Protein AF-0000000075586631 (afdb_homodimer)

Radius of gyration: 24.67 Å; Cα contacts (8 Å, |Δi|>4): 714; chains: 2; bounding box: 67×62×59 Å

Organism: Burkholderia mallei (strain ATCC 23344) (NCBI:txid243160)

Secondary structure (DSSP, 8-state):
-HHHHHHHHHHHHHHHHHHHHHHHTTSS-TTTS--HHHHHHHHHHHHHT-BTTB-HHHHHHHHHHHHHHHHHHHHHHHHHHHHHHHH-HHHHHHHHHHHHHHTTS-GGGGHHHHHHHH-SSHHHHHHHHHHHHHHHHHHHHHHHHHTS-HHHHHHHHHTT--HHHHIIIIIHHHHHHHHHHHHHHHHHHHHHHHHHHHHHS-SSSHHHHHHHHHHTT-HHHHHHHHHHHHHHHHHHHHHHHHHHHHH-TTS--/-HHHHHHHHHHHHHHHHHHHHHHHTTSS-TTTS--HHHHHHHHHHHHHT-BTTB-HHHHHHHHHHHHHHHHHHHHHHHHHHHHHHHH-HHHHHHHHHHHHHHTTS-GGGGHHHHHHHH-SSHHHHHHHHHHHHHHHHHHHHHHHHHTS-HHHHHHHHHTT--HHHHIIIIIHHHHHHHHHHHHHHHHHHHHHHHHHHHHHS-SSSHHHHHHHHHHTT-HHHHHHHHHHHHHHHHHHHHHHHHHHHHH-TTS--

Nearest PDB structures (foldseek):
  8wm8-assembly1_A  TM=8.583E-01  e=2.004E-07  Nostoc sp. PCC 7120 = FACHB-418
  8w9m-assembly1_B  TM=7.630E-01  e=4.268E-08  Nostoc sp. PCC 7120 = FACHB-418
  7ahd-assembly1_B  TM=6.989E-01  e=1.233E-07  Lactococcus lactis subsp. lactis
  7ahd-assembly1_A  TM=6.884E-01  e=3.118E-07  Lactococcus lactis subsp. lactis
  7ahh-assembly1_B  TM=7.078E-01  e=5.788E-07  Lactococcus lactis subsp. lactis

pLDDT: mean 92.68, std 8.21, range [41.78, 98.88]

Solvent-accessible surface area (backbone atoms only — not comparable to full-atom values): 24458 Å² total; per-residue (Å²): 122,64,62,27,53,53,31,27,52,48,40,53,50,46,53,52,48,47,47,40,47,36,28,75,67,44,78,44,56,57,62,75,36,49,31,66,65,53,22,56,53,40,49,51,43,24,58,71,77,27,57,93,94,35,29,46,63,54,18,45,48,47,44,50,51,38,52,52,51,16,47,52,53,23,53,70,45,17,41,59,49,8,43,41,38,45,75,30,53,56,50,30,13,46,48,48,56,55,48,64,60,55,66,53,29,43,69,63,61,52,42,45,56,35,32,72,74,54,34,60,53,66,60,26,54,27,51,50,28,19,58,56,20,23,52,50,24,16,51,26,19,17,54,22,37,53,63,55,50,64,65,57,53,48,54,42,43,72,74,62,47,47,73,67,49,41,42,63,67,44,36,46,62,64,11,40,63,32,32,51,52,11,47,52,52,16,52,54,52,23,52,37,44,46,37,43,44,17,56,74,48,46,90,57,12,50,29,19,51,24,39,56,24,39,76,69,52,38,35,35,53,25,53,36,38,40,50,51,52,26,51,48,39,46,49,51,52,53,49,49,53,52,49,44,52,70,73,37,62,81,64,66,124,122,65,62,27,54,51,30,28,52,49,39,54,49,46,53,52,49,47,47,40,49,36,28,72,66,43,78,44,56,57,60,75,36,49,31,66,65,55,23,55,51,40,49,51,41,24,55,70,77,27,58,93,95,35,28,46,61,54,18,45,48,48,44,50,51,39,52,49,51,17,47,52,53,22,55,70,45,18,43,58,49,8,42,41,36,46,75,29,54,55,50,30,12,47,48,49,56,56,47,65,59,54,64,53,30,43,69,62,61,50,42,46,57,35,32,71,74,55,33,61,52,65,60,26,54,24,50,51,29,20,58,57,19,23,52,50,22,16,52,27,19,17,54,23,38,54,63,56,51,63,65,60,54,50,53,43,42,72,74,64,46,47,73,65,51,40,42,64,68,45,36,46,62,63,11,42,64,32,34,50,52,12,47,50,52,15,51,54,52,23,52,39,46,46,37,43,43,18,55,73,48,46,89,56,12,51,28,20,52,23,40,56,24,39,76,69,51,38,36,36,53,25,53,36,39,40,52,51,50,26,52,50,39,46,49,52,52,52,51,48,53,53,48,45,51,70,74,38,62,80,65,67,125

Sequence (506 aa):
MHAGHAAALATWVALAAGWWLAARFEWVSAALLPGPEAVLRKLVVLSTEGFDDATLGEHLLASVSRIATAFALAIVTAIPVGILVATNRIVRGVVDPIVEFYRPIPPLAYLPLMVVWFGIGDASKILLIYLTMFAPLAIATAAGASGVSESRLRAAASLGATRVQLLRHVVLPSALPDILTGVRIALGAGWSTLVAAELIAATRGLGFMVYSASRFLVTDVVIAGILVIGAIALALEIGLRALQRRLTPWRVDMHAGHAAALATWVALAAGWWLAARFEWVSAALLPGPEAVLRKLVVLSTEGFDDATLGEHLLASVSRIATAFALAIVTAIPVGILVATNRIVRGVVDPIVEFYRPIPPLAYLPLMVVWFGIGDASKILLIYLTMFAPLAIATAAGASGVSESRLRAAASLGATRVQLLRHVVLPSALPDILTGVRIALGAGWSTLVAAELIAATRGLGFMVYSASRFLVTDVVIAGILVIGAIALALEIGLRALQRRLTPWRVD

InterPro domains:
  IPR000515 ABC transporter type 1, transmembrane domain MetI-like [PF00528] (78-248)
  IPR000515 ABC transporter type 1, transmembrane domain MetI-like [PS50928] (60-240)
  IPR000515 ABC transporter type 1, transmembrane domain MetI-like [cd06261] (60-236)
  IPR035906 MetI-like superfamily [G3DSA:1.10.3720.10] (54-248)
  IPR035906 MetI-like superfamily [SSF161098] (56-238)

Foldseek 3Di:
DVVVVVVVVVVVCCVLVVLQVCQVVPVDPCLQRPGPVLLVVVLVCLQPVNDLPHHPVFQACLLCVLLVLLLVVLVVPLLVLLLCLLVPVVSVVVVVVVLVVCVVPPLVVCLVVLCVVPNLDSRSLSVSLNNLLRNLLNNLNNVQQNPQDPVVLVVCVVVVADPVRCCVPPRCLSSVLSNLVSSLNSSLRSLVSSLVSCLPRHSGHLNVQLNVCVVVSVVSSNVSSVVVSVVVSVVSNVVSVVVSCVSCVPPPD/DVVVVVVVVVVVCCVLVVLQVCQVVPVDPCLQRPGPVLLVVVLVCLQPVNDLPHHPVFQACLLCVLLVLLLVVLVVPLLVLLLCLLVPVVSVVVVVVVLVVCVVPPLVVCLVVLCVVPNLPSRSLSVSLNNLLRNLLSNLNNVQQNPQDPVVLVVCVVVVADPVRCCVPPRCLSSVLSNLVSSLNSSLRSLVSSLVSCLPRHSGHLNVQLNVCVVVSVVSSNVSSVVVSVVVSVVSNVVSVVVSCVSCVPPPD

Structure (mmCIF, N/CA/C/O backbone):
data_AF-0000000075586631-model_v1
#
loop_
_entity.id
_entity.type
_entity.pdbx_description
1 polymer 'Taurine ABC transporter, permease protein'
#
loop_
_atom_site.group_PDB
_atom_site.id
_atom_site.type_symbol
_atom_site.label_atom_id
_atom_site.label_alt_id
_atom_site.label_comp_id
_atom_site.label_asym_id
_atom_site.label_entity_id
_atom_site.label_seq_id
_atom_site.pdbx_PDB_ins_code
_atom_site.Cartn_x
_atom_site.Cartn_y
_atom_site.Cartn_z
_atom_site.occupancy
_atom_site.B_iso_or_equiv
_atom_site.auth_seq_id
_atom_site.auth_comp_id
_atom_site.auth_asym_id
_atom_site.auth_atom_id
_atom_site.pdbx_PDB_model_num
ATOM 1 N N . MET A 1 1 ? -20.172 12.523 26.297 1 55.22 1 MET A N 1
ATOM 2 C CA . MET A 1 1 ? -18.891 11.828 26.344 1 55.22 1 MET A CA 1
ATOM 3 C C . MET A 1 1 ? -19.094 10.32 26.516 1 55.22 1 MET A C 1
ATOM 5 O O . MET A 1 1 ? -18.453 9.523 25.828 1 55.22 1 MET A O 1
ATOM 9 N N . HIS A 1 2 ? -20.234 9.883 27.25 1 74.25 2 HIS A N 1
ATOM 10 C CA . HIS A 1 2 ? -20.484 8.508 27.672 1 74.25 2 HIS A CA 1
ATOM 11 C C . HIS A 1 2 ? -21.156 7.707 26.562 1 74.25 2 HIS A C 1
ATOM 13 O O . HIS A 1 2 ? -20.891 6.516 26.406 1 74.25 2 HIS A O 1
ATOM 19 N N . ALA A 1 3 ? -21.953 8.422 25.719 1 80.56 3 ALA A N 1
ATOM 20 C CA . ALA A 1 3 ? -22.719 7.715 24.703 1 80.56 3 ALA A CA 1
ATOM 21 C C . ALA A 1 3 ? -21.797 7.152 23.625 1 80.56 3 ALA A C 1
ATOM 23 O O . ALA A 1 3 ? -22.016 6.039 23.125 1 80.56 3 ALA A O 1
ATOM 24 N N . GLY A 1 4 ? -20.781 7.77 23.359 1 84.62 4 GLY A N 1
ATOM 25 C CA . GLY A 1 4 ? -19.797 7.332 22.375 1 84.62 4 GLY A CA 1
ATOM 26 C C . GLY A 1 4 ? -19.047 6.082 22.797 1 84.62 4 GLY A C 1
ATOM 27 O O . GLY A 1 4 ? -18.875 5.152 22.016 1 84.62 4 GLY A O 1
ATOM 28 N N . HIS A 1 5 ? -18.75 6.023 24.016 1 90 5 HIS A N 1
ATOM 29 C CA . HIS A 1 5 ? -18.016 4.875 24.531 1 90 5 HIS A CA 1
ATOM 30 C C . HIS A 1 5 ? -18.922 3.646 24.625 1 90 5 HIS A C 1
ATOM 32 O O . HIS A 1 5 ? -18.484 2.525 24.359 1 90 5 HIS A O 1
ATOM 38 N N . ALA A 1 6 ? -20.109 3.941 25 1 94.38 6 ALA A N 1
ATOM 39 C CA . ALA A 1 6 ? -21.078 2.854 25.062 1 94.38 6 ALA A CA 1
ATOM 40 C C . ALA A 1 6 ? -21.344 2.281 23.672 1 94.38 6 ALA A C 1
ATOM 42 O O . ALA A 1 6 ? -21.469 1.065 23.516 1 94.38 6 ALA A O 1
ATOM 43 N N . ALA A 1 7 ? -21.422 3.105 22.781 1 94.19 7 ALA A N 1
ATOM 44 C CA . ALA A 1 7 ? -21.656 2.672 21.406 1 94.19 7 ALA A CA 1
ATOM 45 C C . ALA A 1 7 ? -20.469 1.863 20.875 1 94.19 7 ALA A C 1
ATOM 47 O O . ALA A 1 7 ? -20.656 0.879 20.156 1 94.19 7 ALA A O 1
ATOM 48 N N . ALA A 1 8 ? -19.297 2.27 21.188 1 94.5 8 ALA A N 1
ATOM 49 C CA . ALA A 1 8 ? -18.109 1.546 20.781 1 94.5 8 ALA A CA 1
ATOM 50 C C . ALA A 1 8 ? -18.078 0.139 21.359 1 94.5 8 ALA A C 1
ATOM 52 O O . ALA A 1 8 ? -17.812 -0.833 20.656 1 94.5 8 ALA A O 1
ATOM 53 N N . LEU A 1 9 ? -18.344 0.061 22.625 1 95.12 9 LEU A N 1
ATOM 54 C CA . LEU A 1 9 ? -18.391 -1.239 23.297 1 95.12 9 LEU A CA 1
ATOM 55 C C . LEU A 1 9 ? -19.469 -2.121 22.672 1 95.12 9 LEU A C 1
ATOM 57 O O . LEU A 1 9 ? -19.266 -3.318 22.469 1 95.12 9 LEU A O 1
ATOM 61 N N . ALA A 1 10 ? -20.531 -1.53 22.422 1 96.44 10 ALA A N 1
ATOM 62 C CA . ALA A 1 10 ? -21.641 -2.262 21.812 1 96.44 10 ALA A CA 1
ATOM 63 C C . ALA A 1 10 ? -21.234 -2.791 20.438 1 96.44 10 ALA A C 1
ATOM 65 O O . ALA A 1 10 ? -21.641 -3.893 20.047 1 96.44 10 ALA A O 1
ATOM 66 N N . THR A 1 11 ? -20.5 -1.996 19.766 1 95.38 11 THR A N 1
ATOM 67 C CA . THR A 1 11 ? -20.062 -2.404 18.422 1 95.38 11 THR A CA 1
ATOM 68 C C . THR A 1 11 ? -19.109 -3.602 18.516 1 95.38 11 THR A C 1
ATOM 70 O O . THR A 1 11 ? -19.266 -4.57 17.766 1 95.38 11 THR A O 1
ATOM 73 N N . TRP A 1 12 ? -18.203 -3.592 19.438 1 95.5 12 TRP A N 1
ATOM 74 C CA . TRP A 1 12 ? -17.281 -4.707 19.625 1 95.5 12 TRP A CA 1
ATOM 75 C C . TRP A 1 12 ? -18.047 -5.98 20 1 95.5 12 TRP A C 1
ATOM 77 O O . TRP A 1 12 ? -17.766 -7.055 19.453 1 95.5 12 TRP A O 1
ATOM 87 N N . VAL A 1 13 ? -18.938 -5.836 20.844 1 96 13 VAL A N 1
ATOM 88 C CA . VAL A 1 13 ? -19.734 -6.969 21.312 1 96 13 VAL A CA 1
ATOM 89 C C . VAL A 1 13 ? -20.594 -7.508 20.156 1 96 13 VAL A C 1
ATOM 91 O O . VAL A 1 13 ? -20.703 -8.719 19.984 1 96 13 VAL A O 1
ATOM 94 N N . ALA A 1 14 ? -21.109 -6.586 19.422 1 95.81 14 ALA A N 1
ATOM 95 C CA . ALA A 1 14 ? -21.938 -6.984 18.297 1 95.81 14 ALA A CA 1
ATOM 96 C C . ALA A 1 14 ? -21.125 -7.738 17.25 1 95.81 14 ALA A C 1
ATOM 98 O O . ALA A 1 14 ? -21.594 -8.719 16.672 1 95.81 14 ALA A O 1
ATOM 99 N N . LEU A 1 15 ? -19.953 -7.254 16.984 1 93.69 15 LEU A N 1
ATOM 100 C CA . LEU A 1 15 ? -19.094 -7.91 16.016 1 93.69 15 LEU A CA 1
ATOM 101 C C . LEU A 1 15 ? -18.703 -9.312 16.484 1 93.69 15 LEU A C 1
ATOM 103 O O . LEU A 1 15 ? -18.781 -10.266 15.711 1 93.69 15 LEU A O 1
ATOM 107 N N . ALA A 1 16 ? -18.344 -9.398 17.734 1 94.25 16 ALA A N 1
ATOM 108 C CA . ALA A 1 16 ? -17.953 -10.688 18.297 1 94.25 16 ALA A CA 1
ATOM 109 C C . ALA A 1 16 ? -19.141 -11.633 18.375 1 94.25 16 ALA A C 1
ATOM 111 O O . ALA A 1 16 ? -19.047 -12.805 17.984 1 94.25 16 ALA A O 1
ATOM 112 N N . ALA A 1 17 ? -20.234 -11.125 18.859 1 95.38 17 ALA A N 1
ATOM 113 C CA . ALA A 1 17 ? -21.438 -11.922 18.969 1 95.38 17 ALA A CA 1
ATOM 114 C C . ALA A 1 17 ? -21.969 -12.328 17.594 1 95.38 17 ALA A C 1
ATOM 116 O O . ALA A 1 17 ? -22.422 -13.453 17.391 1 95.38 17 ALA A O 1
ATOM 117 N N . GLY A 1 18 ? -21.922 -11.383 16.734 1 94.62 18 GLY A N 1
ATOM 118 C CA . GLY A 1 18 ? -22.344 -11.695 15.375 1 94.62 18 GLY A CA 1
ATOM 119 C C . GLY A 1 18 ? -21.516 -12.805 14.734 1 94.62 18 GLY A C 1
ATOM 120 O O . GLY A 1 18 ? -22.078 -13.703 14.094 1 94.62 18 GLY A O 1
ATOM 121 N N . TRP A 1 19 ? -20.25 -12.688 14.914 1 94.38 19 TRP A N 1
ATOM 122 C CA . TRP A 1 19 ? -19.359 -13.734 14.422 1 94.38 19 TRP A CA 1
ATOM 123 C C . TRP A 1 19 ? -19.688 -15.078 15.062 1 94.38 19 TRP A C 1
ATOM 125 O O . TRP A 1 19 ? -19.859 -16.078 14.367 1 94.38 19 TRP A O 1
ATOM 135 N N . TRP A 1 20 ? -19.828 -15.062 16.312 1 94.31 20 TRP A N 1
ATOM 136 C CA . TRP A 1 20 ? -20.109 -16.297 17.047 1 94.31 20 TRP A CA 1
ATOM 137 C C . TRP A 1 20 ? -21.453 -16.875 16.625 1 94.31 20 TRP A C 1
ATOM 139 O O . TRP A 1 20 ? -21.547 -18.078 16.375 1 94.31 20 TRP A O 1
ATOM 149 N N . LEU A 1 21 ? -22.469 -16.031 16.484 1 94.31 21 LEU A N 1
ATOM 150 C CA . LEU A 1 21 ? -23.812 -16.484 16.109 1 94.31 21 LEU A CA 1
ATOM 151 C C . LEU A 1 21 ? -23.828 -17.016 14.688 1 94.31 21 LEU A C 1
ATOM 153 O O . LEU A 1 21 ? -24.469 -18.031 14.414 1 94.31 21 LEU A O 1
ATOM 157 N N . ALA A 1 22 ? -23.156 -16.312 13.859 1 93.19 22 ALA A N 1
ATOM 158 C CA . ALA A 1 22 ? -23.125 -16.75 12.461 1 93.19 22 ALA A CA 1
ATOM 159 C C . ALA A 1 22 ? -22.469 -18.109 12.328 1 93.19 22 ALA A C 1
ATOM 161 O O . ALA A 1 22 ? -22.906 -18.953 11.539 1 93.19 22 ALA A O 1
ATOM 162 N N . ALA A 1 23 ? -21.438 -18.312 13.078 1 92.38 23 ALA A N 1
ATOM 163 C CA . ALA A 1 23 ? -20.719 -19.578 13.023 1 92.38 23 ALA A CA 1
ATOM 164 C C . ALA A 1 23 ? -21.516 -20.703 13.703 1 92.38 23 ALA A C 1
ATOM 166 O O . ALA A 1 23 ? -21.594 -21.812 13.188 1 92.38 23 ALA A O 1
ATOM 167 N N . ARG A 1 24 ? -22.125 -20.328 14.836 1 89.88 24 ARG A N 1
ATOM 168 C CA . ARG A 1 24 ? -22.828 -21.312 15.648 1 89.88 24 ARG A CA 1
ATOM 169 C C . ARG A 1 24 ? -24.078 -21.844 14.922 1 89.88 24 ARG A C 1
ATOM 171 O O . ARG A 1 24 ? -24.375 -23.031 14.969 1 89.88 24 ARG A O 1
ATOM 178 N N . PHE A 1 25 ? -24.656 -20.859 14.242 1 92.81 25 PHE A N 1
ATOM 179 C CA . PHE A 1 25 ? -25.906 -21.234 13.602 1 92.81 25 PHE A CA 1
ATOM 180 C C . PHE A 1 25 ? -25.672 -21.562 12.125 1 92.81 25 PHE A C 1
ATOM 182 O O . PHE A 1 25 ? -26.625 -21.797 11.383 1 92.81 25 PHE A O 1
ATOM 189 N N . GLU A 1 26 ? -24.406 -21.5 11.688 1 90.31 26 GLU A N 1
ATOM 190 C CA . GLU A 1 26 ? -24 -21.875 10.344 1 90.31 26 GLU A CA 1
ATOM 191 C C . GLU A 1 26 ? -24.781 -21.094 9.281 1 90.31 26 GLU A C 1
ATOM 193 O O . GLU A 1 26 ? -25.312 -21.688 8.344 1 90.31 26 GLU A O 1
ATOM 198 N N . TRP A 1 27 ? -24.969 -19.828 9.594 1 89.5 27 TRP A N 1
ATOM 199 C CA . TRP A 1 27 ? -25.531 -18.969 8.562 1 89.5 27 TRP A CA 1
ATOM 200 C C . TRP A 1 27 ? -24.766 -19.094 7.254 1 89.5 27 TRP A C 1
ATOM 202 O O . TRP A 1 27 ? -25.312 -18.875 6.176 1 89.5 27 TRP A O 1
ATOM 212 N N . VAL A 1 28 ? -23.469 -19.484 7.477 1 85.38 28 VAL A N 1
ATOM 213 C CA . VAL A 1 28 ? -22.562 -19.891 6.41 1 85.38 28 VAL A CA 1
ATOM 214 C C . VAL A 1 28 ? -21.812 -21.156 6.809 1 85.38 28 VAL A C 1
ATOM 216 O O . VAL A 1 28 ? -21.703 -21.469 7.996 1 85.38 28 VAL A O 1
ATOM 219 N N . SER A 1 29 ? -21.469 -21.938 5.855 1 88.31 29 SER A N 1
ATOM 220 C CA . SER A 1 29 ? -20.812 -23.203 6.172 1 88.31 29 SER A CA 1
ATOM 221 C C . SER A 1 29 ? -19.562 -22.969 7.035 1 88.31 29 SER A C 1
ATOM 223 O O . SER A 1 29 ? -18.922 -21.922 6.938 1 88.31 29 SER A O 1
ATOM 225 N N . ALA A 1 30 ? -19.297 -23.844 7.824 1 85.75 30 ALA A N 1
ATOM 226 C CA . ALA A 1 30 ? -18.125 -23.781 8.695 1 85.75 30 ALA A CA 1
ATOM 227 C C . ALA A 1 30 ? -16.828 -23.703 7.883 1 85.75 30 ALA A C 1
ATOM 229 O O . ALA A 1 30 ? -15.836 -23.141 8.336 1 85.75 30 ALA A O 1
ATOM 230 N N . ALA A 1 31 ? -16.953 -24.219 6.738 1 86.62 31 ALA A N 1
ATOM 231 C CA . ALA A 1 31 ? -15.797 -24.172 5.844 1 86.62 31 ALA A CA 1
ATOM 232 C C . ALA A 1 31 ? -15.484 -22.734 5.422 1 86.62 31 ALA A C 1
ATOM 234 O O . ALA A 1 31 ? -14.32 -22.391 5.195 1 86.62 31 ALA A O 1
ATOM 235 N N . LEU A 1 32 ? -16.5 -21.953 5.496 1 91.06 32 LEU A N 1
ATOM 236 C CA . LEU A 1 32 ? -16.328 -20.578 5.039 1 91.06 32 LEU A CA 1
ATOM 237 C C . LEU A 1 32 ? -16.125 -19.625 6.219 1 91.06 32 LEU A C 1
ATOM 239 O O . LEU A 1 32 ? -15.398 -18.641 6.109 1 91.06 32 LEU A O 1
ATOM 243 N N . LEU A 1 33 ? -16.766 -20 7.312 1 93.94 33 LEU A N 1
ATOM 244 C CA . LEU A 1 33 ? -16.656 -19.141 8.484 1 93.94 33 LEU A CA 1
ATOM 245 C C . LEU A 1 33 ? -16.562 -19.969 9.766 1 93.94 33 LEU A C 1
ATOM 247 O O . LEU A 1 33 ? -17.578 -20.203 10.422 1 93.94 33 LEU A O 1
ATOM 251 N N . PRO A 1 34 ? -15.359 -20.266 10.094 1 94.5 34 PRO A N 1
ATOM 252 C CA . PRO A 1 34 ? -15.203 -20.969 11.367 1 94.5 34 PRO A CA 1
ATOM 253 C C . PRO A 1 34 ? -15.516 -20.094 12.57 1 94.5 34 PRO A C 1
ATOM 255 O O . PRO A 1 34 ? -15.406 -18.859 12.484 1 94.5 34 PRO A O 1
ATOM 258 N N . GLY A 1 35 ? -15.883 -20.75 13.602 1 94.62 35 GLY A N 1
ATOM 259 C CA . GLY A 1 35 ? -16.156 -20 14.812 1 94.62 35 GLY A CA 1
ATOM 260 C C . GLY A 1 35 ? -14.906 -19.5 15.508 1 94.62 35 GLY A C 1
ATOM 261 O O . GLY A 1 35 ? -13.805 -19.938 15.188 1 94.62 35 GLY A O 1
ATOM 262 N N . PRO A 1 36 ? -15.164 -18.516 16.359 1 95.38 36 PRO A N 1
ATOM 263 C CA . PRO A 1 36 ? -14.008 -17.984 17.078 1 95.38 36 PRO A CA 1
ATOM 264 C C . PRO A 1 36 ? -13.258 -19.047 17.891 1 95.38 36 PRO A C 1
ATOM 266 O O . PRO A 1 36 ? -12.031 -18.969 18.016 1 95.38 36 PRO A O 1
ATOM 269 N N . GLU A 1 37 ? -13.922 -20.016 18.359 1 94.69 37 GLU A N 1
ATOM 270 C CA . GLU A 1 37 ? -13.273 -21.078 19.125 1 94.69 37 GLU A CA 1
ATOM 271 C C . GLU A 1 37 ? -12.367 -21.922 18.234 1 94.69 37 GLU A C 1
ATOM 273 O O . GLU A 1 37 ? -11.273 -22.312 18.656 1 94.69 37 GLU A O 1
ATOM 278 N N . ALA A 1 38 ? -12.828 -22.219 17.109 1 95.25 38 ALA A N 1
ATOM 279 C CA . ALA A 1 38 ? -12.031 -22.984 16.156 1 95.25 38 ALA A CA 1
ATOM 280 C C . ALA A 1 38 ? -10.766 -22.234 15.766 1 95.25 38 ALA A C 1
ATOM 282 O O . ALA A 1 38 ? -9.695 -22.828 15.633 1 95.25 38 ALA A O 1
ATOM 283 N N . VAL A 1 39 ? -10.898 -20.984 15.586 1 96.75 39 VAL A N 1
ATOM 284 C CA . VAL A 1 39 ? -9.766 -20.141 15.211 1 96.75 39 VAL A CA 1
ATOM 285 C C . VAL A 1 39 ? -8.742 -20.125 16.344 1 96.75 39 VAL A C 1
ATOM 287 O O . VAL A 1 39 ? -7.535 -20.25 16.109 1 96.75 39 VAL A O 1
ATOM 290 N N . LEU A 1 40 ? -9.258 -20.047 17.562 1 96 40 LEU A N 1
ATOM 291 C CA . LEU A 1 40 ? -8.367 -20.016 18.719 1 96 40 LEU A CA 1
ATOM 292 C C . LEU A 1 40 ? -7.641 -21.359 18.875 1 96 40 LEU A C 1
ATOM 294 O O . LEU A 1 40 ? -6.453 -21.391 19.203 1 96 40 LEU A O 1
ATOM 298 N N . ARG A 1 41 ? -8.297 -22.422 18.641 1 95.75 41 ARG A N 1
ATOM 299 C CA . ARG A 1 41 ? -7.688 -23.75 18.703 1 95.75 41 ARG A CA 1
ATOM 300 C C . ARG A 1 41 ? -6.637 -23.906 17.609 1 95.75 41 ARG A C 1
ATOM 302 O O . ARG A 1 41 ? -5.59 -24.516 17.828 1 95.75 41 ARG A O 1
ATOM 309 N N . LYS A 1 42 ? -6.965 -23.328 16.516 1 96 42 LYS A N 1
ATOM 310 C CA . LYS A 1 42 ? -6.035 -23.453 15.391 1 96 42 LYS A CA 1
ATOM 311 C C . LYS A 1 42 ? -4.754 -22.672 15.656 1 96 42 LYS A C 1
ATOM 313 O O . LYS A 1 42 ? -3.674 -23.062 15.203 1 96 42 LYS A O 1
ATOM 318 N N . LEU A 1 43 ? -4.918 -21.594 16.375 1 97.31 43 LEU A N 1
ATOM 319 C CA . LEU A 1 43 ? -3.723 -20.844 16.734 1 97.31 43 LEU A CA 1
ATOM 320 C C . LEU A 1 43 ? -2.766 -21.703 17.547 1 97.31 43 LEU A C 1
ATOM 322 O O . LEU A 1 43 ? -1.549 -21.641 17.359 1 97.31 43 LEU A O 1
ATOM 326 N N . VAL A 1 44 ? -3.328 -22.531 18.344 1 96.44 44 VAL A N 1
ATOM 327 C CA . VAL A 1 44 ? -2.52 -23.438 19.156 1 96.44 44 VAL A CA 1
ATOM 328 C C . VAL A 1 44 ? -1.882 -24.5 18.266 1 96.44 44 VAL A C 1
ATOM 330 O O . VAL A 1 44 ? -0.683 -24.766 18.375 1 96.44 44 VAL A O 1
ATOM 333 N N . VAL A 1 45 ? -2.625 -25.047 17.438 1 96.56 45 VAL A N 1
ATOM 334 C CA . VAL A 1 45 ? -2.146 -26.078 16.531 1 96.56 45 VAL A CA 1
ATOM 335 C C . VAL A 1 45 ? -1.044 -25.516 15.641 1 96.56 45 VAL A C 1
ATOM 337 O O . VAL A 1 45 ? -0.019 -26.172 15.422 1 96.56 45 VAL A O 1
ATOM 340 N N . LEU A 1 46 ? -1.284 -24.312 15.133 1 97.31 46 LEU A N 1
ATOM 341 C CA . LEU A 1 46 ? -0.301 -23.656 14.281 1 97.31 46 LEU A CA 1
ATOM 342 C C . LEU A 1 46 ? 1.01 -23.438 15.031 1 97.31 46 LEU A C 1
ATOM 344 O O . LEU A 1 46 ? 2.086 -23.5 14.43 1 97.31 46 LEU A O 1
ATOM 348 N N . SER A 1 47 ? 0.875 -23.219 16.328 1 97.06 47 SER A N 1
ATOM 349 C CA . SER A 1 47 ? 2.055 -22.922 17.125 1 97.06 47 SER A CA 1
ATOM 350 C C . SER A 1 47 ? 2.836 -24.188 17.469 1 97.06 47 SER A C 1
ATOM 352 O O . SER A 1 47 ? 4.047 -24.125 17.703 1 97.06 47 SER A O 1
ATOM 354 N N . THR A 1 48 ? 2.164 -25.344 17.453 1 95.06 48 THR A N 1
ATOM 355 C CA . THR A 1 48 ? 2.791 -26.578 17.906 1 95.06 48 THR A CA 1
ATOM 356 C C . THR A 1 48 ? 3.025 -27.531 16.719 1 95.06 48 THR A C 1
ATOM 358 O O . THR A 1 48 ? 4.16 -27.922 16.453 1 95.06 48 THR A O 1
ATOM 361 N N . GLU A 1 49 ? 2.047 -27.828 15.898 1 94.62 49 GLU A N 1
ATOM 362 C CA . GLU A 1 49 ? 2.117 -28.766 14.789 1 94.62 49 GLU A CA 1
ATOM 363 C C . GLU A 1 49 ? 2.447 -28.062 13.484 1 94.62 49 GLU A C 1
ATOM 365 O O . GLU A 1 49 ? 3.182 -28.594 12.648 1 94.62 49 GLU A O 1
ATOM 370 N N . GLY A 1 50 ? 1.868 -26.875 13.352 1 94.69 50 GLY A N 1
ATOM 371 C CA . GLY A 1 50 ? 2.201 -26.078 12.188 1 94.69 50 GLY A CA 1
ATOM 372 C C . GLY A 1 50 ? 1.235 -26.266 11.031 1 94.69 50 GLY A C 1
ATOM 373 O O . GLY A 1 50 ? 0.134 -26.781 11.219 1 94.69 50 GLY A O 1
ATOM 374 N N . PHE A 1 51 ? 1.551 -25.656 10.008 1 92.56 51 PHE A N 1
ATOM 375 C CA . PHE A 1 51 ? 0.827 -25.703 8.742 1 92.56 51 PHE A CA 1
ATOM 376 C C . PHE A 1 51 ? 1.788 -25.609 7.562 1 92.56 51 PHE A C 1
ATOM 378 O O . PHE A 1 51 ? 2.693 -24.766 7.562 1 92.56 51 PHE A O 1
ATOM 385 N N . ASP A 1 52 ? 1.561 -26.516 6.551 1 92.31 52 ASP A N 1
ATOM 386 C CA . ASP A 1 52 ? 2.379 -26.531 5.34 1 92.31 52 ASP A CA 1
ATOM 387 C C . ASP A 1 52 ? 3.863 -26.656 5.684 1 92.31 52 ASP A C 1
ATOM 389 O O . ASP A 1 52 ? 4.676 -25.828 5.25 1 92.31 52 ASP A O 1
ATOM 393 N N . ASP A 1 53 ? 4.266 -27.484 6.652 1 92 53 ASP A N 1
ATOM 394 C CA . ASP A 1 53 ? 5.598 -27.953 7.012 1 92 53 ASP A CA 1
ATOM 395 C C . ASP A 1 53 ? 6.344 -26.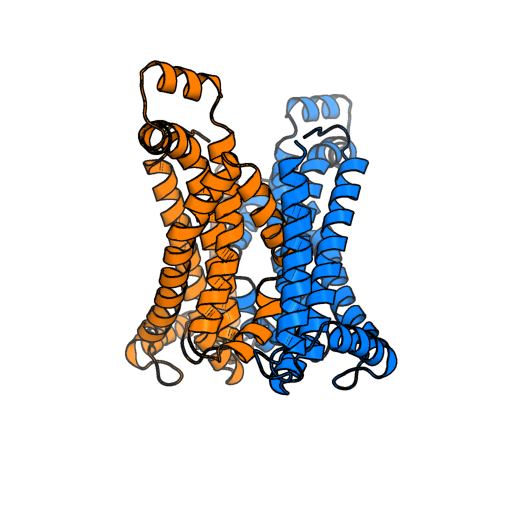906 7.844 1 92 53 ASP A C 1
ATOM 397 O O . ASP A 1 53 ? 7.574 -26.859 7.82 1 92 53 ASP A O 1
ATOM 401 N N . ALA A 1 54 ? 5.652 -25.938 8.438 1 96.75 54 ALA A N 1
ATOM 402 C CA . ALA A 1 54 ? 6.27 -24.953 9.312 1 96.75 54 ALA A CA 1
ATOM 403 C C . ALA A 1 54 ? 5.312 -24.531 10.422 1 96.75 54 ALA A C 1
ATOM 405 O O . ALA A 1 54 ? 4.098 -24.469 10.219 1 96.75 54 ALA A O 1
ATOM 406 N N . THR A 1 55 ? 5.852 -24.203 11.531 1 97.81 55 THR A N 1
ATOM 407 C CA . THR A 1 55 ? 5.055 -23.703 12.648 1 97.81 55 THR A CA 1
ATOM 408 C C . THR A 1 55 ? 4.77 -22.219 12.484 1 97.81 55 THR A C 1
ATOM 410 O O . THR A 1 55 ? 5.383 -21.547 11.641 1 97.81 55 THR A O 1
ATOM 413 N N . LEU A 1 56 ? 3.82 -21.781 13.289 1 98.12 56 LEU A N 1
ATOM 414 C CA . LEU A 1 56 ? 3.516 -20.359 13.305 1 98.12 56 LEU A CA 1
ATOM 415 C C . LEU A 1 56 ? 4.766 -19.531 13.609 1 98.12 56 LEU A C 1
ATOM 417 O O . LEU A 1 56 ? 4.996 -18.5 12.992 1 98.12 56 LEU A O 1
ATOM 421 N N . GLY A 1 57 ? 5.512 -20 14.508 1 97.88 57 GLY A N 1
ATOM 422 C CA . GLY A 1 57 ? 6.754 -19.328 14.852 1 97.88 57 GLY A CA 1
ATOM 423 C C . GLY A 1 57 ? 7.73 -19.25 13.695 1 97.88 57 GLY A C 1
ATOM 424 O O . GLY A 1 57 ? 8.391 -18.219 13.508 1 97.88 57 GLY A O 1
ATOM 425 N N . GLU A 1 58 ? 7.836 -20.297 12.984 1 97.94 58 GLU A N 1
ATOM 426 C CA . GLU A 1 58 ? 8.734 -20.328 11.828 1 97.94 58 GLU A CA 1
ATOM 427 C C . GLU A 1 58 ? 8.258 -19.375 10.734 1 97.94 58 GLU A C 1
ATOM 429 O O . GLU A 1 58 ? 9.07 -18.688 10.109 1 97.94 58 GLU A O 1
ATOM 434 N N . HIS A 1 59 ? 6.969 -19.359 10.492 1 98.38 59 HIS A N 1
ATOM 435 C CA . HIS A 1 59 ? 6.41 -18.406 9.547 1 98.38 59 HIS A CA 1
ATOM 436 C C . HIS A 1 59 ? 6.652 -16.969 10.008 1 98.38 59 HIS A C 1
ATOM 438 O O . HIS A 1 59 ? 7.035 -16.109 9.211 1 98.38 59 HIS A O 1
ATOM 444 N N . LEU A 1 60 ? 6.457 -16.781 11.273 1 98.06 60 LEU A N 1
ATOM 445 C CA . LEU A 1 60 ? 6.672 -15.461 11.852 1 98.06 60 LEU A CA 1
ATOM 446 C C . LEU A 1 60 ? 8.133 -15.047 11.727 1 98.06 60 LEU A C 1
ATOM 448 O O . LEU A 1 60 ? 8.43 -13.898 11.383 1 98.06 60 LEU A O 1
ATOM 452 N N . LEU A 1 61 ? 9 -15.906 11.977 1 97.94 61 LEU A N 1
ATOM 453 C CA . LEU A 1 61 ? 10.422 -15.617 11.898 1 97.94 61 LEU A CA 1
ATOM 454 C C . LEU A 1 61 ? 10.836 -15.266 10.469 1 97.94 61 LEU A C 1
ATOM 456 O O . LEU A 1 61 ? 11.656 -14.367 10.258 1 97.94 61 LEU A O 1
ATOM 460 N N . ALA A 1 62 ? 10.312 -15.984 9.555 1 98.12 62 ALA A N 1
ATOM 461 C CA . ALA A 1 62 ? 10.594 -15.688 8.148 1 98.12 62 ALA A CA 1
ATOM 462 C C . ALA A 1 62 ? 10.133 -14.273 7.785 1 98.12 62 ALA A C 1
ATOM 464 O O . ALA A 1 62 ? 10.883 -13.516 7.168 1 98.12 62 ALA A O 1
ATOM 465 N N . SER A 1 63 ? 8.938 -13.938 8.18 1 98.62 63 SER A N 1
ATOM 466 C CA . SER A 1 63 ? 8.391 -12.609 7.902 1 98.62 63 SER A CA 1
ATOM 467 C C . SER A 1 63 ? 9.195 -11.523 8.602 1 98.62 63 SER A C 1
ATOM 469 O O . SER A 1 63 ? 9.586 -10.531 7.98 1 98.62 63 SER A O 1
ATOM 471 N N . VAL A 1 64 ? 9.492 -11.742 9.836 1 97.88 64 VAL A N 1
ATOM 472 C CA . VAL A 1 64 ? 10.164 -10.734 10.648 1 97.88 64 VAL A CA 1
ATOM 473 C C . VAL A 1 64 ? 11.602 -10.547 10.156 1 97.88 64 VAL A C 1
ATOM 475 O O . VAL A 1 64 ? 12.109 -9.43 10.125 1 97.88 64 VAL A O 1
ATOM 478 N N . SER A 1 65 ? 12.258 -11.602 9.789 1 98.25 65 SER A N 1
ATOM 479 C CA . SER A 1 65 ? 13.625 -11.508 9.305 1 98.25 65 SER A CA 1
ATOM 480 C C . SER A 1 65 ? 13.695 -10.711 8 1 98.25 65 SER A C 1
ATOM 482 O O . SER A 1 65 ? 14.602 -9.898 7.816 1 98.25 65 SER A O 1
ATOM 484 N N . ARG A 1 66 ? 12.773 -10.906 7.145 1 98.62 66 ARG A N 1
ATOM 485 C CA . ARG A 1 66 ? 12.734 -10.195 5.871 1 98.62 66 ARG A CA 1
ATOM 486 C C . ARG A 1 66 ? 12.562 -8.695 6.082 1 98.62 66 ARG A C 1
ATOM 488 O O . ARG A 1 66 ? 13.328 -7.895 5.543 1 98.62 66 ARG A O 1
ATOM 495 N N . ILE A 1 67 ? 11.578 -8.383 6.902 1 98.44 67 ILE A N 1
ATOM 496 C CA . ILE A 1 67 ? 11.297 -6.957 7.055 1 98.44 67 ILE A CA 1
ATOM 497 C C . ILE A 1 67 ? 12.398 -6.301 7.887 1 98.44 67 ILE A C 1
ATOM 499 O O . ILE A 1 67 ? 12.758 -5.145 7.648 1 98.44 67 ILE A O 1
ATOM 503 N N . ALA A 1 68 ? 12.938 -7.012 8.867 1 98.38 68 ALA A N 1
ATOM 504 C CA . ALA A 1 68 ? 14.031 -6.469 9.664 1 98.38 68 ALA A CA 1
ATOM 505 C C . ALA A 1 68 ? 15.258 -6.188 8.789 1 98.38 68 ALA A C 1
ATOM 507 O O . ALA A 1 68 ? 15.906 -5.148 8.938 1 98.38 68 ALA A O 1
ATOM 508 N N . THR A 1 69 ? 15.562 -7.078 7.918 1 98.75 69 THR A N 1
ATOM 509 C CA . THR A 1 69 ? 16.703 -6.918 7.023 1 98.75 69 THR A CA 1
ATOM 510 C C . THR A 1 69 ? 16.484 -5.738 6.078 1 98.75 69 THR A C 1
ATOM 512 O O . THR A 1 69 ? 17.359 -4.887 5.93 1 98.75 69 THR A O 1
ATOM 515 N N . ALA A 1 70 ? 15.344 -5.676 5.48 1 98.88 70 ALA A N 1
ATOM 516 C CA . ALA A 1 70 ? 15.016 -4.578 4.574 1 98.88 70 ALA A CA 1
ATOM 517 C C . ALA A 1 70 ? 15.031 -3.238 5.301 1 98.88 70 ALA A C 1
ATOM 519 O O . ALA A 1 70 ? 15.516 -2.24 4.766 1 98.88 70 ALA A O 1
ATOM 520 N N . PHE A 1 71 ? 14.508 -3.281 6.52 1 98.5 71 PHE A N 1
ATOM 521 C CA . PHE A 1 71 ? 14.445 -2.076 7.336 1 98.5 71 PHE A CA 1
ATOM 522 C C . PHE A 1 71 ? 15.844 -1.589 7.695 1 98.5 71 PHE A C 1
ATOM 524 O O . PHE A 1 71 ? 16.141 -0.396 7.59 1 98.5 71 PHE A O 1
ATOM 531 N N . ALA A 1 72 ? 16.656 -2.482 8.102 1 98.69 72 ALA A N 1
ATOM 532 C CA . ALA A 1 72 ? 18.031 -2.135 8.43 1 98.69 72 ALA A CA 1
ATOM 533 C C . ALA A 1 72 ? 18.75 -1.537 7.223 1 98.69 72 ALA A C 1
ATOM 535 O O . ALA A 1 72 ? 19.422 -0.515 7.34 1 98.69 72 ALA A O 1
ATOM 536 N N . LEU A 1 73 ? 18.578 -2.125 6.121 1 98.75 73 LEU A N 1
ATOM 537 C CA . LEU A 1 73 ? 19.172 -1.631 4.891 1 98.75 73 LEU A CA 1
ATOM 538 C C . LEU A 1 73 ? 18.641 -0.251 4.531 1 98.75 73 LEU A C 1
ATOM 540 O O . LEU A 1 73 ? 19.391 0.629 4.117 1 98.75 73 LEU A O 1
ATOM 544 N N . ALA A 1 74 ? 17.359 -0.072 4.711 1 98.75 74 ALA A N 1
ATOM 545 C CA . ALA A 1 74 ? 16.734 1.208 4.395 1 98.75 74 ALA A CA 1
ATOM 546 C C . ALA A 1 74 ? 17.25 2.314 5.312 1 98.75 74 ALA A C 1
ATOM 548 O O . ALA A 1 74 ? 17.578 3.41 4.852 1 98.75 74 ALA A O 1
ATOM 549 N N . ILE A 1 75 ? 17.359 2.02 6.566 1 98 75 ILE A N 1
ATOM 550 C CA . ILE A 1 75 ? 17.812 2.998 7.547 1 98 75 ILE A CA 1
ATOM 551 C C . ILE A 1 75 ? 19.234 3.428 7.219 1 98 75 ILE A C 1
ATOM 553 O O . ILE A 1 75 ? 19.547 4.625 7.172 1 98 75 ILE A O 1
ATOM 557 N N . VAL A 1 76 ? 20.078 2.496 6.922 1 98.12 76 VAL A N 1
ATOM 558 C CA . VAL A 1 76 ? 21.5 2.752 6.746 1 98.12 76 VAL A CA 1
ATOM 559 C C . VAL A 1 76 ? 21.734 3.492 5.43 1 98.12 76 VAL A C 1
ATOM 561 O O . VAL A 1 76 ? 22.719 4.211 5.281 1 98.12 76 VAL A O 1
ATOM 564 N N . THR A 1 77 ? 20.812 3.43 4.512 1 98.56 77 THR A N 1
ATOM 565 C CA . THR A 1 77 ? 21.047 4.031 3.205 1 98.56 77 THR A CA 1
ATOM 566 C C . THR A 1 77 ? 20.172 5.262 3.018 1 98.56 77 THR A C 1
ATOM 568 O O . THR A 1 77 ? 20.656 6.336 2.658 1 98.56 77 THR A O 1
ATOM 571 N N . ALA A 1 78 ? 18.891 5.211 3.359 1 98.69 78 ALA A N 1
ATOM 572 C CA . ALA A 1 78 ? 17.938 6.27 3.051 1 98.69 78 ALA A CA 1
ATOM 573 C C . ALA A 1 78 ? 18.219 7.523 3.875 1 98.69 78 ALA A C 1
ATOM 575 O O . ALA A 1 78 ? 18.047 8.648 3.395 1 98.69 78 ALA A O 1
ATOM 576 N N . ILE A 1 79 ? 18.609 7.324 5.109 1 97.06 79 ILE A N 1
ATOM 577 C CA . ILE A 1 79 ? 18.844 8.469 5.98 1 97.06 79 ILE A CA 1
ATOM 578 C C . ILE A 1 79 ? 20.062 9.25 5.484 1 97.06 79 ILE A C 1
ATOM 580 O O . ILE A 1 79 ? 19.969 10.453 5.219 1 97.06 79 ILE A O 1
ATOM 584 N N . PRO A 1 80 ? 21.25 8.602 5.281 1 96.44 80 PRO A N 1
ATOM 585 C CA . PRO A 1 80 ? 22.391 9.344 4.73 1 96.44 80 PRO A CA 1
ATOM 586 C C . PRO A 1 80 ? 22.078 9.961 3.363 1 96.44 80 PRO A C 1
ATOM 588 O O . PRO A 1 80 ? 22.469 11.102 3.096 1 96.44 80 PRO A O 1
ATOM 591 N N . VAL A 1 81 ? 21.375 9.266 2.523 1 97.81 81 VAL A N 1
ATOM 592 C CA . VAL A 1 81 ? 21.031 9.773 1.198 1 97.81 81 VAL A CA 1
ATOM 593 C C . VAL A 1 81 ? 20.125 10.992 1.329 1 97.81 81 VAL A C 1
ATOM 595 O O . VAL A 1 81 ? 20.312 11.992 0.625 1 97.81 81 VAL A O 1
ATOM 598 N N . GLY A 1 82 ? 19.141 10.883 2.234 1 97.31 82 GLY A N 1
ATOM 599 C CA . GLY A 1 82 ? 18.266 12.016 2.477 1 97.31 82 GLY A CA 1
ATOM 600 C C . GLY A 1 82 ? 19 13.258 2.939 1 97.31 82 GLY A C 1
ATOM 601 O O . GLY A 1 82 ? 18.719 14.367 2.486 1 97.31 82 GLY A O 1
ATOM 602 N N . ILE A 1 83 ? 19.938 13.078 3.764 1 93.88 83 ILE A N 1
ATOM 603 C CA . ILE A 1 83 ? 20.75 14.188 4.25 1 93.88 83 ILE A CA 1
ATOM 604 C C . ILE A 1 83 ? 21.562 14.773 3.102 1 93.88 83 ILE A C 1
ATOM 606 O O . ILE A 1 83 ? 21.641 15.992 2.941 1 93.88 83 ILE A O 1
ATOM 610 N N . LEU A 1 84 ? 22.156 13.93 2.338 1 93.94 84 LEU A N 1
ATOM 611 C CA . LEU A 1 84 ? 22.969 14.375 1.212 1 93.94 84 LEU A CA 1
ATOM 612 C C . LEU A 1 84 ? 22.109 15.109 0.185 1 93.94 84 LEU A C 1
ATOM 614 O O . LEU A 1 84 ? 22.562 16.078 -0.428 1 93.94 84 LEU A O 1
ATOM 618 N N . VAL A 1 85 ? 20.953 14.672 0.005 1 95.25 85 VAL A N 1
ATOM 619 C CA . VAL A 1 85 ? 20.031 15.312 -0.925 1 95.25 85 VAL A CA 1
ATOM 620 C C . VAL A 1 85 ? 19.719 16.734 -0.438 1 95.25 85 VAL A C 1
ATOM 622 O O . VAL A 1 85 ? 19.609 17.656 -1.238 1 95.25 85 VAL A O 1
ATOM 625 N N . ALA A 1 86 ? 19.578 16.828 0.877 1 92.19 86 ALA A N 1
ATOM 626 C CA . ALA A 1 86 ? 19.234 18.109 1.47 1 92.19 86 ALA A CA 1
ATOM 627 C C . ALA A 1 86 ? 20.406 19.094 1.377 1 92.19 86 ALA A C 1
ATOM 629 O O . ALA A 1 86 ? 20.203 20.297 1.315 1 92.19 86 ALA A O 1
ATOM 630 N N . THR A 1 87 ? 21.656 18.625 1.283 1 87.12 87 THR A N 1
ATOM 631 C CA . THR A 1 87 ? 22.812 19.516 1.456 1 87.12 87 THR A CA 1
ATOM 632 C C . THR A 1 87 ? 23.609 19.625 0.159 1 87.12 87 THR A C 1
ATOM 634 O O . THR A 1 87 ? 24.469 20.5 0.025 1 87.12 87 THR A O 1
ATOM 637 N N . ASN A 1 88 ? 23.359 18.75 -0.776 1 91.06 88 ASN A N 1
ATOM 638 C CA . ASN A 1 88 ? 24.141 18.719 -2.008 1 91.06 88 ASN A CA 1
ATOM 639 C C . ASN A 1 88 ? 23.25 18.703 -3.242 1 91.06 88 ASN A C 1
ATOM 641 O O . ASN A 1 88 ? 22.562 17.719 -3.502 1 91.06 88 ASN A O 1
ATOM 645 N N . ARG A 1 89 ? 23.406 19.641 -4.059 1 91.56 89 ARG A N 1
ATOM 646 C CA . ARG A 1 89 ? 22.562 19.812 -5.227 1 91.56 89 ARG A CA 1
ATOM 647 C C . ARG A 1 89 ? 22.828 18.734 -6.27 1 91.56 89 ARG A C 1
ATOM 649 O O . ARG A 1 89 ? 21.938 18.328 -7.016 1 91.56 89 ARG A O 1
ATOM 656 N N . ILE A 1 90 ? 24.031 18.297 -6.336 1 93.88 90 ILE A N 1
ATOM 657 C CA . ILE A 1 90 ? 24.375 17.25 -7.293 1 93.88 90 ILE A CA 1
ATOM 658 C C . ILE A 1 90 ? 23.719 15.93 -6.875 1 93.88 90 ILE A C 1
ATOM 660 O O . ILE A 1 90 ? 23.141 15.219 -7.703 1 93.88 90 ILE A O 1
ATOM 664 N N . VAL A 1 91 ? 23.812 15.648 -5.609 1 95.69 91 VAL A N 1
ATOM 665 C CA . VAL A 1 91 ? 23.172 14.43 -5.109 1 95.69 91 VAL A CA 1
ATOM 666 C C . VAL A 1 91 ? 21.672 14.516 -5.312 1 95.69 91 VAL A C 1
ATOM 668 O O . VAL A 1 91 ? 21.031 13.539 -5.727 1 95.69 91 VAL A O 1
ATOM 671 N N . ARG A 1 92 ? 21.141 15.609 -5.062 1 95.81 92 ARG A N 1
ATOM 672 C CA . ARG A 1 92 ? 19.719 15.836 -5.305 1 95.81 92 ARG A CA 1
ATOM 673 C C . ARG A 1 92 ? 19.359 15.57 -6.766 1 95.81 92 ARG A C 1
ATOM 675 O O . ARG A 1 92 ? 18.375 14.891 -7.059 1 95.81 92 ARG A O 1
ATOM 682 N N . GLY A 1 93 ? 20.125 16.078 -7.633 1 95.31 93 GLY A N 1
ATOM 683 C CA . GLY A 1 93 ? 19.906 15.914 -9.062 1 95.31 93 GLY A CA 1
ATOM 684 C C . GLY A 1 93 ? 20.016 14.477 -9.523 1 95.31 93 GLY A C 1
ATOM 685 O O . GLY A 1 93 ? 19.391 14.086 -10.508 1 95.31 93 GLY A O 1
ATOM 686 N N . VAL A 1 94 ? 20.766 13.672 -8.781 1 96.69 94 VAL A N 1
ATOM 687 C CA . VAL A 1 94 ? 20.969 12.273 -9.141 1 96.69 94 VAL A CA 1
ATOM 688 C C . VAL A 1 94 ? 19.844 11.422 -8.531 1 96.69 94 VAL A C 1
ATOM 690 O O . VAL A 1 94 ? 19.281 10.562 -9.211 1 96.69 94 VAL A O 1
ATOM 693 N N . VAL A 1 95 ? 19.469 11.688 -7.332 1 97.62 95 VAL A N 1
ATOM 694 C CA . VAL A 1 95 ? 18.594 10.812 -6.562 1 97.62 95 VAL A CA 1
ATOM 695 C C . VAL A 1 95 ? 17.141 11.117 -6.902 1 97.62 95 VAL A C 1
ATOM 697 O O . VAL A 1 95 ? 16.328 10.203 -7.051 1 97.62 95 VAL A O 1
ATOM 700 N N . ASP A 1 96 ? 16.766 12.32 -7.105 1 96.25 96 ASP A N 1
ATOM 701 C CA . ASP A 1 96 ? 15.375 12.734 -7.293 1 96.25 96 ASP A CA 1
ATOM 702 C C . ASP A 1 96 ? 14.766 12.062 -8.516 1 96.25 96 ASP A C 1
ATOM 704 O O . ASP A 1 96 ? 13.664 11.5 -8.438 1 96.25 96 ASP A O 1
ATOM 708 N N . PRO A 1 97 ? 15.469 12.031 -9.594 1 95.69 97 PRO A N 1
ATOM 709 C CA . PRO A 1 97 ? 14.867 11.391 -10.766 1 95.69 97 PRO A CA 1
ATOM 710 C C . PRO A 1 97 ? 14.609 9.898 -10.555 1 95.69 97 PRO A C 1
ATOM 712 O O . PRO A 1 97 ? 13.617 9.367 -11.055 1 95.69 97 PRO A O 1
ATOM 715 N N . ILE A 1 98 ? 15.43 9.219 -9.859 1 96.75 98 ILE A N 1
ATOM 716 C CA . ILE A 1 98 ? 15.289 7.785 -9.602 1 96.75 98 ILE A CA 1
ATOM 717 C C . ILE A 1 98 ? 14.078 7.535 -8.703 1 96.75 98 ILE A C 1
ATOM 719 O O . ILE A 1 98 ? 13.234 6.695 -9.016 1 96.75 98 ILE A O 1
ATOM 723 N N . VAL A 1 99 ? 13.992 8.305 -7.684 1 96.62 99 VAL A N 1
ATOM 724 C CA . VAL A 1 99 ? 12.906 8.172 -6.719 1 96.62 99 VAL A CA 1
ATOM 725 C C . VAL A 1 99 ? 11.578 8.555 -7.375 1 96.62 99 VAL A C 1
ATOM 727 O O . VAL A 1 99 ? 10.57 7.883 -7.184 1 96.62 99 VAL A O 1
ATOM 730 N N . GLU A 1 100 ? 11.656 9.594 -8.148 1 92.06 100 GLU A N 1
ATOM 731 C CA . GLU A 1 100 ? 10.453 10.078 -8.812 1 92.06 100 GLU A CA 1
ATOM 732 C C . GLU A 1 100 ? 9.961 9.078 -9.859 1 92.06 100 GLU A C 1
ATOM 734 O O . GLU A 1 100 ? 8.766 9.023 -10.164 1 92.06 100 GLU A O 1
ATOM 739 N N . PHE A 1 101 ? 10.852 8.297 -10.352 1 92.69 101 PHE A N 1
ATOM 740 C CA . PHE A 1 101 ? 10.5 7.316 -11.383 1 92.69 101 PHE A CA 1
ATOM 741 C C . PHE A 1 101 ? 9.781 6.121 -10.773 1 92.69 101 PHE A C 1
ATOM 743 O O . PHE A 1 101 ? 8.727 5.711 -11.258 1 92.69 101 PHE A O 1
ATOM 750 N N . TYR A 1 102 ? 10.344 5.508 -9.711 1 95.12 102 TYR A N 1
ATOM 751 C CA . TYR A 1 102 ? 9.789 4.23 -9.289 1 95.12 102 TYR A CA 1
ATOM 752 C C . TYR A 1 102 ? 8.711 4.434 -8.227 1 95.12 102 TYR A C 1
ATOM 754 O O . TYR A 1 102 ? 7.887 3.547 -7.988 1 95.12 102 TYR A O 1
ATOM 762 N N . ARG A 1 103 ? 8.648 5.625 -7.617 1 93.5 103 ARG A N 1
ATOM 763 C CA . ARG A 1 103 ? 7.762 5.863 -6.484 1 93.5 103 ARG A CA 1
ATOM 764 C C . ARG A 1 103 ? 6.297 5.73 -6.898 1 93.5 103 ARG A C 1
ATOM 766 O O . ARG A 1 103 ? 5.492 5.156 -6.164 1 93.5 103 ARG A O 1
ATOM 773 N N . PRO A 1 104 ? 5.953 6.188 -8.086 1 92 104 PRO A N 1
ATOM 774 C CA . PRO A 1 104 ? 4.543 6.098 -8.461 1 92 104 PRO A CA 1
ATOM 775 C C . PRO A 1 104 ? 4.113 4.676 -8.812 1 92 104 PRO A C 1
ATOM 777 O O . PRO A 1 104 ? 2.916 4.375 -8.836 1 92 104 PRO A O 1
ATOM 780 N N . ILE A 1 105 ? 5 3.82 -9.102 1 96.69 105 ILE A N 1
ATOM 781 C CA . ILE A 1 105 ? 4.691 2.439 -9.469 1 96.69 105 ILE A CA 1
ATOM 782 C C . ILE A 1 105 ? 4.383 1.633 -8.203 1 96.69 105 ILE A C 1
ATOM 784 O O . ILE A 1 105 ? 5.195 1.578 -7.281 1 96.69 105 ILE A O 1
ATOM 788 N N . PRO A 1 106 ? 3.207 1.064 -8.188 1 97.38 106 PRO A N 1
ATOM 789 C CA . PRO A 1 106 ? 2.951 0.192 -7.039 1 97.38 106 PRO A CA 1
ATOM 790 C C . PRO A 1 106 ? 4.059 -0.834 -6.82 1 97.38 106 PRO A C 1
ATOM 792 O O . PRO A 1 106 ? 4.488 -1.496 -7.77 1 97.38 106 PRO A O 1
ATOM 795 N N . PRO A 1 107 ? 4.469 -0.939 -5.617 1 95.88 107 PRO A N 1
ATOM 796 C CA . PRO A 1 107 ? 5.602 -1.825 -5.348 1 95.88 107 PRO A CA 1
ATOM 797 C C . PRO A 1 107 ? 5.371 -3.248 -5.852 1 95.88 107 PRO A C 1
ATOM 799 O O . PRO A 1 107 ? 6.281 -3.859 -6.422 1 95.88 107 PRO A O 1
ATOM 802 N N . LEU A 1 108 ? 4.203 -3.736 -5.734 1 97.06 108 LEU A N 1
ATOM 803 C CA . LEU A 1 108 ? 3.965 -5.129 -6.094 1 97.06 108 LEU A CA 1
ATOM 804 C C . LEU A 1 108 ? 3.936 -5.301 -7.609 1 97.06 108 LEU A C 1
ATOM 806 O O . LEU A 1 108 ? 4.016 -6.422 -8.109 1 97.06 108 LEU A O 1
ATOM 810 N N . ALA A 1 109 ? 3.828 -4.203 -8.32 1 97.75 109 ALA A N 1
ATOM 811 C CA . ALA A 1 109 ? 3.805 -4.277 -9.781 1 97.75 109 ALA A CA 1
ATOM 812 C C . ALA A 1 109 ? 5.129 -4.805 -10.328 1 97.75 109 ALA A C 1
ATOM 814 O O . ALA A 1 109 ? 5.164 -5.438 -11.383 1 97.75 109 ALA A O 1
ATOM 815 N N . TYR A 1 110 ? 6.23 -4.543 -9.586 1 97.44 110 TYR A N 1
ATOM 816 C CA . TYR A 1 110 ? 7.512 -4.969 -10.133 1 97.44 110 TYR A CA 1
ATOM 817 C C . TYR A 1 110 ? 8.07 -6.16 -9.359 1 97.44 110 TYR A C 1
ATOM 819 O O . TYR A 1 110 ? 9.211 -6.57 -9.578 1 97.44 110 TYR A O 1
ATOM 827 N N . LEU A 1 111 ? 7.254 -6.754 -8.547 1 97.5 111 LEU A N 1
ATOM 828 C CA . LEU A 1 111 ? 7.66 -7.977 -7.867 1 97.5 111 LEU A CA 1
ATOM 829 C C . LEU A 1 111 ? 7.91 -9.102 -8.867 1 97.5 111 LEU A C 1
ATOM 831 O O . LEU A 1 111 ? 8.914 -9.805 -8.773 1 97.5 111 LEU A O 1
ATOM 835 N N . PRO A 1 112 ? 7.043 -9.289 -9.852 1 97.69 112 PRO A N 1
ATOM 836 C CA . PRO A 1 112 ? 7.297 -10.375 -10.805 1 97.69 112 PRO A CA 1
ATOM 837 C C . PRO A 1 112 ? 8.648 -10.25 -11.5 1 97.69 112 PRO A C 1
ATOM 839 O O . PRO A 1 112 ? 9.336 -11.25 -11.719 1 97.69 112 PRO A O 1
ATOM 842 N N . LEU A 1 113 ? 8.977 -9.047 -11.766 1 96.81 113 LEU A N 1
ATOM 843 C CA . LEU A 1 113 ? 10.273 -8.812 -12.383 1 96.81 113 LEU A CA 1
ATOM 844 C C . LEU A 1 113 ? 11.406 -9.148 -11.414 1 96.81 113 LEU A C 1
ATOM 846 O O . LEU A 1 113 ? 12.414 -9.742 -11.812 1 96.81 113 LEU A O 1
ATOM 850 N N . MET A 1 114 ? 11.281 -8.781 -10.148 1 96.81 114 MET A N 1
ATOM 851 C CA . MET A 1 114 ? 12.273 -9.094 -9.133 1 96.81 114 MET A CA 1
ATOM 852 C C . MET A 1 114 ? 12.438 -10.602 -8.961 1 96.81 114 MET A C 1
ATOM 854 O O . MET A 1 114 ? 13.547 -11.094 -8.758 1 96.81 114 MET A O 1
ATOM 858 N N . VAL A 1 115 ? 11.328 -11.273 -9.078 1 96.5 115 VAL A N 1
ATOM 859 C CA . VAL A 1 115 ? 11.352 -12.719 -8.93 1 96.5 115 VAL A CA 1
ATOM 860 C C . VAL A 1 115 ? 12.055 -13.352 -10.125 1 96.5 115 VAL A C 1
ATOM 862 O O . VAL A 1 115 ? 12.812 -14.312 -9.977 1 96.5 115 VAL A O 1
ATOM 865 N N . VAL A 1 116 ? 11.805 -12.797 -11.273 1 95.19 116 VAL A N 1
ATOM 866 C CA . VAL A 1 116 ? 12.477 -13.297 -12.469 1 95.19 116 VAL A CA 1
ATOM 867 C C . VAL A 1 116 ? 13.984 -13.078 -12.344 1 95.19 116 VAL A C 1
ATOM 869 O O . VAL A 1 116 ? 14.773 -13.961 -12.688 1 95.19 116 VAL A O 1
ATOM 872 N N . TRP A 1 117 ? 14.398 -11.945 -11.734 1 95.44 117 TRP A N 1
ATOM 873 C CA . TRP A 1 117 ? 15.797 -11.547 -11.68 1 95.44 117 TRP A CA 1
ATOM 874 C C . TRP A 1 117 ? 16.516 -12.25 -10.523 1 95.44 117 TRP A C 1
ATOM 876 O O . TRP A 1 117 ? 17.672 -12.641 -10.656 1 95.44 117 TRP A O 1
ATOM 886 N N . PHE A 1 118 ? 15.828 -12.469 -9.406 1 95.88 118 PHE A N 1
ATOM 887 C CA . PHE A 1 118 ? 16.562 -12.836 -8.195 1 95.88 118 PHE A CA 1
ATOM 888 C C . PHE A 1 118 ? 16.016 -14.141 -7.613 1 95.88 118 PHE A C 1
ATOM 890 O O . PHE A 1 118 ? 16.562 -14.656 -6.641 1 95.88 118 PHE A O 1
ATOM 897 N N . GLY A 1 119 ? 14.961 -14.633 -8.211 1 93.62 119 GLY A N 1
ATOM 898 C CA . GLY A 1 119 ? 14.383 -15.883 -7.727 1 93.62 119 GLY A CA 1
ATOM 899 C C . GLY A 1 119 ? 13.352 -15.68 -6.629 1 93.62 119 GLY A C 1
ATOM 900 O O . GLY A 1 119 ? 13.086 -14.547 -6.223 1 93.62 119 GLY A O 1
ATOM 901 N N . ILE A 1 120 ? 12.812 -16.75 -6.199 1 92.44 120 ILE A N 1
ATOM 902 C CA . ILE A 1 120 ? 11.711 -16.719 -5.238 1 92.44 120 ILE A CA 1
ATOM 903 C C . ILE A 1 120 ? 12.273 -16.703 -3.816 1 92.44 120 ILE A C 1
ATOM 905 O O . ILE A 1 120 ? 11.516 -16.562 -2.852 1 92.44 120 ILE A O 1
ATOM 909 N N . GLY A 1 121 ? 13.602 -16.781 -3.703 1 94.81 121 GLY A N 1
ATOM 910 C CA . GLY A 1 121 ? 14.219 -16.688 -2.391 1 94.81 121 GLY A CA 1
ATOM 911 C C . GLY A 1 121 ? 14 -15.352 -1.716 1 94.81 121 GLY A C 1
ATOM 912 O O . GLY A 1 121 ? 13.156 -14.562 -2.154 1 94.81 121 GLY A O 1
ATOM 913 N N . ASP A 1 122 ? 14.68 -15.047 -0.653 1 97.38 122 ASP A N 1
ATOM 914 C CA . ASP A 1 122 ? 14.43 -13.867 0.176 1 97.38 122 ASP A CA 1
ATOM 915 C C . ASP A 1 122 ? 14.906 -12.602 -0.52 1 97.38 122 ASP A C 1
ATOM 917 O O . ASP A 1 122 ? 14.414 -11.508 -0.236 1 97.38 122 ASP A O 1
ATOM 921 N N . ALA A 1 123 ? 15.805 -12.766 -1.427 1 97.56 123 ALA A N 1
ATOM 922 C CA . ALA A 1 123 ? 16.422 -11.594 -2.047 1 97.56 123 ALA A CA 1
ATOM 923 C C . ALA A 1 123 ? 15.383 -10.727 -2.75 1 97.56 123 ALA A C 1
ATOM 925 O O . ALA A 1 123 ? 15.398 -9.5 -2.621 1 97.56 123 ALA A O 1
ATOM 926 N N . SER A 1 124 ? 14.508 -11.375 -3.57 1 97.81 124 SER A N 1
ATOM 927 C CA . SER A 1 124 ? 13.492 -10.625 -4.301 1 97.81 124 SER A CA 1
ATOM 928 C C . SER A 1 124 ? 12.555 -9.891 -3.346 1 97.81 124 SER A C 1
ATOM 930 O O . SER A 1 124 ? 12.234 -8.719 -3.557 1 97.81 124 SER A O 1
ATOM 932 N N . LYS A 1 125 ? 12.133 -10.477 -2.221 1 98.12 125 LYS A N 1
ATOM 933 C CA . LYS A 1 125 ? 11.203 -9.875 -1.271 1 98.12 125 LYS A CA 1
ATOM 934 C C . LYS A 1 125 ? 11.883 -8.781 -0.448 1 98.12 125 LYS A C 1
ATOM 936 O O . LYS A 1 125 ? 11.312 -7.711 -0.235 1 98.12 125 LYS A O 1
ATOM 941 N N . ILE A 1 126 ? 13.102 -9.047 -0.028 1 98.69 126 ILE A N 1
ATOM 942 C CA . ILE A 1 126 ? 13.836 -8.07 0.776 1 98.69 126 ILE A CA 1
ATOM 943 C C . ILE A 1 126 ? 14.102 -6.812 -0.052 1 98.69 126 ILE A C 1
ATOM 945 O O . ILE A 1 126 ? 13.93 -5.691 0.435 1 98.69 126 ILE A O 1
ATOM 949 N N . LEU A 1 127 ? 14.516 -7.027 -1.272 1 98.44 127 LEU A N 1
ATOM 950 C CA . LEU A 1 127 ? 14.766 -5.887 -2.148 1 98.44 127 LEU A CA 1
ATOM 951 C C . LEU A 1 127 ? 13.484 -5.082 -2.367 1 98.44 127 LEU A C 1
ATOM 953 O O . LEU A 1 127 ? 13.516 -3.85 -2.346 1 98.44 127 LEU A O 1
ATOM 957 N N . LEU A 1 128 ? 12.398 -5.77 -2.59 1 98.5 128 LEU A N 1
ATOM 958 C CA . LEU A 1 128 ? 11.117 -5.109 -2.797 1 98.5 128 LEU A CA 1
ATOM 959 C C . LEU A 1 128 ? 10.734 -4.266 -1.584 1 98.5 128 LEU A C 1
ATOM 961 O O . LEU A 1 128 ? 10.352 -3.104 -1.728 1 98.5 128 LEU A O 1
ATOM 965 N N . ILE A 1 129 ? 10.773 -4.852 -0.42 1 98.75 129 ILE A N 1
ATOM 966 C CA . ILE A 1 129 ? 10.43 -4.18 0.829 1 98.75 129 ILE A CA 1
ATOM 967 C C . ILE A 1 129 ? 11.367 -3 1.055 1 98.75 129 ILE A C 1
ATOM 969 O O . ILE A 1 129 ? 10.938 -1.923 1.472 1 98.75 129 ILE A O 1
ATOM 973 N N . TYR A 1 130 ? 12.664 -3.164 0.739 1 98.75 130 TYR A N 1
ATOM 974 C CA . TYR A 1 130 ? 13.672 -2.115 0.855 1 98.75 130 TYR A CA 1
ATOM 975 C C . TYR A 1 130 ? 13.312 -0.916 -0.014 1 98.75 130 TYR A C 1
ATOM 977 O O . TYR A 1 130 ? 13.32 0.224 0.456 1 98.75 130 TYR A O 1
ATOM 985 N N . LEU A 1 131 ? 13 -1.197 -1.259 1 98.44 131 LEU A N 1
ATOM 986 C CA . LEU A 1 131 ? 12.672 -0.118 -2.184 1 98.44 131 LEU A CA 1
ATOM 987 C C . LEU A 1 131 ? 11.422 0.624 -1.732 1 98.44 131 LEU A C 1
ATOM 989 O O . LEU A 1 131 ? 11.344 1.848 -1.854 1 98.44 131 LEU A O 1
ATOM 993 N N . THR A 1 132 ? 10.492 -0.16 -1.188 1 98.25 132 THR A N 1
ATOM 994 C CA . THR A 1 132 ? 9.258 0.423 -0.671 1 98.25 132 THR A CA 1
ATOM 995 C C . THR A 1 132 ? 9.555 1.368 0.49 1 98.25 132 THR A C 1
ATOM 997 O O . THR A 1 132 ? 8.961 2.443 0.589 1 98.25 132 THR A O 1
ATOM 1000 N N . MET A 1 133 ? 10.477 1.011 1.3 1 98.62 133 MET A N 1
ATOM 1001 C CA . MET A 1 133 ? 10.773 1.77 2.512 1 98.62 133 MET A CA 1
ATOM 1002 C C . MET A 1 133 ? 11.727 2.918 2.213 1 98.62 133 MET A C 1
ATOM 1004 O O . MET A 1 133 ? 11.695 3.953 2.883 1 98.62 133 MET A O 1
ATOM 1008 N N . PHE A 1 134 ? 12.586 2.789 1.227 1 98.69 134 PHE A N 1
ATOM 1009 C CA . PHE A 1 134 ? 13.672 3.725 0.956 1 98.69 134 PHE A CA 1
ATOM 1010 C C . PHE A 1 134 ? 13.125 5.105 0.624 1 98.69 134 PHE A C 1
ATOM 1012 O O . PHE A 1 134 ? 13.539 6.105 1.22 1 98.69 134 PHE A O 1
ATOM 1019 N N . ALA A 1 135 ? 12.203 5.184 -0.243 1 98.12 135 ALA A N 1
ATOM 1020 C CA . ALA A 1 135 ? 11.773 6.465 -0.798 1 98.12 135 ALA A CA 1
ATOM 1021 C C . ALA A 1 135 ? 11.141 7.34 0.277 1 98.12 135 ALA A C 1
ATOM 1023 O O . ALA A 1 135 ? 11.578 8.469 0.502 1 98.12 135 ALA A O 1
ATOM 1024 N N . PRO A 1 136 ? 10.133 6.848 1.019 1 97.19 136 PRO A N 1
ATOM 1025 C CA . PRO A 1 136 ? 9.531 7.723 2.033 1 97.19 136 PRO A CA 1
ATOM 1026 C C . PRO A 1 136 ? 10.516 8.094 3.143 1 97.19 136 PRO A C 1
ATOM 1028 O O . PRO A 1 136 ? 10.453 9.195 3.688 1 97.19 136 PRO A O 1
ATOM 1031 N N . LEU A 1 137 ? 11.383 7.219 3.449 1 98.12 137 LEU A N 1
ATOM 1032 C CA . LEU A 1 137 ? 12.367 7.508 4.484 1 98.12 137 LEU A CA 1
ATOM 1033 C C . LEU A 1 137 ? 13.367 8.562 4.012 1 98.12 137 LEU A C 1
ATOM 1035 O O . LEU A 1 137 ? 13.672 9.5 4.742 1 98.12 137 LEU A O 1
ATOM 1039 N N . ALA A 1 138 ? 13.82 8.453 2.812 1 98.31 138 ALA A N 1
ATOM 1040 C CA . ALA A 1 138 ? 14.758 9.414 2.244 1 98.31 138 ALA A CA 1
ATOM 1041 C C . ALA A 1 138 ? 14.117 10.789 2.094 1 98.31 138 ALA A C 1
ATOM 1043 O O . ALA A 1 138 ? 14.727 11.812 2.41 1 98.31 138 ALA A O 1
ATOM 1044 N N . ILE A 1 139 ? 12.953 10.82 1.659 1 97.12 139 ILE A N 1
ATOM 1045 C CA . ILE A 1 139 ? 12.234 12.07 1.424 1 97.12 139 ILE A CA 1
ATOM 1046 C C . ILE A 1 139 ? 11.992 12.781 2.752 1 97.12 139 ILE A C 1
ATOM 1048 O O . ILE A 1 139 ? 12.227 13.984 2.873 1 97.12 139 ILE A O 1
ATOM 1052 N N . ALA A 1 140 ? 11.523 12.023 3.738 1 97 140 ALA A N 1
ATOM 1053 C CA . ALA A 1 140 ? 11.273 12.609 5.051 1 97 140 ALA A CA 1
ATOM 1054 C C . ALA A 1 140 ? 12.57 13.133 5.672 1 97 140 ALA A C 1
ATOM 1056 O O . ALA A 1 140 ? 12.586 14.203 6.285 1 97 140 ALA A O 1
ATOM 1057 N N . THR A 1 141 ? 13.586 12.367 5.488 1 96.81 141 THR A N 1
ATOM 1058 C CA . THR A 1 141 ? 14.883 12.781 6.008 1 96.81 141 THR A CA 1
ATOM 1059 C C . THR A 1 141 ? 15.352 14.062 5.32 1 96.81 141 THR A C 1
ATOM 1061 O O . THR A 1 141 ? 15.805 15 5.984 1 96.81 141 THR A O 1
ATOM 1064 N N . ALA A 1 142 ? 15.281 14.133 4.035 1 96.19 142 ALA A N 1
ATOM 1065 C CA . ALA A 1 142 ? 15.68 15.312 3.279 1 96.19 142 ALA A CA 1
ATOM 1066 C C . ALA A 1 142 ? 14.867 16.531 3.705 1 96.19 142 ALA A C 1
ATOM 1068 O O . ALA A 1 142 ? 15.414 17.625 3.871 1 96.19 142 ALA A O 1
ATOM 1069 N N . ALA A 1 143 ? 13.594 16.312 3.893 1 94.94 143 ALA A N 1
ATOM 1070 C CA . ALA A 1 143 ? 12.719 17.406 4.32 1 94.94 143 ALA A CA 1
ATOM 1071 C C . ALA A 1 143 ? 13.117 17.922 5.699 1 94.94 143 ALA A C 1
ATOM 1073 O O . ALA A 1 143 ? 13.18 19.125 5.922 1 94.94 143 ALA A O 1
ATOM 1074 N N . GLY A 1 144 ? 13.367 17.062 6.594 1 93.19 144 GLY A N 1
ATOM 1075 C CA . GLY A 1 144 ? 13.789 17.453 7.934 1 93.19 144 GLY A CA 1
ATOM 1076 C C . GLY A 1 144 ? 15.133 18.156 7.957 1 93.19 144 GLY A C 1
ATOM 1077 O O . GLY A 1 144 ? 15.328 19.109 8.719 1 93.19 144 GLY A O 1
ATOM 1078 N N . ALA A 1 145 ? 15.992 17.734 7.156 1 91.75 145 ALA A N 1
ATOM 1079 C CA . ALA A 1 145 ? 17.344 18.297 7.117 1 91.75 145 ALA A CA 1
ATOM 1080 C C . ALA A 1 145 ? 17.344 19.656 6.434 1 91.75 145 ALA A C 1
ATOM 1082 O O . ALA A 1 145 ? 18.188 20.5 6.73 1 91.75 145 ALA A O 1
ATOM 1083 N N . SER A 1 146 ? 16.5 19.812 5.484 1 90 146 SER A N 1
ATOM 1084 C CA . SER A 1 146 ? 16.422 21.078 4.766 1 90 146 SER A CA 1
ATOM 1085 C C . SER A 1 146 ? 15.828 22.172 5.641 1 90 146 SER A C 1
ATOM 1087 O O . SER A 1 146 ? 16 23.359 5.363 1 90 146 SER A O 1
ATOM 1089 N N . GLY A 1 147 ? 15.133 21.75 6.629 1 81.62 147 GLY A N 1
ATOM 1090 C CA . GLY A 1 147 ? 14.477 22.719 7.496 1 81.62 147 GLY A CA 1
ATOM 1091 C C . GLY A 1 147 ? 15.43 23.391 8.469 1 81.62 147 GLY A C 1
ATOM 1092 O O . GLY A 1 147 ? 15.062 24.344 9.148 1 81.62 147 GLY A O 1
ATOM 1093 N N . VAL A 1 148 ? 16.609 23.047 8.469 1 76 148 VAL A N 1
ATOM 1094 C CA . VAL A 1 148 ? 17.562 23.641 9.398 1 76 148 VAL A CA 1
ATOM 1095 C C . VAL A 1 148 ? 17.953 25.031 8.906 1 76 148 VAL A C 1
ATOM 1097 O O . VAL A 1 148 ? 18.391 25.203 7.758 1 76 148 VAL A O 1
ATOM 1100 N N . SER A 1 149 ? 17.625 26 9.711 1 73.12 149 SER A N 1
ATOM 1101 C CA . SER A 1 149 ? 17.891 27.391 9.367 1 73.12 149 SER A CA 1
ATOM 1102 C C . SER A 1 149 ? 19.359 27.625 9.055 1 73.12 149 SER A C 1
ATOM 1104 O O . SER A 1 149 ? 20.234 27.047 9.695 1 73.12 149 SER A O 1
ATOM 1106 N N . GLU A 1 150 ? 19.453 28.297 8.07 1 74.19 150 GLU A N 1
ATOM 1107 C CA . GLU A 1 150 ? 20.797 28.688 7.672 1 74.19 150 GLU A CA 1
ATOM 1108 C C . GLU A 1 150 ? 21.531 29.406 8.805 1 74.19 150 GLU A C 1
ATOM 1110 O O . GLU A 1 150 ? 22.734 29.234 8.984 1 74.19 150 GLU A O 1
ATOM 1115 N N . SER A 1 151 ? 20.703 30.078 9.492 1 69.56 151 SER A N 1
ATOM 1116 C CA . SER A 1 151 ? 21.266 30.828 10.602 1 69.56 151 SER A CA 1
ATOM 1117 C C . SER A 1 151 ? 21.891 29.906 11.641 1 69.56 151 SER A C 1
ATOM 1119 O O . SER A 1 151 ? 22.953 30.203 12.188 1 69.56 151 SER A O 1
ATOM 1121 N N . ARG A 1 152 ? 21.297 28.781 11.812 1 74.12 152 ARG A N 1
ATOM 1122 C CA . ARG A 1 152 ? 21.812 27.828 12.781 1 74.12 152 ARG A CA 1
ATOM 1123 C C . ARG A 1 152 ? 23.078 27.156 12.266 1 74.12 152 ARG A C 1
ATOM 1125 O O . ARG A 1 152 ? 24.016 26.938 13.031 1 74.12 152 ARG A O 1
ATOM 1132 N N . LEU A 1 153 ? 23.078 27.016 11.102 1 74.75 153 LEU A N 1
ATOM 1133 C CA . LEU A 1 153 ? 24.234 26.375 10.5 1 74.75 153 LEU A CA 1
ATOM 1134 C C . LEU A 1 153 ? 25.438 27.328 10.492 1 74.75 153 LEU A C 1
ATOM 1136 O O . LEU A 1 153 ? 26.562 26.906 10.789 1 74.75 153 LEU A O 1
ATOM 1140 N N . ARG A 1 154 ? 25.141 28.531 10.242 1 74.19 154 ARG A N 1
ATOM 1141 C CA . ARG A 1 154 ? 26.188 29.547 10.219 1 74.19 154 ARG A CA 1
ATOM 1142 C C . ARG A 1 154 ? 26.734 29.812 11.617 1 74.19 154 ARG A C 1
ATOM 1144 O O . ARG A 1 154 ? 27.938 29.953 11.805 1 74.19 154 ARG A O 1
ATOM 1151 N N . ALA A 1 155 ? 25.797 29.859 12.477 1 74.88 155 ALA A N 1
ATOM 1152 C CA . ALA A 1 155 ? 26.203 30.078 13.859 1 74.88 155 ALA A CA 1
ATOM 1153 C C . ALA A 1 155 ? 27.125 28.969 14.352 1 74.88 155 ALA A C 1
ATOM 1155 O O . ALA A 1 155 ? 28.156 29.234 14.977 1 74.88 155 ALA A O 1
ATOM 1156 N N . ALA A 1 156 ? 26.859 27.828 14.031 1 75.75 156 ALA A N 1
ATOM 1157 C CA . ALA A 1 156 ? 27.672 26.703 14.453 1 75.75 156 ALA A CA 1
ATOM 1158 C C . ALA A 1 156 ? 29.031 26.688 13.742 1 75.75 156 ALA A C 1
ATOM 1160 O O . ALA A 1 156 ? 30.047 26.375 14.344 1 75.75 156 ALA A O 1
ATOM 1161 N N . ALA A 1 157 ? 28.969 27.094 12.523 1 76.94 157 ALA A N 1
ATOM 1162 C CA . ALA A 1 157 ? 30.203 27.156 11.742 1 76.94 157 ALA A CA 1
ATOM 1163 C C . ALA A 1 157 ? 31.125 28.266 12.258 1 76.94 157 ALA A C 1
ATOM 1165 O O . ALA A 1 157 ? 32.344 28.094 12.258 1 76.94 157 ALA A O 1
ATOM 1166 N N . SER A 1 158 ? 30.5 29.266 12.648 1 84.62 158 SER A N 1
ATOM 1167 C CA . SER A 1 158 ? 31.297 30.375 13.18 1 84.62 158 SER A CA 1
ATOM 1168 C C . SER A 1 158 ? 32 29.984 14.469 1 84.62 158 SER A C 1
ATOM 1170 O O . SER A 1 158 ? 33.062 30.547 14.805 1 84.62 158 SER A O 1
ATOM 1172 N N . LEU A 1 159 ? 31.438 29.062 15.125 1 87.19 159 LEU A N 1
ATOM 1173 C CA . LEU A 1 159 ? 32 28.594 16.375 1 87.19 159 LEU A CA 1
ATOM 1174 C C . LEU A 1 159 ? 33.062 27.5 16.109 1 87.19 159 LEU A C 1
ATOM 1176 O O . LEU A 1 159 ? 33.594 26.906 17.047 1 87.19 159 LEU A O 1
ATOM 1180 N N . GLY A 1 160 ? 33.312 27.234 14.797 1 83.88 160 GLY A N 1
ATOM 1181 C CA . GLY A 1 160 ? 34.375 26.312 14.414 1 83.88 160 GLY A CA 1
ATOM 1182 C C . GLY A 1 160 ? 33.875 24.891 14.242 1 83.88 160 GLY A C 1
ATOM 1183 O O . GLY A 1 160 ? 34.688 23.953 14.242 1 83.88 160 GLY A O 1
ATOM 1184 N N . ALA A 1 161 ? 32.656 24.766 14.203 1 82.44 161 ALA A N 1
ATOM 1185 C CA . ALA A 1 161 ? 32.125 23.406 14.055 1 82.44 161 ALA A CA 1
ATOM 1186 C C . ALA A 1 161 ? 32.531 22.828 12.703 1 82.44 161 ALA A C 1
ATOM 1188 O O . ALA A 1 161 ? 32.5 23.516 11.688 1 82.44 161 ALA A O 1
ATOM 1189 N N . THR A 1 162 ? 33.031 21.547 12.797 1 85.81 162 THR A N 1
ATOM 1190 C CA . THR A 1 162 ? 33.312 20.812 11.57 1 85.81 162 THR A CA 1
ATOM 1191 C C . THR A 1 162 ? 32.031 20.359 10.891 1 85.81 162 THR A C 1
ATOM 1193 O O . THR A 1 162 ? 30.969 20.375 11.5 1 85.81 162 THR A O 1
ATOM 1196 N N . ARG A 1 163 ? 32.125 19.969 9.664 1 81 163 ARG A N 1
ATOM 1197 C CA . ARG A 1 163 ? 30.953 19.5 8.906 1 81 163 ARG A CA 1
ATOM 1198 C C . ARG A 1 163 ? 30.297 18.312 9.609 1 81 163 ARG A C 1
ATOM 1200 O O . ARG A 1 163 ? 29.062 18.234 9.648 1 81 163 ARG A O 1
ATOM 1207 N N . VAL A 1 164 ? 31.109 17.469 10.133 1 84.5 164 VAL A N 1
ATOM 1208 C CA . VAL A 1 164 ? 30.609 16.281 10.812 1 84.5 164 VAL A CA 1
ATOM 1209 C C . VAL A 1 164 ? 29.906 16.688 12.109 1 84.5 164 VAL A C 1
ATOM 1211 O O . VAL A 1 164 ? 28.891 16.109 12.477 1 84.5 164 VAL A O 1
ATOM 1214 N N . GLN A 1 165 ? 30.469 17.688 12.75 1 82.12 165 GLN A N 1
ATOM 1215 C CA . GLN A 1 165 ? 29.859 18.188 13.977 1 82.12 165 GLN A CA 1
ATOM 1216 C C . GLN A 1 165 ? 28.531 18.875 13.68 1 82.12 165 GLN A C 1
ATOM 1218 O O . GLN A 1 165 ? 27.562 18.688 14.422 1 82.12 165 GLN A O 1
ATOM 1223 N N . LEU A 1 166 ? 28.516 19.562 12.648 1 80.31 166 LEU A N 1
ATOM 1224 C CA . LEU A 1 166 ? 27.281 20.219 12.242 1 80.31 166 LEU A CA 1
ATOM 1225 C C . LEU A 1 166 ? 26.203 19.188 11.914 1 80.31 166 LEU A C 1
ATOM 1227 O O . LEU A 1 166 ? 25.047 19.328 12.344 1 80.31 166 LEU A O 1
ATOM 1231 N N . LEU A 1 167 ? 26.609 18.156 11.203 1 79.69 167 LEU A N 1
ATOM 1232 C CA . LEU A 1 167 ? 25.672 17.094 10.828 1 79.69 167 LEU A CA 1
ATOM 1233 C C . LEU A 1 167 ? 25.156 16.359 12.062 1 79.69 167 LEU A C 1
ATOM 1235 O O . LEU A 1 167 ? 23.938 16.172 12.211 1 79.69 167 LEU A O 1
ATOM 1239 N N . ARG A 1 168 ? 25.969 16.062 12.914 1 83.31 168 ARG A N 1
ATOM 1240 C CA . ARG A 1 168 ? 25.656 15.203 14.047 1 83.31 168 ARG A CA 1
ATOM 1241 C C . ARG A 1 168 ? 24.922 15.984 15.133 1 83.31 168 ARG A C 1
ATOM 1243 O O . ARG A 1 168 ? 24.062 15.445 15.82 1 83.31 168 ARG A O 1
ATOM 1250 N N . HIS A 1 169 ? 25.234 17.297 15.211 1 83.06 169 HIS A N 1
ATOM 1251 C CA . HIS A 1 169 ? 24.75 18.016 16.391 1 83.06 169 HIS A CA 1
ATOM 1252 C C . HIS A 1 169 ? 23.688 19.047 16 1 83.06 169 HIS A C 1
ATOM 1254 O O . HIS A 1 169 ? 22.969 19.562 16.859 1 83.06 169 HIS A O 1
ATOM 1260 N N . VAL A 1 170 ? 23.578 19.234 14.828 1 80.62 170 VAL A N 1
ATOM 1261 C CA . VAL A 1 170 ? 22.625 20.266 14.445 1 80.62 170 VAL A CA 1
ATOM 1262 C C . VAL A 1 170 ? 21.609 19.703 13.461 1 80.62 170 VAL A C 1
ATOM 1264 O O . VAL A 1 170 ? 20.422 19.641 13.75 1 80.62 170 VAL A O 1
ATOM 1267 N N . VAL A 1 171 ? 22.078 19.109 12.422 1 84.06 171 VAL A N 1
ATOM 1268 C CA . VAL A 1 171 ? 21.203 18.672 11.344 1 84.06 171 VAL A CA 1
ATOM 1269 C C . VAL A 1 171 ? 20.406 17.453 11.773 1 84.06 171 VAL A C 1
ATOM 1271 O O . VAL A 1 171 ? 19.172 17.453 11.703 1 84.06 171 VAL A O 1
ATOM 1274 N N . LEU A 1 172 ? 21.109 16.484 12.297 1 85.31 172 LEU A N 1
ATOM 1275 C CA . LEU A 1 172 ? 20.469 15.211 12.625 1 85.31 172 LEU A CA 1
ATOM 1276 C C . LEU A 1 172 ? 19.438 15.383 13.734 1 85.31 172 LEU A C 1
ATOM 1278 O O . LEU A 1 172 ? 18.312 14.914 13.617 1 85.31 172 LEU A O 1
ATOM 1282 N N . PRO A 1 173 ? 19.828 16.094 14.742 1 84 173 PRO A N 1
ATOM 1283 C CA . PRO A 1 173 ? 18.828 16.312 15.797 1 84 173 PRO A CA 1
ATOM 1284 C C . PRO A 1 173 ? 17.641 17.125 15.312 1 84 173 PRO A C 1
ATOM 1286 O O . PRO A 1 173 ? 16.5 16.859 15.734 1 84 173 PRO A O 1
ATOM 1289 N N . SER A 1 174 ? 17.875 18.047 14.469 1 84.44 174 SER A N 1
ATOM 1290 C CA . SER A 1 174 ? 16.781 18.891 13.961 1 84.44 174 SER A CA 1
ATOM 1291 C C . SER A 1 174 ? 15.891 18.109 13 1 84.44 174 SER A C 1
ATOM 1293 O O . SER A 1 174 ? 14.703 18.406 12.875 1 84.44 174 SER A O 1
ATOM 1295 N N . ALA A 1 175 ? 16.438 17.062 12.406 1 91.31 175 ALA A N 1
ATOM 1296 C CA . ALA A 1 175 ? 15.711 16.297 11.414 1 91.31 175 ALA A CA 1
ATOM 1297 C C . ALA A 1 175 ? 15.055 15.07 12.047 1 91.31 175 ALA A C 1
ATOM 1299 O O . ALA A 1 175 ? 14.266 14.375 11.398 1 91.31 175 ALA A O 1
ATOM 1300 N N . LEU A 1 176 ? 15.32 14.828 13.297 1 91.94 176 LEU A N 1
ATOM 1301 C CA . LEU A 1 176 ? 14.945 13.586 13.961 1 91.94 176 LEU A CA 1
ATOM 1302 C C . LEU A 1 176 ? 13.43 13.391 13.93 1 91.94 176 LEU A C 1
ATOM 1304 O O . LEU A 1 176 ? 12.945 12.305 13.609 1 91.94 176 LEU A O 1
ATOM 1308 N N . PRO A 1 177 ? 12.641 14.484 14.18 1 91.56 177 PRO A N 1
ATOM 1309 C CA . PRO A 1 177 ? 11.188 14.289 14.125 1 91.56 177 PRO A CA 1
ATOM 1310 C C . PRO A 1 177 ? 10.703 13.859 12.742 1 91.56 177 PRO A C 1
ATOM 1312 O O . PRO A 1 177 ? 9.875 12.953 12.633 1 91.56 177 PRO A O 1
ATOM 1315 N N . ASP A 1 178 ? 11.258 14.398 11.719 1 94.38 178 ASP A N 1
ATOM 1316 C CA . ASP A 1 178 ? 10.883 14.047 10.352 1 94.38 178 ASP A CA 1
ATOM 1317 C C . ASP A 1 178 ? 11.375 12.641 10 1 94.38 178 ASP A C 1
ATOM 1319 O O . ASP A 1 178 ? 10.695 11.898 9.289 1 94.38 178 ASP A O 1
ATOM 1323 N N . ILE A 1 179 ? 12.523 12.367 10.469 1 95.94 179 ILE A N 1
ATOM 1324 C CA . ILE A 1 179 ? 13.07 11.031 10.234 1 95.94 179 ILE A CA 1
ATOM 1325 C C . ILE A 1 179 ? 12.164 9.984 10.867 1 95.94 179 ILE A C 1
ATOM 1327 O O . ILE A 1 179 ? 11.852 8.961 10.25 1 95.94 179 ILE A O 1
ATOM 1331 N N . LEU A 1 180 ? 11.695 10.234 12.102 1 94.94 180 LEU A N 1
ATOM 1332 C CA . LEU A 1 180 ? 10.828 9.289 12.789 1 94.94 180 LEU A CA 1
ATOM 1333 C C . LEU A 1 180 ? 9.492 9.164 12.07 1 94.94 180 LEU A C 1
ATOM 1335 O O . LEU A 1 180 ? 8.922 8.07 12.008 1 94.94 180 LEU A O 1
ATOM 1339 N N . THR A 1 181 ? 9.055 10.273 11.523 1 93.75 181 THR A N 1
ATOM 1340 C CA . THR A 1 181 ? 7.848 10.219 10.703 1 93.75 181 THR A CA 1
ATOM 1341 C C . THR A 1 181 ? 8.078 9.352 9.469 1 93.75 181 THR A C 1
ATOM 1343 O O . THR A 1 181 ? 7.223 8.539 9.109 1 93.75 181 THR A O 1
ATOM 1346 N N . GLY A 1 182 ? 9.211 9.523 8.867 1 96.25 182 GLY A N 1
ATOM 1347 C CA . GLY A 1 182 ? 9.586 8.703 7.73 1 96.25 182 GLY A CA 1
ATOM 1348 C C . GLY A 1 182 ? 9.695 7.23 8.07 1 96.25 182 GLY A C 1
ATOM 1349 O O . GLY A 1 182 ? 9.266 6.375 7.285 1 96.25 182 GLY A O 1
ATOM 1350 N N . VAL A 1 183 ? 10.188 6.957 9.242 1 96.88 183 VAL A N 1
ATOM 1351 C CA . VAL A 1 183 ? 10.328 5.582 9.711 1 96.88 183 VAL A CA 1
ATOM 1352 C C . VAL A 1 183 ? 8.945 4.957 9.891 1 96.88 183 VAL A C 1
ATOM 1354 O O . VAL A 1 183 ? 8.719 3.814 9.484 1 96.88 183 VAL A O 1
ATOM 1357 N N . ARG A 1 184 ? 8.07 5.695 10.461 1 95 184 ARG A N 1
ATOM 1358 C CA . ARG A 1 184 ? 6.711 5.207 10.672 1 95 184 ARG A CA 1
ATOM 1359 C C . ARG A 1 184 ? 6.031 4.887 9.352 1 95 184 ARG A C 1
ATOM 1361 O O . ARG A 1 184 ? 5.449 3.814 9.188 1 95 184 ARG A O 1
ATOM 1368 N N . ILE A 1 185 ? 6.188 5.734 8.406 1 94.19 185 ILE A N 1
ATOM 1369 C CA . ILE A 1 185 ? 5.574 5.555 7.098 1 94.19 185 ILE A CA 1
ATOM 1370 C C . ILE A 1 185 ? 6.223 4.371 6.383 1 94.19 185 ILE A C 1
ATOM 1372 O O . ILE A 1 185 ? 5.527 3.518 5.828 1 94.19 185 ILE A O 1
ATOM 1376 N N . ALA A 1 186 ? 7.492 4.316 6.453 1 97.38 186 ALA A N 1
ATOM 1377 C CA . ALA A 1 186 ? 8.25 3.26 5.789 1 97.38 186 ALA A CA 1
ATOM 1378 C C . ALA A 1 186 ? 7.906 1.891 6.371 1 97.38 186 ALA A C 1
ATOM 1380 O O . ALA A 1 186 ? 7.703 0.929 5.625 1 97.38 186 ALA A O 1
ATOM 1381 N N . LEU A 1 187 ? 7.824 1.831 7.664 1 96.62 187 LEU A N 1
ATOM 1382 C CA . LEU A 1 187 ? 7.551 0.551 8.312 1 96.62 187 LEU A CA 1
ATOM 1383 C C . LEU A 1 187 ? 6.125 0.09 8.016 1 96.62 187 LEU A C 1
ATOM 1385 O O . LEU A 1 187 ? 5.887 -1.1 7.797 1 96.62 187 LEU A O 1
ATOM 1389 N N . GLY A 1 188 ? 5.191 1.016 8.039 1 94.94 188 GLY A N 1
ATOM 1390 C CA . GLY A 1 188 ? 3.826 0.671 7.672 1 94.94 188 GLY A CA 1
ATOM 1391 C C . GLY A 1 188 ? 3.709 0.151 6.25 1 94.94 188 GLY A C 1
ATOM 1392 O O . GLY A 1 188 ? 3.123 -0.909 6.02 1 94.94 188 GLY A O 1
ATOM 1393 N N . ALA A 1 189 ? 4.332 0.871 5.316 1 96 189 ALA A N 1
ATOM 1394 C CA . ALA A 1 189 ? 4.324 0.463 3.912 1 96 189 ALA A CA 1
ATOM 1395 C C . ALA A 1 189 ? 5.074 -0.852 3.717 1 96 189 ALA A C 1
ATOM 1397 O O . ALA A 1 189 ? 4.645 -1.708 2.939 1 96 189 ALA A O 1
ATOM 1398 N N . GLY A 1 190 ? 6.172 -0.981 4.445 1 97.88 190 GLY A N 1
ATOM 1399 C CA . GLY A 1 190 ? 6.965 -2.197 4.359 1 97.88 190 GLY A CA 1
ATOM 1400 C C . GLY A 1 190 ? 6.219 -3.43 4.836 1 97.88 190 GLY A C 1
ATOM 1401 O O . GLY A 1 190 ? 6.32 -4.496 4.227 1 97.88 190 GLY A O 1
ATOM 1402 N N . TRP A 1 191 ? 5.543 -3.266 5.934 1 97.75 191 TRP A N 1
ATOM 1403 C CA . TRP A 1 191 ? 4.773 -4.383 6.469 1 97.75 191 TRP A CA 1
ATOM 1404 C C . TRP A 1 191 ? 3.695 -4.82 5.484 1 97.75 191 TRP A C 1
ATOM 1406 O O . TRP A 1 191 ? 3.523 -6.02 5.234 1 97.75 191 TRP A O 1
ATOM 1416 N N . SER A 1 192 ? 2.988 -3.885 4.883 1 97.62 192 SER A N 1
ATOM 1417 C CA . SER A 1 192 ? 1.96 -4.184 3.891 1 97.62 192 SER A CA 1
ATOM 1418 C C . SER A 1 192 ? 2.555 -4.867 2.664 1 97.62 192 SER A C 1
ATOM 1420 O O . SER A 1 192 ? 2.002 -5.852 2.168 1 97.62 192 SER A O 1
ATOM 1422 N N . THR A 1 193 ? 3.695 -4.375 2.236 1 97.94 193 THR A N 1
ATOM 1423 C CA . THR A 1 193 ? 4.375 -4.938 1.074 1 97.94 193 THR A CA 1
ATOM 1424 C C . THR A 1 193 ? 4.871 -6.352 1.369 1 97.94 193 THR A C 1
ATOM 1426 O O . THR A 1 193 ? 4.785 -7.234 0.516 1 97.94 193 THR A O 1
ATOM 1429 N N . LEU A 1 194 ? 5.379 -6.539 2.572 1 98.25 194 LEU A N 1
ATOM 1430 C CA . LEU A 1 194 ? 5.891 -7.84 2.984 1 98.25 194 LEU A CA 1
ATOM 1431 C C . LEU A 1 194 ? 4.797 -8.898 2.914 1 98.25 194 LEU A C 1
ATOM 1433 O O . LEU A 1 194 ? 4.992 -9.961 2.309 1 98.25 194 LEU A O 1
ATOM 1437 N N . VAL A 1 195 ? 3.676 -8.586 3.502 1 97.94 195 VAL A N 1
ATOM 1438 C CA . VAL A 1 195 ? 2.582 -9.555 3.559 1 97.94 195 VAL A CA 1
ATOM 1439 C C . VAL A 1 195 ? 2.1 -9.875 2.146 1 97.94 195 VAL A C 1
ATOM 1441 O O . VAL A 1 195 ? 1.898 -11.039 1.801 1 97.94 195 VAL A O 1
ATOM 1444 N N . ALA A 1 196 ? 2.002 -8.852 1.348 1 97.56 196 ALA A N 1
ATOM 1445 C CA . ALA A 1 196 ? 1.549 -9.039 -0.028 1 97.56 196 ALA A CA 1
ATOM 1446 C C . ALA A 1 196 ? 2.553 -9.852 -0.834 1 97.56 196 ALA A C 1
ATOM 1448 O O . ALA A 1 196 ? 2.17 -10.75 -1.588 1 97.56 196 ALA A O 1
ATOM 1449 N N . ALA A 1 197 ? 3.818 -9.57 -0.681 1 98.06 197 ALA A N 1
ATOM 1450 C CA . ALA A 1 197 ? 4.863 -10.281 -1.409 1 98.06 197 ALA A CA 1
ATOM 1451 C C . ALA A 1 197 ? 4.863 -11.766 -1.06 1 98.06 197 ALA A C 1
ATOM 1453 O O . ALA A 1 197 ? 5.109 -12.609 -1.922 1 98.06 197 ALA A O 1
ATOM 1454 N N . GLU A 1 198 ? 4.574 -12.078 0.185 1 98 198 GLU A N 1
ATOM 1455 C CA . GLU A 1 198 ? 4.578 -13.461 0.649 1 98 198 GLU A CA 1
ATOM 1456 C C . GLU A 1 198 ? 3.398 -14.242 0.07 1 98 198 GLU A C 1
ATOM 1458 O O . GLU A 1 198 ? 3.438 -15.469 -0.003 1 98 198 GLU A O 1
ATOM 1463 N N . LEU A 1 199 ? 2.326 -13.5 -0.34 1 97.12 199 LEU A N 1
ATOM 1464 C CA . LEU A 1 199 ? 1.193 -14.164 -0.977 1 97.12 199 LEU A CA 1
ATOM 1465 C C . LEU A 1 199 ? 1.555 -14.633 -2.383 1 97.12 199 LEU A C 1
ATOM 1467 O O . LEU A 1 199 ? 0.925 -15.547 -2.92 1 97.12 199 LEU A O 1
ATOM 1471 N N . ILE A 1 200 ? 2.572 -13.938 -2.922 1 94.06 200 ILE A N 1
ATOM 1472 C CA . ILE A 1 200 ? 2.824 -14.125 -4.348 1 94.06 200 ILE A CA 1
ATOM 1473 C C . ILE A 1 200 ? 4.043 -15.023 -4.543 1 94.06 200 ILE A C 1
ATOM 1475 O O . ILE A 1 200 ? 4.051 -15.891 -5.422 1 94.06 200 ILE A O 1
ATOM 1479 N N . ALA A 1 201 ? 5.02 -14.773 -3.725 1 93.06 201 ALA A N 1
ATOM 1480 C CA . ALA A 1 201 ? 6.309 -15.383 -4.039 1 93.06 201 ALA A CA 1
ATOM 1481 C C . ALA A 1 201 ? 7.055 -15.773 -2.768 1 93.06 201 ALA A C 1
ATOM 1483 O O . ALA A 1 201 ? 8.148 -15.266 -2.498 1 93.06 201 ALA A O 1
ATOM 1484 N N . ALA A 1 202 ? 6.555 -16.781 -2.029 1 95.5 202 ALA A N 1
ATOM 1485 C CA . ALA A 1 202 ? 7.238 -17.25 -0.828 1 95.5 202 ALA A CA 1
ATOM 1486 C C . ALA A 1 202 ? 6.879 -18.703 -0.532 1 95.5 202 ALA A C 1
ATOM 1488 O O . ALA A 1 202 ? 5.875 -19.219 -1.033 1 95.5 202 ALA A O 1
ATOM 1489 N N . THR A 1 203 ? 7.742 -19.344 0.237 1 95.44 203 THR A N 1
ATOM 1490 C CA . THR A 1 203 ? 7.48 -20.703 0.707 1 95.44 203 THR A CA 1
ATOM 1491 C C . THR A 1 203 ? 7.355 -20.734 2.227 1 95.44 203 THR A C 1
ATOM 1493 O O . THR A 1 203 ? 7.09 -21.781 2.812 1 95.44 203 THR A O 1
ATOM 1496 N N . ARG A 1 204 ? 7.633 -19.609 2.795 1 97 204 ARG A N 1
ATOM 1497 C CA . ARG A 1 204 ? 7.484 -19.375 4.227 1 97 204 ARG A CA 1
ATOM 1498 C C . ARG A 1 204 ? 7.078 -17.938 4.516 1 97 204 ARG A C 1
ATOM 1500 O O . ARG A 1 204 ? 7.402 -17.031 3.746 1 97 204 ARG A O 1
ATOM 1507 N N . GLY A 1 205 ? 6.398 -17.766 5.664 1 98.31 205 GLY A N 1
ATOM 1508 C CA . GLY A 1 205 ? 5.918 -16.453 6.035 1 98.31 205 GLY A CA 1
ATOM 1509 C C . GLY A 1 205 ? 4.441 -16.422 6.367 1 98.31 205 GLY A C 1
ATOM 1510 O O . GLY A 1 205 ? 3.688 -17.297 5.945 1 98.31 205 GLY A O 1
ATOM 1511 N N . LEU A 1 206 ? 4.039 -15.445 7.051 1 98.62 206 LEU A N 1
ATOM 1512 C CA . LEU A 1 206 ? 2.645 -15.336 7.465 1 98.62 206 LEU A CA 1
ATOM 1513 C C . LEU A 1 206 ? 1.73 -15.188 6.25 1 98.62 206 LEU A C 1
ATOM 1515 O O . LEU A 1 206 ? 0.67 -15.812 6.191 1 98.62 206 LEU A O 1
ATOM 1519 N N . GLY A 1 207 ? 2.162 -14.305 5.332 1 98.38 207 GLY A N 1
ATOM 1520 C CA . GLY A 1 207 ? 1.377 -14.164 4.117 1 98.38 207 GLY A CA 1
ATOM 1521 C C . GLY A 1 207 ? 1.258 -15.453 3.33 1 98.38 207 GLY A C 1
ATOM 1522 O O . GLY A 1 207 ? 0.185 -15.781 2.816 1 98.38 207 GLY A O 1
ATOM 1523 N N . PHE A 1 208 ? 2.326 -16.172 3.223 1 98.19 208 PHE A N 1
ATOM 1524 C CA . PHE A 1 208 ? 2.33 -17.469 2.537 1 98.19 208 PHE A CA 1
ATOM 1525 C C . PHE A 1 208 ? 1.384 -18.438 3.223 1 98.19 208 PHE A C 1
ATOM 1527 O O . PHE A 1 208 ? 0.627 -19.156 2.555 1 98.19 208 PHE A O 1
ATOM 1534 N N . MET A 1 209 ? 1.486 -18.438 4.539 1 98.31 209 MET A N 1
ATOM 1535 C CA . MET A 1 209 ? 0.637 -19.344 5.305 1 98.31 209 MET A CA 1
ATOM 1536 C C . MET A 1 209 ? -0.838 -19.078 5.035 1 98.31 209 MET A C 1
ATOM 1538 O O . MET A 1 209 ? -1.617 -20 4.809 1 98.31 209 MET A O 1
ATOM 1542 N N . VAL A 1 210 ? -1.209 -17.812 4.98 1 98.38 210 VAL A N 1
ATOM 1543 C CA . VAL A 1 210 ? -2.59 -17.406 4.742 1 98.38 210 VAL A CA 1
ATOM 1544 C C . VAL A 1 210 ? -3.004 -17.797 3.324 1 98.38 210 VAL A C 1
ATOM 1546 O O . VAL A 1 210 ? -4.086 -18.344 3.117 1 98.38 210 VAL A O 1
ATOM 1549 N N . TYR A 1 211 ? -2.158 -17.562 2.424 1 97.62 211 TYR A N 1
ATOM 1550 C CA . TYR A 1 211 ? -2.453 -17.875 1.029 1 97.62 211 TYR A CA 1
ATOM 1551 C C . TYR A 1 211 ? -2.602 -19.375 0.827 1 97.62 211 TYR A C 1
ATOM 1553 O O . TYR A 1 211 ? -3.576 -19.844 0.226 1 97.62 211 TYR A O 1
ATOM 1561 N N . SER A 1 212 ? -1.637 -20.172 1.315 1 97.25 212 SER A N 1
ATOM 1562 C CA . SER A 1 212 ? -1.659 -21.625 1.188 1 97.25 212 SER A CA 1
ATOM 1563 C C . SER A 1 212 ? -2.92 -22.219 1.81 1 97.25 212 SER A C 1
ATOM 1565 O O . SER A 1 212 ? -3.576 -23.062 1.206 1 97.25 212 SER A O 1
ATOM 1567 N N . ALA A 1 213 ? -3.248 -21.688 2.965 1 97.56 213 ALA A N 1
ATOM 1568 C CA . ALA A 1 213 ? -4.434 -22.188 3.662 1 97.56 213 ALA A CA 1
ATOM 1569 C C . ALA A 1 213 ? -5.699 -21.906 2.854 1 97.56 213 ALA A C 1
ATOM 1571 O O . ALA A 1 213 ? -6.633 -22.703 2.857 1 97.56 213 ALA A O 1
ATOM 1572 N N . SER A 1 214 ? -5.75 -20.781 2.193 1 96.56 214 SER A N 1
ATOM 1573 C CA . SER A 1 214 ? -6.93 -20.422 1.416 1 96.56 214 SER A CA 1
ATOM 1574 C C . SER A 1 214 ? -7.09 -21.328 0.206 1 96.56 214 SER A C 1
ATOM 1576 O O . SER A 1 214 ? -8.211 -21.625 -0.209 1 96.56 214 SER A O 1
ATOM 1578 N N . ARG A 1 215 ? -6.008 -21.75 -0.32 1 94.12 215 ARG A N 1
ATOM 1579 C CA . ARG A 1 215 ? -6.043 -22.641 -1.476 1 94.12 215 ARG A CA 1
ATOM 1580 C C . ARG A 1 215 ? -6.625 -24 -1.1 1 94.12 215 ARG A C 1
ATOM 1582 O O . ARG A 1 215 ? -7.238 -24.672 -1.933 1 94.12 215 ARG A O 1
ATOM 1589 N N . PHE A 1 216 ? -6.453 -24.375 0.119 1 92.81 216 PHE A N 1
ATOM 1590 C CA . PHE A 1 216 ? -6.969 -25.641 0.609 1 92.81 216 PHE A CA 1
ATOM 1591 C C . PHE A 1 216 ? -8.281 -25.438 1.358 1 92.81 216 PHE A C 1
ATOM 1593 O O . PHE A 1 216 ? -8.805 -26.375 1.957 1 92.81 216 PHE A O 1
ATOM 1600 N N . LEU A 1 217 ? -8.766 -24.234 1.406 1 93.06 217 LEU A N 1
ATOM 1601 C CA . LEU A 1 217 ? -10.039 -23.859 2.01 1 93.06 217 LEU A CA 1
ATOM 1602 C C . LEU A 1 217 ? -10.047 -24.172 3.506 1 93.06 217 LEU A C 1
ATOM 1604 O O . LEU A 1 217 ? -11.07 -24.578 4.059 1 93.06 217 LEU A O 1
ATOM 1608 N N . VAL A 1 218 ? -8.867 -24.062 4.07 1 95.25 218 VAL A N 1
ATOM 1609 C CA . VAL A 1 218 ? -8.758 -24.172 5.52 1 95.25 218 VAL A CA 1
ATOM 1610 C C . VAL A 1 218 ? -8.906 -22.781 6.148 1 95.25 218 VAL A C 1
ATOM 1612 O O . VAL A 1 218 ? -7.934 -22.203 6.637 1 95.25 218 VAL A O 1
ATOM 1615 N N . THR A 1 219 ? -10.07 -22.359 6.301 1 96.5 219 THR A N 1
ATOM 1616 C CA . THR A 1 219 ? -10.391 -20.969 6.59 1 96.5 219 THR A CA 1
ATOM 1617 C C . THR A 1 219 ? -10.055 -20.625 8.039 1 96.5 219 THR A C 1
ATOM 1619 O O . THR A 1 219 ? -9.82 -19.469 8.367 1 96.5 219 THR A O 1
ATOM 1622 N N . ASP A 1 220 ? -10.078 -21.562 8.883 1 96.75 220 ASP A N 1
ATOM 1623 C CA . ASP A 1 220 ? -9.695 -21.266 10.266 1 96.75 220 ASP A CA 1
ATOM 1624 C C . ASP A 1 220 ? -8.242 -20.828 10.344 1 96.75 220 ASP A C 1
ATOM 1626 O O . ASP A 1 220 ? -7.906 -19.906 11.094 1 96.75 220 ASP A O 1
ATOM 1630 N N . VAL A 1 221 ? -7.391 -21.469 9.5 1 97.31 221 VAL A N 1
ATOM 1631 C CA . VAL A 1 221 ? -5.992 -21.047 9.422 1 97.31 221 VAL A CA 1
ATOM 1632 C C . VAL A 1 221 ? -5.887 -19.688 8.758 1 97.31 221 VAL A C 1
ATOM 1634 O O . VAL A 1 221 ? -5.082 -18.844 9.164 1 97.31 221 VAL A O 1
ATOM 1637 N N . VAL A 1 222 ? -6.691 -19.438 7.758 1 98.12 222 VAL A N 1
ATOM 1638 C CA . VAL A 1 222 ? -6.707 -18.156 7.055 1 98.12 222 VAL A CA 1
ATOM 1639 C C . VAL A 1 222 ? -7.027 -17.031 8.039 1 98.12 222 VAL A C 1
ATOM 1641 O O . VAL A 1 222 ? -6.277 -16.062 8.148 1 98.12 222 VAL A O 1
ATOM 1644 N N . ILE A 1 223 ? -8.078 -17.203 8.797 1 97.88 223 ILE A N 1
ATOM 1645 C CA . ILE A 1 223 ? -8.539 -16.172 9.719 1 97.88 223 ILE A CA 1
ATOM 1646 C C . ILE A 1 223 ? -7.539 -16.016 10.867 1 97.88 223 ILE A C 1
ATOM 1648 O O . ILE A 1 223 ? -7.211 -14.898 11.266 1 97.88 223 ILE A O 1
ATOM 1652 N N . ALA A 1 224 ? -7.027 -17.125 11.367 1 97.88 224 ALA A N 1
ATOM 1653 C CA . ALA A 1 224 ? -6.008 -17.062 12.414 1 97.88 224 ALA A CA 1
ATOM 1654 C C . ALA A 1 224 ? -4.785 -16.281 11.953 1 97.88 224 ALA A C 1
ATOM 1656 O O . ALA A 1 224 ? -4.27 -15.438 12.695 1 97.88 224 ALA A O 1
ATOM 1657 N N . GLY A 1 225 ? -4.336 -16.578 10.742 1 98.19 225 GLY A N 1
ATOM 1658 C CA . GLY A 1 225 ? -3.195 -15.867 10.188 1 98.19 225 GLY A CA 1
ATOM 1659 C C . GLY A 1 225 ? -3.438 -14.383 10.023 1 98.19 225 GLY A C 1
ATOM 1660 O O . GLY A 1 225 ? -2.566 -13.562 10.336 1 98.19 225 GLY A O 1
ATOM 1661 N N . ILE A 1 226 ? -4.586 -13.992 9.578 1 98.25 226 ILE A N 1
ATOM 1662 C CA . ILE A 1 226 ? -4.957 -12.594 9.383 1 98.25 226 ILE A CA 1
ATOM 1663 C C . ILE A 1 226 ? -4.961 -11.867 10.727 1 98.25 226 ILE A C 1
ATOM 1665 O O . ILE A 1 226 ? -4.477 -10.742 10.836 1 98.25 226 ILE A O 1
ATOM 1669 N N . LEU A 1 227 ? -5.469 -12.516 11.719 1 97.31 227 LEU A N 1
ATOM 1670 C CA . LEU A 1 227 ? -5.5 -11.93 13.055 1 97.31 227 LEU A CA 1
ATOM 1671 C C . LEU A 1 227 ? -4.086 -11.719 13.586 1 97.31 227 LEU A C 1
ATOM 1673 O O . LEU A 1 227 ? -3.799 -10.688 14.203 1 97.31 227 LEU A O 1
ATOM 1677 N N . VAL A 1 228 ? -3.203 -12.656 13.32 1 98.25 228 VAL A N 1
ATOM 1678 C CA . VAL A 1 228 ? -1.812 -12.531 13.75 1 98.25 228 VAL A CA 1
ATOM 1679 C C . VAL A 1 228 ? -1.146 -11.375 13 1 98.25 228 VAL A C 1
ATOM 1681 O O . VAL A 1 228 ? -0.452 -10.555 13.609 1 98.25 228 VAL A O 1
ATOM 1684 N N . ILE A 1 229 ? -1.396 -11.289 11.742 1 98.56 229 ILE A N 1
ATOM 1685 C CA . ILE A 1 229 ? -0.849 -10.219 10.914 1 98.56 229 ILE A CA 1
ATOM 1686 C C . ILE A 1 229 ? -1.327 -8.867 11.438 1 98.56 229 ILE A C 1
ATOM 1688 O O . ILE A 1 229 ? -0.534 -7.93 11.578 1 98.56 229 ILE A O 1
ATOM 1692 N N . GLY A 1 230 ? -2.621 -8.781 11.711 1 97.62 230 GLY A N 1
ATOM 1693 C CA . GLY A 1 230 ? -3.184 -7.562 12.258 1 97.62 230 GLY A CA 1
ATOM 1694 C C . GLY A 1 230 ? -2.613 -7.203 13.617 1 97.62 230 GLY A C 1
ATOM 1695 O O . GLY A 1 230 ? -2.326 -6.035 13.891 1 97.62 230 GLY A O 1
ATOM 1696 N N . ALA A 1 231 ? -2.424 -8.172 14.484 1 97.06 231 ALA A N 1
ATOM 1697 C CA . ALA A 1 231 ? -1.871 -7.957 15.82 1 97.06 231 ALA A CA 1
ATOM 1698 C C . ALA A 1 231 ? -0.45 -7.406 15.742 1 97.06 231 ALA A C 1
ATOM 1700 O O . ALA A 1 231 ? -0.08 -6.512 16.5 1 97.06 231 ALA A O 1
ATOM 1701 N N . ILE A 1 232 ? 0.281 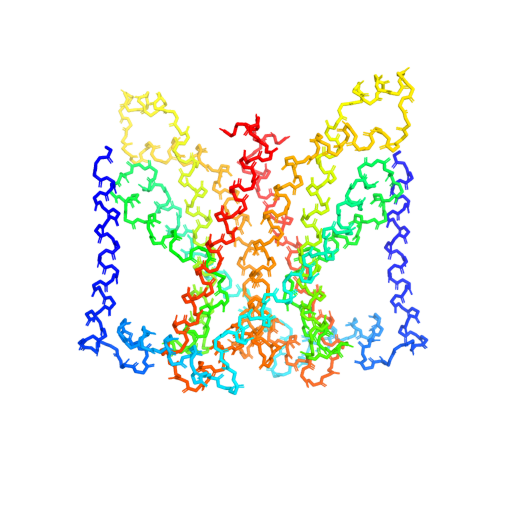-7.922 14.836 1 97.31 232 ILE A N 1
ATOM 1702 C CA . ILE A 1 232 ? 1.656 -7.465 14.664 1 97.31 232 ILE A CA 1
ATOM 1703 C C . ILE A 1 232 ? 1.663 -6.043 14.117 1 97.31 232 ILE A C 1
ATOM 1705 O O . ILE A 1 232 ? 2.439 -5.199 14.57 1 97.31 232 ILE A O 1
ATOM 1709 N N . ALA A 1 233 ? 0.807 -5.852 13.125 1 96.25 233 ALA A N 1
ATOM 1710 C CA . ALA A 1 233 ? 0.692 -4.504 12.578 1 96.25 233 ALA A CA 1
ATOM 1711 C C . ALA A 1 233 ? 0.364 -3.492 13.672 1 96.25 233 ALA A C 1
ATOM 1713 O O . ALA A 1 233 ? 0.962 -2.414 13.727 1 96.25 233 ALA A O 1
ATOM 1714 N N . LEU A 1 234 ? -0.568 -3.812 14.547 1 94.81 234 LEU A N 1
ATOM 1715 C CA . LEU A 1 234 ? -0.954 -2.953 15.656 1 94.81 234 LEU A CA 1
ATOM 1716 C C . LEU A 1 234 ? 0.208 -2.766 16.625 1 94.81 234 LEU A C 1
ATOM 1718 O O . LEU A 1 234 ? 0.457 -1.652 17.094 1 94.81 234 LEU A O 1
ATOM 1722 N N . ALA A 1 235 ? 0.868 -3.828 16.891 1 95.25 235 ALA A N 1
ATOM 1723 C CA . ALA A 1 235 ? 2.018 -3.766 17.781 1 95.25 235 ALA A CA 1
ATOM 1724 C C . ALA A 1 235 ? 3.104 -2.854 17.219 1 95.25 235 ALA A C 1
ATOM 1726 O O . ALA A 1 235 ? 3.711 -2.074 17.969 1 95.25 235 ALA A O 1
ATOM 1727 N N . LEU A 1 236 ? 3.34 -2.965 15.969 1 92.56 236 LEU A N 1
ATOM 1728 C CA . LEU A 1 236 ? 4.32 -2.107 15.312 1 92.56 236 LEU A CA 1
ATOM 1729 C C . LEU A 1 236 ? 3.898 -0.644 15.375 1 92.56 236 LEU A C 1
ATOM 1731 O O . LEU A 1 236 ? 4.723 0.233 15.656 1 92.56 236 LEU A O 1
ATOM 1735 N N . GLU A 1 237 ? 2.682 -0.445 15.125 1 90.56 237 GLU A N 1
ATOM 1736 C CA . GLU A 1 237 ? 2.146 0.913 15.172 1 90.56 237 GLU A CA 1
ATOM 1737 C C . GLU A 1 237 ? 2.289 1.519 16.562 1 90.56 237 GLU A C 1
ATOM 1739 O O . GLU A 1 237 ? 2.762 2.648 16.719 1 90.56 237 GLU A O 1
ATOM 1744 N N . ILE A 1 238 ? 1.905 0.833 17.609 1 92.25 238 ILE A N 1
ATOM 1745 C CA . ILE A 1 238 ? 1.972 1.295 19 1 92.25 238 ILE A CA 1
ATOM 1746 C C . ILE A 1 238 ? 3.43 1.488 19.406 1 92.25 238 ILE A C 1
ATOM 1748 O O . ILE A 1 238 ? 3.771 2.48 20.047 1 92.25 238 ILE A O 1
ATOM 1752 N N . GLY A 1 239 ? 4.211 0.535 19 1 93.12 239 GLY A N 1
ATOM 1753 C CA . GLY A 1 239 ? 5.629 0.633 19.312 1 93.12 239 GLY A CA 1
ATOM 1754 C C . GLY A 1 239 ? 6.285 1.864 18.703 1 93.12 239 GLY A C 1
ATOM 1755 O O . GLY A 1 239 ? 7.066 2.543 19.375 1 93.12 239 GLY A O 1
ATOM 1756 N N . LEU A 1 240 ? 5.969 2.166 17.531 1 90.12 240 LEU A N 1
ATOM 1757 C CA . LEU A 1 240 ? 6.551 3.316 16.844 1 90.12 240 LEU A CA 1
ATOM 1758 C C . LEU A 1 240 ? 6.051 4.621 17.453 1 90.12 240 LEU A C 1
ATOM 1760 O O . LEU A 1 240 ? 6.812 5.586 17.578 1 90.12 240 LEU A O 1
ATOM 1764 N N . ARG A 1 241 ? 4.82 4.684 17.797 1 89.44 241 ARG A N 1
ATOM 1765 C CA . ARG A 1 241 ? 4.277 5.859 18.469 1 89.44 241 ARG A CA 1
ATOM 1766 C C . ARG A 1 241 ? 4.977 6.102 19.797 1 89.44 241 ARG A C 1
ATOM 1768 O O . ARG A 1 241 ? 5.277 7.242 20.156 1 89.44 241 ARG A O 1
ATOM 1775 N N . ALA A 1 242 ? 5.168 5.02 20.5 1 91.25 242 ALA A N 1
ATOM 1776 C CA . ALA A 1 242 ? 5.863 5.117 21.766 1 91.25 242 ALA A CA 1
ATOM 1777 C C . ALA A 1 242 ? 7.293 5.617 21.578 1 91.25 242 ALA A C 1
ATOM 1779 O O . ALA A 1 242 ? 7.777 6.441 22.359 1 91.25 242 ALA A O 1
ATOM 1780 N N . LEU A 1 243 ? 7.875 5.137 20.547 1 89.81 243 LEU A N 1
ATOM 1781 C CA . LEU A 1 243 ? 9.234 5.559 20.234 1 89.81 243 LEU A CA 1
ATOM 1782 C C . LEU A 1 243 ? 9.273 7.039 19.859 1 89.81 243 LEU A C 1
ATOM 1784 O O . LEU A 1 243 ? 10.172 7.766 20.297 1 89.81 243 LEU A O 1
ATOM 1788 N N . GLN A 1 244 ? 8.359 7.457 19.109 1 88.88 244 GLN A N 1
ATOM 1789 C CA . GLN A 1 244 ? 8.273 8.859 18.719 1 88.88 244 GLN A CA 1
ATOM 1790 C C . GLN A 1 244 ? 8.07 9.758 19.922 1 88.88 244 GLN A C 1
ATOM 1792 O O . GLN A 1 244 ? 8.703 10.812 20.031 1 88.88 244 GLN A O 1
ATOM 1797 N N . ARG A 1 245 ? 7.246 9.43 20.875 1 89.06 245 ARG A N 1
ATOM 1798 C CA . ARG A 1 245 ? 6.965 10.219 22.078 1 89.06 245 ARG A CA 1
ATOM 1799 C C . ARG A 1 245 ? 8.195 10.312 22.969 1 89.06 245 ARG A C 1
ATOM 1801 O O . ARG A 1 245 ? 8.438 11.344 23.594 1 89.06 245 ARG A O 1
ATOM 1808 N N . ARG A 1 246 ? 8.93 9.297 22.938 1 90.19 246 ARG A N 1
ATOM 1809 C CA . ARG A 1 246 ? 10.109 9.25 23.797 1 90.19 246 ARG A CA 1
ATOM 1810 C C . ARG A 1 246 ? 11.25 10.078 23.219 1 90.19 246 ARG A C 1
ATOM 1812 O O . ARG A 1 246 ? 11.969 10.758 23.953 1 90.19 246 ARG A O 1
ATOM 1819 N N . LEU A 1 247 ? 11.328 10.016 21.922 1 87.62 247 LEU A N 1
ATOM 1820 C CA . LEU A 1 247 ? 12.484 10.633 21.281 1 87.62 247 LEU A CA 1
ATOM 1821 C C . LEU A 1 247 ? 12.195 12.078 20.906 1 87.62 247 LEU A C 1
ATOM 1823 O O . LEU A 1 247 ? 13.117 12.883 20.734 1 87.62 247 LEU A O 1
ATOM 1827 N N . THR A 1 248 ? 11 12.352 20.688 1 82.75 248 THR A N 1
ATOM 1828 C CA . THR A 1 248 ? 10.664 13.719 20.312 1 82.75 248 THR A CA 1
ATOM 1829 C C . THR A 1 248 ? 9.539 14.25 21.203 1 82.75 248 THR A C 1
ATOM 1831 O O . THR A 1 248 ? 8.492 14.672 20.703 1 82.75 248 THR A O 1
ATOM 1834 N N . PRO A 1 249 ? 9.766 14.336 22.438 1 73.19 249 PRO A N 1
ATOM 1835 C CA . PRO A 1 249 ? 8.727 14.805 23.359 1 73.19 249 PRO A CA 1
ATOM 1836 C C . PRO A 1 249 ? 8.367 16.266 23.156 1 73.19 249 PRO A C 1
ATOM 1838 O O . PRO A 1 249 ? 7.305 16.719 23.594 1 73.19 249 PRO A O 1
ATOM 1841 N N . TRP A 1 250 ? 9.219 17 22.5 1 69.62 250 TRP A N 1
ATOM 1842 C CA . TRP A 1 250 ? 9 18.438 22.312 1 69.62 250 TRP A CA 1
ATOM 1843 C C . TRP A 1 250 ? 8.039 18.703 21.172 1 69.62 250 TRP A C 1
ATOM 1845 O O . TRP A 1 250 ? 7.527 19.812 21.016 1 69.62 250 TRP A O 1
ATOM 1855 N N . ARG A 1 251 ? 7.918 17.75 20.25 1 62.66 251 ARG A N 1
ATOM 1856 C CA . ARG A 1 251 ? 6.996 17.969 19.141 1 62.66 251 ARG A CA 1
ATOM 1857 C C . ARG A 1 251 ? 5.551 17.734 19.578 1 62.66 251 ARG A C 1
ATOM 1859 O O . ARG A 1 251 ? 5.137 16.594 19.781 1 62.66 251 ARG A O 1
ATOM 1866 N N . VAL A 1 252 ? 5.266 18.359 20.531 1 48.84 252 VAL A N 1
ATOM 1867 C CA . VAL A 1 252 ? 3.893 18.25 21.016 1 48.84 252 VAL A CA 1
ATOM 1868 C C . VAL A 1 252 ? 2.916 18.391 19.859 1 48.84 252 VAL A C 1
ATOM 1870 O O . VAL A 1 252 ? 2.992 19.359 19.094 1 48.84 252 VAL A O 1
ATOM 1873 N N . ASP A 1 253 ? 2.502 17.234 19.312 1 41.78 253 ASP A N 1
ATOM 1874 C CA . ASP A 1 253 ? 1.305 17.422 18.5 1 41.78 253 ASP A CA 1
ATOM 1875 C C . ASP A 1 253 ? 0.215 18.156 19.266 1 41.78 253 ASP A C 1
ATOM 1877 O O . ASP A 1 253 ? 0.086 17.984 20.484 1 41.78 253 ASP A O 1
ATOM 1881 N N . MET B 1 1 ? 21.484 26.719 -9.102 1 55.31 1 MET B N 1
ATOM 1882 C CA . MET B 1 1 ? 20.188 26.328 -9.609 1 55.31 1 MET B CA 1
ATOM 1883 C C . MET B 1 1 ? 20.328 25.406 -10.82 1 55.31 1 MET B C 1
ATOM 1885 O O . MET B 1 1 ? 19.641 24.391 -10.922 1 55.31 1 MET B O 1
ATOM 1889 N N . HIS B 1 2 ? 21.453 25.609 -11.688 1 73.94 2 HIS B N 1
ATOM 1890 C CA . HIS B 1 2 ? 21.656 24.969 -12.977 1 73.94 2 HIS B CA 1
ATOM 1891 C C . HIS B 1 2 ? 22.266 23.578 -12.805 1 73.94 2 HIS B C 1
ATOM 1893 O O . HIS B 1 2 ? 21.938 22.656 -13.555 1 73.94 2 HIS B O 1
ATOM 1899 N N . ALA B 1 3 ? 23.094 23.422 -11.727 1 78.44 3 ALA B N 1
ATOM 1900 C CA . ALA B 1 3 ? 23.797 22.156 -11.547 1 78.44 3 ALA B CA 1
ATOM 1901 C C . ALA B 1 3 ? 22.828 21.031 -11.203 1 78.44 3 ALA B C 1
ATOM 1903 O O . ALA B 1 3 ? 22.984 19.906 -11.688 1 78.44 3 ALA B O 1
ATOM 1904 N N . GLY B 1 4 ? 21.828 21.297 -10.562 1 84.31 4 GLY B N 1
ATOM 1905 C CA . GLY B 1 4 ? 20.797 20.328 -10.188 1 84.31 4 GLY B CA 1
ATOM 1906 C C . GLY B 1 4 ? 20.016 19.812 -11.375 1 84.31 4 GLY B C 1
ATOM 1907 O O . GLY B 1 4 ? 19.797 18.609 -11.508 1 84.31 4 GLY B O 1
ATOM 1908 N N . HIS B 1 5 ? 19.75 20.656 -12.258 1 89.88 5 HIS B N 1
ATOM 1909 C CA . HIS B 1 5 ? 18.984 20.266 -13.438 1 89.88 5 HIS B CA 1
ATOM 1910 C C . HIS B 1 5 ? 19.844 19.453 -14.398 1 89.88 5 HIS B C 1
ATOM 1912 O O . HIS B 1 5 ? 19.344 18.516 -15.023 1 89.88 5 HIS B O 1
ATOM 1918 N N . ALA B 1 6 ? 21.047 19.875 -14.469 1 94.56 6 ALA B N 1
ATOM 1919 C CA . ALA B 1 6 ? 21.969 19.125 -15.312 1 94.56 6 ALA B CA 1
ATOM 1920 C C . ALA B 1 6 ? 22.188 17.719 -14.773 1 94.56 6 ALA B C 1
ATOM 1922 O O . ALA B 1 6 ? 22.25 16.75 -15.539 1 94.56 6 ALA B O 1
ATOM 1923 N N . ALA B 1 7 ? 22.281 17.625 -13.555 1 94.06 7 ALA B N 1
ATOM 1924 C CA . ALA B 1 7 ? 22.469 16.328 -12.922 1 94.06 7 ALA B CA 1
ATOM 1925 C C . ALA B 1 7 ? 21.234 15.438 -13.133 1 94.06 7 ALA B C 1
ATOM 1927 O O . ALA B 1 7 ? 21.359 14.234 -13.344 1 94.06 7 ALA B O 1
ATOM 1928 N N . ALA B 1 8 ? 20.094 15.992 -13.039 1 94.44 8 ALA B N 1
ATOM 1929 C CA . ALA B 1 8 ? 18.859 15.25 -13.258 1 94.44 8 ALA B CA 1
ATOM 1930 C C . ALA B 1 8 ? 18.797 14.711 -14.688 1 94.44 8 ALA B C 1
ATOM 1932 O O . ALA B 1 8 ? 18.469 13.539 -14.898 1 94.44 8 ALA B O 1
ATOM 1933 N N . LEU B 1 9 ? 19.078 15.555 -15.609 1 95.12 9 LEU B N 1
ATOM 1934 C CA . LEU B 1 9 ? 19.094 15.133 -17 1 95.12 9 LEU B CA 1
ATOM 1935 C C . LEU B 1 9 ? 20.125 14.039 -17.234 1 95.12 9 LEU B C 1
ATOM 1937 O O . LEU B 1 9 ? 19.859 13.07 -17.953 1 95.12 9 LEU B O 1
ATOM 1941 N N . ALA B 1 10 ? 21.203 14.219 -16.656 1 96.38 10 ALA B N 1
ATOM 1942 C CA . ALA B 1 10 ? 22.266 13.219 -16.781 1 96.38 10 ALA B CA 1
ATOM 1943 C C . ALA B 1 10 ? 21.812 11.875 -16.203 1 96.38 10 ALA B C 1
ATOM 1945 O O . ALA B 1 10 ? 22.156 10.82 -16.75 1 96.38 10 ALA B O 1
ATOM 1946 N N . THR B 1 11 ? 21.094 11.969 -15.156 1 95.19 11 THR B N 1
ATOM 1947 C CA . THR B 1 11 ? 20.609 10.742 -14.531 1 95.19 11 THR B CA 1
ATOM 1948 C C . THR B 1 11 ? 19.625 10.023 -15.445 1 95.19 11 THR B C 1
ATOM 1950 O O . THR B 1 11 ? 19.719 8.805 -15.625 1 95.19 11 THR B O 1
ATOM 1953 N N . TRP B 1 12 ? 18.734 10.727 -16.047 1 95.38 12 TRP B N 1
ATOM 1954 C CA . TRP B 1 12 ? 17.766 10.133 -16.969 1 95.38 12 TRP B CA 1
ATOM 1955 C C . TRP B 1 12 ? 18.484 9.492 -18.156 1 95.38 12 TRP B C 1
ATOM 1957 O O . TRP B 1 12 ? 18.141 8.375 -18.562 1 95.38 12 TRP B O 1
ATOM 1967 N N . VAL B 1 13 ? 19.391 10.18 -18.656 1 95.94 13 VAL B N 1
ATOM 1968 C CA . VAL B 1 13 ? 20.156 9.703 -19.812 1 95.94 13 VAL B CA 1
ATOM 1969 C C . VAL B 1 13 ? 20.953 8.461 -19.422 1 95.94 13 VAL B C 1
ATOM 1971 O O . VAL B 1 13 ? 21.016 7.492 -20.172 1 95.94 13 VAL B O 1
ATOM 1974 N N . ALA B 1 14 ? 21.5 8.547 -18.266 1 95.75 14 ALA B N 1
ATOM 1975 C CA . ALA B 1 14 ? 22.297 7.422 -17.781 1 95.75 14 ALA B CA 1
ATOM 1976 C C . ALA B 1 14 ? 21.438 6.176 -17.594 1 95.75 14 ALA B C 1
ATOM 1978 O O . ALA B 1 14 ? 21.859 5.066 -17.922 1 95.75 14 ALA B O 1
ATOM 1979 N N . LEU B 1 15 ? 20.281 6.363 -17.047 1 93.56 15 LEU B N 1
ATOM 1980 C CA . LEU B 1 15 ? 19.375 5.246 -16.828 1 93.56 15 LEU B CA 1
ATOM 1981 C C . LEU B 1 15 ? 18.938 4.637 -18.156 1 93.56 15 LEU B C 1
ATOM 1983 O O . LEU B 1 15 ? 18.969 3.414 -18.328 1 93.56 15 LEU B O 1
ATOM 1987 N N . ALA B 1 16 ? 18.594 5.496 -19.078 1 94.12 16 ALA B N 1
ATOM 1988 C CA . ALA B 1 16 ? 18.172 5.039 -20.406 1 94.12 16 ALA B CA 1
ATOM 1989 C C . ALA B 1 16 ? 19.312 4.383 -21.156 1 94.12 16 ALA B C 1
ATOM 1991 O O . ALA B 1 16 ? 19.156 3.307 -21.734 1 94.12 16 ALA B O 1
ATOM 1992 N N . ALA B 1 17 ? 20.422 5.039 -21.141 1 95.25 17 ALA B N 1
ATOM 1993 C CA . ALA B 1 17 ? 21.609 4.516 -21.828 1 95.25 17 ALA B CA 1
ATOM 1994 C C . ALA B 1 17 ? 22.094 3.223 -21.172 1 95.25 17 ALA B C 1
ATOM 1996 O O . ALA B 1 17 ? 22.484 2.285 -21.859 1 95.25 17 ALA B O 1
ATOM 1997 N N . GLY B 1 18 ? 22.062 3.258 -19.891 1 94.56 18 GLY B N 1
ATOM 1998 C CA . GLY B 1 18 ? 22.453 2.043 -19.188 1 94.56 18 GLY B CA 1
ATOM 1999 C C . GLY B 1 18 ? 21.578 0.852 -19.547 1 94.56 18 GLY B C 1
ATOM 2000 O O . GLY B 1 18 ? 22.078 -0.251 -19.766 1 94.56 18 GLY B O 1
ATOM 2001 N N . TRP B 1 19 ? 20.312 1.109 -19.562 1 94.25 19 TRP B N 1
ATOM 2002 C CA . TRP B 1 19 ? 19.359 0.074 -19.969 1 94.25 19 TRP B CA 1
ATOM 2003 C C . TRP B 1 19 ? 19.656 -0.4 -21.391 1 94.25 19 TRP B C 1
ATOM 2005 O O . TRP B 1 19 ? 19.781 -1.603 -21.641 1 94.25 19 TRP B O 1
ATOM 2015 N N . TRP B 1 20 ? 19.812 0.505 -22.234 1 94.25 20 TRP B N 1
ATOM 2016 C CA . TRP B 1 20 ? 20.062 0.183 -23.625 1 94.25 20 TRP B CA 1
ATOM 2017 C C . TRP B 1 20 ? 21.375 -0.579 -23.797 1 94.25 20 TRP B C 1
ATOM 2019 O O . TRP B 1 20 ? 21.422 -1.593 -24.5 1 94.25 20 TRP B O 1
ATOM 2029 N N . LEU B 1 21 ? 22.422 -0.148 -23.109 1 94.12 21 LEU B N 1
ATOM 2030 C CA . LEU B 1 21 ? 23.734 -0.773 -23.203 1 94.12 21 LEU B CA 1
ATOM 2031 C C . LEU B 1 21 ? 23.719 -2.176 -22.609 1 94.12 21 LEU B C 1
ATOM 2033 O O . LEU B 1 21 ? 24.312 -3.104 -23.172 1 94.12 21 LEU B O 1
ATOM 2037 N N . ALA B 1 22 ? 23.062 -2.256 -21.516 1 93.06 22 ALA B N 1
ATOM 2038 C CA . ALA B 1 22 ? 22.984 -3.561 -20.875 1 93.06 22 ALA B CA 1
ATOM 2039 C C . ALA B 1 22 ? 22.266 -4.574 -21.75 1 93.06 22 ALA B C 1
ATOM 2041 O O . ALA B 1 22 ? 22.672 -5.738 -21.828 1 93.06 22 ALA B O 1
ATOM 2042 N N . ALA B 1 23 ? 21.25 -4.129 -22.406 1 92.25 23 ALA B N 1
ATOM 2043 C CA . ALA B 1 23 ? 20.484 -5.012 -23.266 1 92.25 23 ALA B CA 1
ATOM 2044 C C . ALA B 1 23 ? 21.25 -5.316 -24.562 1 92.25 23 ALA B C 1
ATOM 2046 O O . ALA B 1 23 ? 21.281 -6.457 -25.016 1 92.25 23 ALA B O 1
ATOM 2047 N N . ARG B 1 24 ? 21.875 -4.262 -25.078 1 89.62 24 ARG B N 1
ATOM 2048 C CA . ARG B 1 24 ? 22.562 -4.387 -26.359 1 89.62 24 ARG B CA 1
ATOM 2049 C C . ARG B 1 24 ? 23.766 -5.316 -26.25 1 89.62 24 ARG B C 1
ATOM 2051 O O . ARG B 1 24 ? 24.016 -6.113 -27.156 1 89.62 24 ARG B O 1
ATOM 2058 N N . PHE B 1 25 ? 24.375 -5.156 -25.094 1 92.69 25 PHE B N 1
ATOM 2059 C CA . PHE B 1 25 ? 25.594 -5.938 -24.953 1 92.69 2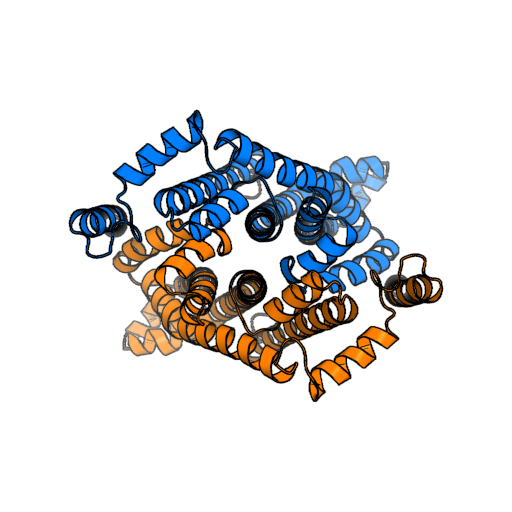5 PHE B CA 1
ATOM 2060 C C . PHE B 1 25 ? 25.328 -7.223 -24.172 1 92.69 25 PHE B C 1
ATOM 2062 O O . PHE B 1 25 ? 26.266 -7.965 -23.844 1 92.69 25 PHE B O 1
ATOM 2069 N N . GLU B 1 26 ? 24.062 -7.438 -23.797 1 90.12 26 GLU B N 1
ATOM 2070 C CA . GLU B 1 26 ? 23.625 -8.664 -23.156 1 90.12 26 GLU B CA 1
ATOM 2071 C C . GLU B 1 26 ? 24.406 -8.93 -21.875 1 90.12 26 GLU B C 1
ATOM 2073 O O . GLU B 1 26 ? 24.906 -10.039 -21.672 1 90.12 26 GLU B O 1
ATOM 2078 N N . TRP B 1 27 ? 24.656 -7.84 -21.156 1 89.44 27 TRP B N 1
ATOM 2079 C CA . TRP B 1 27 ? 25.234 -8.031 -19.828 1 89.44 27 TRP B CA 1
ATOM 2080 C C . TRP B 1 27 ? 24.422 -9.039 -19.031 1 89.44 27 TRP B C 1
ATOM 2082 O O . TRP B 1 27 ? 24.953 -9.688 -18.125 1 89.44 27 TRP B O 1
ATOM 2092 N N . VAL B 1 28 ? 23.125 -9.086 -19.438 1 85.31 28 VAL B N 1
ATOM 2093 C CA . VAL B 1 28 ? 22.172 -10.094 -18.984 1 85.31 28 VAL B CA 1
ATOM 2094 C C . VAL B 1 28 ? 21.391 -10.641 -20.156 1 85.31 28 VAL B C 1
ATOM 2096 O O . VAL B 1 28 ? 21.281 -9.992 -21.203 1 85.31 28 VAL B O 1
ATOM 2099 N N . SER B 1 29 ? 20.984 -11.859 -20.078 1 88.12 29 SER B N 1
ATOM 2100 C CA . SER B 1 29 ? 20.281 -12.461 -21.203 1 88.12 29 SER B CA 1
ATOM 2101 C C . SER B 1 29 ? 19.062 -11.625 -21.594 1 88.12 29 SER B C 1
ATOM 2103 O O . SER B 1 29 ? 18.469 -10.953 -20.75 1 88.12 29 SER B O 1
ATOM 2105 N N . ALA B 1 30 ? 18.75 -11.641 -22.766 1 85.69 30 ALA B N 1
ATOM 2106 C CA . ALA B 1 30 ? 17.594 -10.922 -23.281 1 85.69 30 ALA B CA 1
ATOM 2107 C C . ALA B 1 30 ? 16.297 -11.406 -22.641 1 85.69 30 ALA B C 1
ATOM 2109 O O . ALA B 1 30 ? 15.336 -10.648 -22.516 1 85.69 30 ALA B O 1
ATOM 2110 N N . ALA B 1 31 ? 16.391 -12.602 -22.234 1 86.38 31 ALA B N 1
ATOM 2111 C CA . ALA B 1 31 ? 15.234 -13.172 -21.547 1 86.38 31 ALA B CA 1
ATOM 2112 C C . ALA B 1 31 ? 14.977 -12.484 -20.219 1 86.38 31 ALA B C 1
ATOM 2114 O O . ALA B 1 31 ? 13.828 -12.375 -19.781 1 86.38 31 ALA B O 1
ATOM 2115 N N . LEU B 1 32 ? 16.031 -11.93 -19.719 1 90.88 32 LEU B N 1
ATOM 2116 C CA . LEU B 1 32 ? 15.922 -11.305 -18.406 1 90.88 32 LEU B CA 1
ATOM 2117 C C . LEU B 1 32 ? 15.773 -9.789 -18.531 1 90.88 32 LEU B C 1
ATOM 2119 O O . LEU B 1 32 ? 15.094 -9.156 -17.719 1 90.88 32 LEU B O 1
ATOM 2123 N N . LEU B 1 33 ? 16.406 -9.281 -19.562 1 93.81 33 LEU B N 1
ATOM 2124 C CA . LEU B 1 33 ? 16.344 -7.832 -19.734 1 93.81 33 LEU B CA 1
ATOM 2125 C C . LEU B 1 33 ? 16.25 -7.477 -21.219 1 93.81 33 LEU B C 1
ATOM 2127 O O . LEU B 1 33 ? 17.266 -7.203 -21.859 1 93.81 33 LEU B O 1
ATOM 2131 N N . PRO B 1 34 ? 15.047 -7.391 -21.641 1 94.5 34 PRO B N 1
ATOM 2132 C CA . PRO B 1 34 ? 14.883 -6.945 -23.031 1 94.5 34 PRO B CA 1
ATOM 2133 C C . PRO B 1 34 ? 15.25 -5.477 -23.219 1 94.5 34 PRO B C 1
ATOM 2135 O O . PRO B 1 34 ? 15.188 -4.691 -22.281 1 94.5 34 PRO B O 1
ATOM 2138 N N . GLY B 1 35 ? 15.617 -5.199 -24.406 1 94.56 35 GLY B N 1
ATOM 2139 C CA . GLY B 1 35 ? 15.945 -3.812 -24.703 1 94.56 35 GLY B CA 1
ATOM 2140 C C . GLY B 1 35 ? 14.727 -2.916 -24.812 1 94.56 35 GLY B C 1
ATOM 2141 O O . GLY B 1 35 ? 13.594 -3.402 -24.875 1 94.56 35 GLY B O 1
ATOM 2142 N N . PRO B 1 36 ? 15.023 -1.634 -24.703 1 95.38 36 PRO B N 1
ATOM 2143 C CA . PRO B 1 36 ? 13.906 -0.694 -24.781 1 95.38 36 PRO B CA 1
ATOM 2144 C C . PRO B 1 36 ? 13.133 -0.813 -26.094 1 95.38 36 PRO B C 1
ATOM 2146 O O . PRO B 1 36 ? 11.914 -0.619 -26.109 1 95.38 36 PRO B O 1
ATOM 2149 N N . GLU B 1 37 ? 13.766 -1.17 -27.125 1 94.69 37 GLU B N 1
ATOM 2150 C CA . GLU B 1 37 ? 13.094 -1.319 -28.422 1 94.69 37 GLU B CA 1
ATOM 2151 C C . GLU B 1 37 ? 12.133 -2.506 -28.406 1 94.69 37 GLU B C 1
ATOM 2153 O O . GLU B 1 37 ? 11.039 -2.43 -28.953 1 94.69 37 GLU B O 1
ATOM 2158 N N . ALA B 1 38 ? 12.562 -3.547 -27.844 1 95.31 38 ALA B N 1
ATOM 2159 C CA . ALA B 1 38 ? 11.719 -4.734 -27.734 1 95.31 38 ALA B CA 1
ATOM 2160 C C . ALA B 1 38 ? 10.477 -4.445 -26.891 1 95.31 38 ALA B C 1
ATOM 2162 O O . ALA B 1 38 ? 9.383 -4.914 -27.219 1 95.31 38 ALA B O 1
ATOM 2163 N N . VAL B 1 39 ? 10.664 -3.721 -25.859 1 96.81 39 VAL B N 1
ATOM 2164 C CA . VAL B 1 39 ? 9.555 -3.369 -24.984 1 96.81 39 VAL B CA 1
ATOM 2165 C C . VAL B 1 39 ? 8.555 -2.498 -25.734 1 96.81 39 VAL B C 1
ATOM 2167 O O . VAL B 1 39 ? 7.34 -2.703 -25.625 1 96.81 39 VAL B O 1
ATOM 2170 N N . LEU B 1 40 ? 9.086 -1.577 -26.516 1 96 40 LEU B N 1
ATOM 2171 C CA . LEU B 1 40 ? 8.219 -0.69 -27.281 1 96 40 LEU B CA 1
ATOM 2172 C C . LEU B 1 40 ? 7.441 -1.467 -28.344 1 96 40 LEU B C 1
ATOM 2174 O O . LEU B 1 40 ? 6.262 -1.205 -28.578 1 96 40 LEU B O 1
ATOM 2178 N N . ARG B 1 41 ? 8.062 -2.396 -28.969 1 95.75 41 ARG B N 1
ATOM 2179 C CA . ARG B 1 41 ? 7.395 -3.246 -29.953 1 95.75 41 ARG B CA 1
ATOM 2180 C C . ARG B 1 41 ? 6.316 -4.102 -29.312 1 95.75 41 ARG B C 1
ATOM 2182 O O . ARG B 1 41 ? 5.254 -4.32 -29.891 1 95.75 41 ARG B O 1
ATOM 2189 N N . LYS B 1 42 ? 6.652 -4.516 -28.141 1 96 42 LYS B N 1
ATOM 2190 C CA . LYS B 1 42 ? 5.699 -5.371 -27.438 1 96 42 LYS B CA 1
ATOM 2191 C C . LYS B 1 42 ? 4.453 -4.586 -27.031 1 96 42 LYS B C 1
ATOM 2193 O O . LYS B 1 42 ? 3.354 -5.141 -26.984 1 96 42 LYS B O 1
ATOM 2198 N N . LEU B 1 43 ? 4.676 -3.34 -26.75 1 97.38 43 LEU B N 1
ATOM 2199 C CA . LEU B 1 43 ? 3.516 -2.508 -26.438 1 97.38 43 LEU B CA 1
ATOM 2200 C C . LEU B 1 43 ? 2.539 -2.479 -27.609 1 97.38 43 LEU B C 1
ATOM 2202 O O . LEU B 1 43 ? 1.323 -2.514 -27.406 1 97.38 43 LEU B O 1
ATOM 2206 N N . VAL B 1 44 ? 3.084 -2.479 -28.766 1 96.44 44 VAL B N 1
ATOM 2207 C CA . VAL B 1 44 ? 2.256 -2.482 -29.969 1 96.44 44 VAL B CA 1
ATOM 2208 C C . VAL B 1 44 ? 1.561 -3.834 -30.109 1 96.44 44 VAL B C 1
ATOM 2210 O O . VAL B 1 44 ? 0.354 -3.895 -30.359 1 96.44 44 VAL B O 1
ATOM 2213 N N . VAL B 1 45 ? 2.26 -4.852 -29.953 1 96.62 45 VAL B N 1
ATOM 2214 C CA . VAL B 1 45 ? 1.723 -6.203 -30.062 1 96.62 45 VAL B CA 1
ATOM 2215 C C . VAL B 1 45 ? 0.63 -6.414 -29.016 1 96.62 45 VAL B C 1
ATOM 2217 O O . VAL B 1 45 ? -0.425 -6.977 -29.312 1 96.62 45 VAL B O 1
ATOM 2220 N N . LEU B 1 46 ? 0.918 -5.957 -27.797 1 97.31 46 LEU B N 1
ATOM 2221 C CA . LEU B 1 46 ? -0.051 -6.078 -26.719 1 97.31 46 LEU B CA 1
ATOM 2222 C C . LEU B 1 46 ? -1.339 -5.336 -27.062 1 97.31 46 LEU B C 1
ATOM 2224 O O . LEU B 1 46 ? -2.428 -5.762 -26.656 1 97.31 46 LEU B O 1
ATOM 2228 N N . SER B 1 47 ? -1.18 -4.258 -27.797 1 97.12 47 SER B N 1
ATOM 2229 C CA . SER B 1 47 ? -2.332 -3.416 -28.109 1 97.12 47 SER B CA 1
ATOM 2230 C C . SER B 1 47 ? -3.158 -4.012 -29.234 1 97.12 47 SER B C 1
ATOM 2232 O O . SER B 1 47 ? -4.363 -3.764 -29.328 1 97.12 47 SER B O 1
ATOM 2234 N N . THR B 1 48 ? -2.531 -4.855 -30.078 1 95.12 48 THR B N 1
ATOM 2235 C CA . THR B 1 48 ? -3.201 -5.355 -31.281 1 95.12 48 THR B CA 1
ATOM 2236 C C . THR B 1 48 ? -3.494 -6.848 -31.156 1 95.12 48 THR B C 1
ATOM 2238 O O . THR B 1 48 ? -4.648 -7.27 -31.234 1 95.12 48 THR B O 1
ATOM 2241 N N . GLU B 1 49 ? -2.537 -7.676 -30.797 1 94.69 49 GLU B N 1
ATOM 2242 C CA . GLU B 1 49 ? -2.668 -9.125 -30.719 1 94.69 49 GLU B CA 1
ATOM 2243 C C . GLU B 1 49 ? -2.994 -9.57 -29.281 1 94.69 49 GLU B C 1
ATOM 2245 O O . GLU B 1 49 ? -3.775 -10.5 -29.094 1 94.69 49 GLU B O 1
ATOM 2250 N N . GLY B 1 50 ? -2.381 -8.875 -28.375 1 94.75 50 GLY B N 1
ATOM 2251 C CA . GLY B 1 50 ? -2.703 -9.148 -26.969 1 94.75 50 GLY B CA 1
ATOM 2252 C C . GLY B 1 50 ? -1.766 -10.156 -26.328 1 94.75 50 GLY B C 1
ATOM 2253 O O . GLY B 1 50 ? -0.688 -10.438 -26.859 1 94.75 50 GLY B O 1
ATOM 2254 N N . PHE B 1 51 ? -2.07 -10.461 -25.172 1 92.75 51 PHE B N 1
ATOM 2255 C CA . PHE B 1 51 ? -1.373 -11.445 -24.359 1 92.75 51 PHE B CA 1
ATOM 2256 C C . PHE B 1 51 ? -2.352 -12.195 -23.453 1 92.75 51 PHE B C 1
ATOM 2258 O O . PHE B 1 51 ? -3.229 -11.578 -22.844 1 92.75 51 PHE B O 1
ATOM 2265 N N . ASP B 1 52 ? -2.184 -13.562 -23.422 1 92.5 52 ASP B N 1
ATOM 2266 C CA . ASP B 1 52 ? -3.023 -14.414 -22.594 1 92.5 52 ASP B CA 1
ATOM 2267 C C . ASP B 1 52 ? -4.504 -14.188 -22.891 1 92.5 52 ASP B C 1
ATOM 2269 O O . ASP B 1 52 ? -5.289 -13.906 -21.984 1 92.5 52 ASP B O 1
ATOM 2273 N N . ASP B 1 53 ? -4.918 -14.039 -24.156 1 92.12 53 ASP B N 1
ATOM 2274 C CA . ASP B 1 53 ? -6.266 -14.055 -24.719 1 92.12 53 ASP B CA 1
ATOM 2275 C C . ASP B 1 53 ? -6.953 -12.703 -24.531 1 92.12 53 ASP B C 1
ATOM 2277 O O . ASP B 1 53 ? -8.18 -12.633 -24.453 1 92.12 53 ASP B O 1
ATOM 2281 N N . ALA B 1 54 ? -6.207 -11.633 -24.25 1 96.88 54 ALA B N 1
ATOM 2282 C CA . ALA B 1 54 ? -6.77 -10.289 -24.125 1 96.88 54 ALA B CA 1
ATOM 2283 C C . ALA B 1 54 ? -5.777 -9.234 -24.594 1 96.88 54 ALA B C 1
ATOM 2285 O O . ALA B 1 54 ? -4.566 -9.391 -24.422 1 96.88 54 ALA B O 1
ATOM 2286 N N . THR B 1 55 ? -6.281 -8.188 -25.125 1 97.88 55 THR B N 1
ATOM 2287 C CA . THR B 1 55 ? -5.445 -7.066 -25.547 1 97.88 55 THR B CA 1
ATOM 2288 C C . THR B 1 55 ? -5.105 -6.172 -24.344 1 97.88 55 THR B C 1
ATOM 2290 O O . THR B 1 55 ? -5.707 -6.297 -23.281 1 97.88 55 THR B O 1
ATOM 2293 N N . LEU B 1 56 ? -4.125 -5.34 -24.609 1 98.19 56 LEU B N 1
ATOM 2294 C CA . LEU B 1 56 ? -3.76 -4.363 -23.594 1 98.19 56 LEU B CA 1
ATOM 2295 C C . LEU B 1 56 ? -4.969 -3.525 -23.188 1 98.19 56 LEU B C 1
ATOM 2297 O O . LEU B 1 56 ? -5.168 -3.248 -22 1 98.19 56 LEU B O 1
ATOM 2301 N N . GLY B 1 57 ? -5.723 -3.152 -24.125 1 97.94 57 GLY B N 1
ATOM 2302 C CA . GLY B 1 57 ? -6.93 -2.387 -23.859 1 97.94 57 GLY B CA 1
ATOM 2303 C C . GLY B 1 57 ? -7.926 -3.125 -22.984 1 97.94 57 GLY B C 1
ATOM 2304 O O . GLY B 1 57 ? -8.547 -2.529 -22.094 1 97.94 57 GLY B O 1
ATOM 2305 N N . GLU B 1 58 ? -8.078 -4.363 -23.266 1 97.94 58 GLU B N 1
ATOM 2306 C CA . GLU B 1 58 ? -9 -5.176 -22.469 1 97.94 58 GLU B CA 1
ATOM 2307 C C . GLU B 1 58 ? -8.508 -5.34 -21.047 1 97.94 58 GLU B C 1
ATOM 2309 O O . GLU B 1 58 ? -9.297 -5.289 -20.094 1 97.94 58 GLU B O 1
ATOM 2314 N N . HIS B 1 59 ? -7.227 -5.555 -20.875 1 98.38 59 HIS B N 1
ATOM 2315 C CA . HIS B 1 59 ? -6.645 -5.605 -19.547 1 98.38 59 HIS B CA 1
ATOM 2316 C C . HIS B 1 59 ? -6.82 -4.277 -18.812 1 98.38 59 HIS B C 1
ATOM 2318 O O . HIS B 1 59 ? -7.18 -4.25 -17.641 1 98.38 59 HIS B O 1
ATOM 2324 N N . LEU B 1 60 ? -6.594 -3.238 -19.562 1 98.06 60 LEU B N 1
ATOM 2325 C CA . LEU B 1 60 ? -6.742 -1.903 -18.984 1 98.06 60 LEU B CA 1
ATOM 2326 C C . LEU B 1 60 ? -8.188 -1.647 -18.578 1 98.06 60 LEU B C 1
ATOM 2328 O O . LEU B 1 60 ? -8.445 -1.089 -17.516 1 98.06 60 LEU B O 1
ATOM 2332 N N . LEU B 1 61 ? -9.078 -2.021 -19.359 1 97.94 61 LEU B N 1
ATOM 2333 C CA . LEU B 1 61 ? -10.492 -1.817 -19.078 1 97.94 61 LEU B CA 1
ATOM 2334 C C . LEU B 1 61 ? -10.914 -2.592 -17.828 1 97.94 61 LEU B C 1
ATOM 2336 O O . LEU B 1 61 ? -11.695 -2.094 -17.016 1 97.94 61 LEU B O 1
ATOM 2340 N N . ALA B 1 62 ? -10.438 -3.773 -17.734 1 98.19 62 ALA B N 1
ATOM 2341 C CA . ALA B 1 62 ? -10.727 -4.574 -16.547 1 98.19 62 ALA B CA 1
ATOM 2342 C C . ALA B 1 62 ? -10.219 -3.889 -15.281 1 98.19 62 ALA B C 1
ATOM 2344 O O . ALA B 1 62 ? -10.945 -3.775 -14.289 1 98.19 62 ALA B O 1
ATOM 2345 N N . SER B 1 63 ? -9 -3.424 -15.32 1 98.62 63 SER B N 1
ATOM 2346 C CA . SER B 1 63 ? -8.398 -2.738 -14.18 1 98.62 63 SER B CA 1
ATOM 2347 C C . SER B 1 63 ? -9.148 -1.447 -13.859 1 98.62 63 SER B C 1
ATOM 2349 O O . SER B 1 63 ? -9.508 -1.204 -12.703 1 98.62 63 SER B O 1
ATOM 2351 N N . VAL B 1 64 ? -9.43 -0.693 -14.859 1 97.88 64 VAL B N 1
ATOM 2352 C CA . VAL B 1 64 ? -10.047 0.618 -14.672 1 97.88 64 VAL B CA 1
ATOM 2353 C C . VAL B 1 64 ? -11.477 0.45 -14.18 1 97.88 64 VAL B C 1
ATOM 2355 O O . VAL B 1 64 ? -11.945 1.218 -13.328 1 97.88 64 VAL B O 1
ATOM 2358 N N . SER B 1 65 ? -12.18 -0.516 -14.68 1 98.25 65 SER B N 1
ATOM 2359 C CA . SER B 1 65 ? -13.562 -0.744 -14.25 1 98.25 65 SER B CA 1
ATOM 2360 C C . SER B 1 65 ? -13.625 -1.138 -12.781 1 98.25 65 SER B C 1
ATOM 2362 O O . SER B 1 65 ? -14.5 -0.677 -12.047 1 98.25 65 SER B O 1
ATOM 2364 N N . AR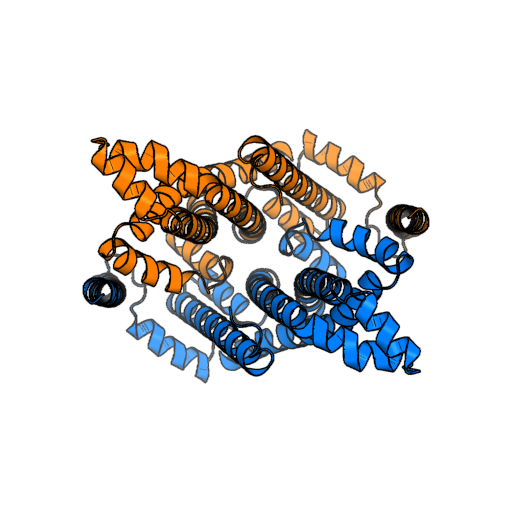G B 1 66 ? -12.727 -1.928 -12.344 1 98.62 66 ARG B N 1
ATOM 2365 C CA . ARG B 1 66 ? -12.688 -2.367 -10.953 1 98.62 66 ARG B CA 1
ATOM 2366 C C . ARG B 1 66 ? -12.445 -1.19 -10.016 1 98.62 66 ARG B C 1
ATOM 2368 O O . ARG B 1 66 ? -13.188 -0.999 -9.047 1 98.62 66 ARG B O 1
ATOM 2375 N N . ILE B 1 67 ? -11.438 -0.421 -10.367 1 98.5 67 ILE B N 1
ATOM 2376 C CA . ILE B 1 67 ? -11.102 0.656 -9.438 1 98.5 67 ILE B CA 1
ATOM 2377 C C . ILE B 1 67 ? -12.156 1.755 -9.516 1 98.5 67 ILE B C 1
ATOM 2379 O O . ILE B 1 67 ? -12.477 2.393 -8.508 1 98.5 67 ILE B O 1
ATOM 2383 N N . ALA B 1 68 ? -12.711 2 -10.703 1 98.38 68 ALA B N 1
ATOM 2384 C CA . ALA B 1 68 ? -13.766 2.996 -10.836 1 98.38 68 ALA B CA 1
ATOM 2385 C C . ALA B 1 68 ? -14.992 2.609 -10.016 1 98.38 68 ALA B C 1
ATOM 2387 O O . ALA B 1 68 ? -15.594 3.457 -9.352 1 98.38 68 ALA B O 1
ATOM 2388 N N . THR B 1 69 ? -15.344 1.376 -10.055 1 98.81 69 THR B N 1
ATOM 2389 C CA . THR B 1 69 ? -16.5 0.887 -9.305 1 98.81 69 THR B CA 1
ATOM 2390 C C . THR B 1 69 ? -16.25 1.005 -7.801 1 98.81 69 THR B C 1
ATOM 2392 O O . THR B 1 69 ? -17.094 1.521 -7.066 1 98.81 69 THR B O 1
ATOM 2395 N N . ALA B 1 70 ? -15.117 0.571 -7.363 1 98.88 70 ALA B N 1
ATOM 2396 C CA . ALA B 1 70 ? -14.766 0.653 -5.949 1 98.88 70 ALA B CA 1
ATOM 2397 C C . ALA B 1 70 ? -14.711 2.104 -5.48 1 98.88 70 ALA B C 1
ATOM 2399 O O . ALA B 1 70 ? -15.164 2.424 -4.379 1 98.88 70 ALA B O 1
ATOM 2400 N N . PHE B 1 71 ? -14.156 2.932 -6.355 1 98.56 71 PHE B N 1
ATOM 2401 C CA . PHE B 1 71 ? -14.023 4.352 -6.047 1 98.56 71 PHE B CA 1
ATOM 2402 C C . PHE B 1 71 ? -15.398 5.004 -5.914 1 98.56 71 PHE B C 1
ATOM 2404 O O . PHE B 1 71 ? -15.641 5.762 -4.973 1 98.56 71 PHE B O 1
ATOM 2411 N N . ALA B 1 72 ? -16.234 4.719 -6.832 1 98.69 72 ALA B N 1
ATOM 2412 C CA . ALA B 1 72 ? -17.594 5.254 -6.781 1 98.69 72 ALA B CA 1
ATOM 2413 C C . ALA B 1 72 ? -18.312 4.82 -5.504 1 98.69 72 ALA B C 1
ATOM 2415 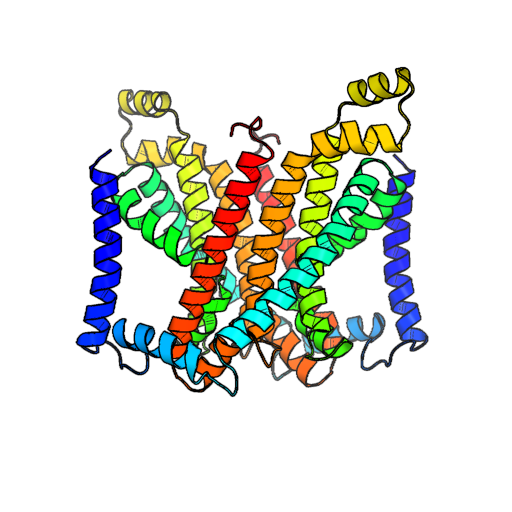O O . ALA B 1 72 ? -18.938 5.641 -4.832 1 98.69 72 ALA B O 1
ATOM 2416 N N . LEU B 1 73 ? -18.172 3.613 -5.172 1 98.81 73 LEU B N 1
ATOM 2417 C CA . LEU B 1 73 ? -18.781 3.088 -3.951 1 98.81 73 LEU B CA 1
ATOM 2418 C C . LEU B 1 73 ? -18.188 3.756 -2.717 1 98.81 73 LEU B C 1
ATOM 2420 O O . LEU B 1 73 ? -18.922 4.09 -1.777 1 98.81 73 LEU B O 1
ATOM 2424 N N . ALA B 1 74 ? -16.922 3.955 -2.73 1 98.75 74 ALA B N 1
ATOM 2425 C CA . ALA B 1 74 ? -16.234 4.582 -1.596 1 98.75 74 ALA B CA 1
ATOM 2426 C C . ALA B 1 74 ? -16.688 6.027 -1.418 1 98.75 74 ALA B C 1
ATOM 2428 O O . ALA B 1 74 ? -16.984 6.461 -0.301 1 98.75 74 ALA B O 1
ATOM 2429 N N . ILE B 1 75 ? -16.781 6.738 -2.502 1 98 75 ILE B N 1
ATOM 2430 C CA . ILE B 1 75 ? -17.188 8.141 -2.463 1 98 75 ILE B CA 1
ATOM 2431 C C . ILE B 1 75 ? -18.594 8.258 -1.897 1 98 75 ILE B C 1
ATOM 2433 O O . ILE B 1 75 ? -18.844 9.062 -0.998 1 98 75 ILE B O 1
ATOM 2437 N N . VAL B 1 76 ? -19.484 7.438 -2.344 1 98.19 76 VAL B N 1
ATOM 2438 C CA . VAL B 1 76 ? -20.891 7.547 -2.01 1 98.19 76 VAL B CA 1
ATOM 2439 C C . VAL B 1 76 ? -21.125 7.113 -0.563 1 98.19 76 VAL B C 1
ATOM 2441 O O . VAL B 1 76 ? -22.078 7.539 0.077 1 98.19 76 VAL B O 1
ATOM 2444 N N . THR B 1 77 ? -20.219 6.363 -0.001 1 98.56 77 THR B N 1
ATOM 2445 C CA . THR B 1 77 ? -20.453 5.84 1.343 1 98.56 77 THR B CA 1
ATOM 2446 C C . THR B 1 77 ? -19.516 6.516 2.348 1 98.56 77 THR B C 1
ATOM 2448 O O . THR B 1 77 ? -19.969 7.012 3.383 1 98.56 77 THR B O 1
ATOM 2451 N N . ALA B 1 78 ? -18.25 6.668 2.053 1 98.69 78 ALA B N 1
ATOM 2452 C CA . ALA B 1 78 ? -17.25 7.137 3.016 1 98.69 78 ALA B CA 1
ATOM 2453 C C . ALA B 1 78 ? -17.469 8.609 3.359 1 98.69 78 ALA B C 1
ATOM 2455 O O . ALA B 1 78 ? -17.266 9.023 4.5 1 98.69 78 ALA B O 1
ATOM 2456 N N . ILE B 1 79 ? -17.844 9.383 2.369 1 97.12 79 ILE B N 1
ATOM 2457 C CA . ILE B 1 79 ? -18.016 10.812 2.604 1 97.12 79 ILE B CA 1
ATOM 2458 C C . ILE B 1 79 ? -19.203 11.031 3.531 1 97.12 79 ILE B C 1
ATOM 2460 O O . ILE B 1 79 ? -19.078 11.664 4.582 1 97.12 79 ILE B O 1
ATOM 2464 N N . PRO B 1 80 ? -20.422 10.5 3.225 1 96.44 80 PRO B N 1
ATOM 2465 C CA . PRO B 1 80 ? -21.547 10.656 4.164 1 96.44 80 PRO B CA 1
ATOM 2466 C C . PRO B 1 80 ? -21.234 10.078 5.543 1 96.44 80 PRO B C 1
ATOM 2468 O O . PRO B 1 80 ? -21.578 10.68 6.562 1 96.44 80 PRO B O 1
ATOM 2471 N N . VAL B 1 81 ? -20.578 8.953 5.617 1 97.88 81 VAL B N 1
ATOM 2472 C CA . VAL B 1 81 ? -20.234 8.336 6.891 1 97.88 81 VAL B CA 1
ATOM 2473 C C . VAL B 1 81 ? -19.281 9.227 7.668 1 97.88 81 VAL B C 1
ATOM 2475 O O . VAL B 1 81 ? -19.438 9.414 8.883 1 97.88 81 VAL B O 1
ATOM 2478 N N . GLY B 1 82 ? -18.281 9.773 6.941 1 97.31 82 GLY B N 1
ATOM 2479 C CA . GLY B 1 82 ? -17.344 10.688 7.582 1 97.31 82 GLY B CA 1
ATOM 2480 C C . GLY B 1 82 ? -18.031 11.914 8.172 1 97.31 82 GLY B C 1
ATOM 2481 O O . GLY B 1 82 ? -17.703 12.336 9.281 1 97.31 82 GLY B O 1
ATOM 2482 N N . ILE B 1 83 ? -18.953 12.422 7.484 1 93.88 83 ILE B N 1
ATOM 2483 C CA . ILE B 1 83 ? -19.719 13.57 7.965 1 93.88 83 ILE B CA 1
ATOM 2484 C C . ILE B 1 83 ? -20.531 13.18 9.195 1 93.88 83 ILE B C 1
ATOM 2486 O O . ILE B 1 83 ? -20.547 13.906 10.188 1 93.88 83 ILE B O 1
ATOM 2490 N N . LEU B 1 84 ? -21.172 12.07 9.125 1 93.94 84 LEU B N 1
ATOM 2491 C CA . LEU B 1 84 ? -21.984 11.602 10.242 1 93.94 84 LEU B CA 1
ATOM 2492 C C . LEU B 1 84 ? -21.125 11.328 11.469 1 93.94 84 LEU B C 1
ATOM 2494 O O . LEU B 1 84 ? -21.547 11.57 12.602 1 93.94 84 LEU B O 1
ATOM 2498 N N . VAL B 1 85 ? -19.984 10.836 11.266 1 95.25 85 VAL B N 1
ATOM 2499 C CA . VAL B 1 85 ? -19.062 10.57 12.359 1 95.25 85 VAL B CA 1
ATOM 2500 C C . VAL B 1 85 ? -18.672 11.883 13.039 1 95.25 85 VAL B C 1
ATOM 2502 O O . VAL B 1 85 ? -18.547 11.945 14.266 1 95.25 85 VAL B O 1
ATOM 2505 N N . ALA B 1 86 ? -18.5 12.898 12.188 1 92.12 86 ALA B N 1
ATOM 2506 C CA . ALA B 1 86 ? -18.094 14.203 12.711 1 92.12 86 ALA B CA 1
ATOM 2507 C C . ALA B 1 86 ? -19.234 14.852 13.492 1 92.12 86 ALA B C 1
ATOM 2509 O O . ALA B 1 86 ? -18.984 15.641 14.414 1 92.12 86 ALA B O 1
ATOM 2510 N N . THR B 1 87 ? -20.5 14.516 13.258 1 87.06 87 THR B N 1
ATOM 2511 C CA . THR B 1 87 ? -21.609 15.297 13.797 1 87.06 87 THR B CA 1
ATOM 2512 C C . THR B 1 87 ? -22.422 14.469 14.781 1 87.06 87 THR B C 1
ATOM 2514 O O . THR B 1 87 ? -23.25 15.008 15.523 1 87.06 87 THR B O 1
ATOM 2517 N N . ASN B 1 88 ? -22.234 13.18 14.797 1 91 88 ASN B N 1
ATOM 2518 C CA . ASN B 1 88 ? -23.031 12.305 15.633 1 91 88 ASN B CA 1
ATOM 2519 C C . ASN B 1 88 ? -22.172 11.359 16.469 1 91 88 ASN B C 1
ATOM 2521 O O . ASN B 1 88 ? -21.516 10.469 15.914 1 91 88 ASN B O 1
ATOM 2525 N N . ARG B 1 89 ? -22.297 11.422 17.703 1 91.62 89 ARG B N 1
ATOM 2526 C CA . ARG B 1 89 ? -21.469 10.648 18.609 1 91.62 89 ARG B CA 1
ATOM 2527 C C . ARG B 1 89 ? -21.812 9.164 18.562 1 91.62 89 ARG B C 1
ATOM 2529 O O . ARG B 1 89 ? -20.938 8.312 18.766 1 91.62 89 ARG B O 1
ATOM 2536 N N . ILE B 1 90 ? -23.016 8.859 18.312 1 93.81 90 ILE B N 1
ATOM 2537 C CA . ILE B 1 90 ? -23.422 7.457 18.219 1 93.81 90 ILE B CA 1
ATOM 2538 C C . ILE B 1 90 ? -22.812 6.832 16.969 1 93.81 90 ILE B C 1
ATOM 2540 O O . ILE B 1 90 ? -22.281 5.719 17.016 1 93.81 90 ILE B O 1
ATOM 2544 N N . VAL B 1 91 ? -22.891 7.555 15.883 1 95.75 91 VAL B N 1
ATOM 2545 C CA . VAL B 1 91 ? -22.297 7.055 14.648 1 95.75 91 VAL B CA 1
ATOM 2546 C C . VAL B 1 91 ? -20.797 6.898 14.82 1 95.75 91 VAL B C 1
ATOM 2548 O O . VAL B 1 91 ? -20.203 5.902 14.391 1 95.75 91 VAL B O 1
ATOM 2551 N N . ARG B 1 92 ? -20.203 7.82 15.438 1 95.75 92 ARG B N 1
ATOM 2552 C CA . ARG B 1 92 ? -18.781 7.738 15.742 1 95.75 92 ARG B CA 1
ATOM 2553 C C . ARG B 1 92 ? -18.469 6.48 16.547 1 95.75 92 ARG B C 1
ATOM 2555 O O . ARG B 1 92 ? -17.516 5.762 16.234 1 95.75 92 ARG B O 1
ATOM 2562 N N . GLY B 1 93 ? -19.234 6.227 17.531 1 95.44 93 GLY B N 1
ATOM 2563 C CA . GLY B 1 93 ? -19.047 5.07 18.391 1 95.44 93 GLY B CA 1
ATOM 2564 C C . GLY B 1 93 ? -19.234 3.75 17.656 1 95.44 93 GLY B C 1
ATOM 2565 O O . GLY B 1 93 ? -18.641 2.736 18.047 1 95.44 93 GLY B O 1
ATOM 2566 N N . VAL B 1 94 ? -19.984 3.762 16.578 1 96.81 94 VAL B N 1
ATOM 2567 C CA . VAL B 1 94 ? -20.25 2.549 15.812 1 96.81 94 VAL B CA 1
ATOM 2568 C C . VAL B 1 94 ? -19.172 2.361 14.758 1 96.81 94 VAL B C 1
ATOM 2570 O O . VAL B 1 94 ? -18.641 1.26 14.594 1 96.81 94 VAL B O 1
ATOM 2573 N N . VAL B 1 95 ? -18.75 3.406 14.125 1 97.62 95 VAL B N 1
ATOM 2574 C CA . VAL B 1 95 ? -17.906 3.33 12.953 1 97.62 95 VAL B CA 1
ATOM 2575 C C . VAL B 1 95 ? -16.438 3.232 13.383 1 97.62 95 VAL B C 1
ATOM 2577 O O . VAL B 1 95 ? -15.664 2.465 12.805 1 97.62 95 VAL B O 1
ATOM 2580 N N . ASP B 1 96 ? -16.016 3.893 14.383 1 96.31 96 ASP B N 1
ATOM 2581 C CA . ASP B 1 96 ? -14.625 3.988 14.789 1 96.31 96 ASP B CA 1
ATOM 2582 C C . ASP B 1 96 ? -14.055 2.613 15.133 1 96.31 96 ASP B C 1
ATOM 2584 O O . ASP B 1 96 ? -12.977 2.242 14.656 1 96.31 96 ASP B O 1
ATOM 2588 N N . PRO B 1 97 ? -14.789 1.831 15.852 1 95.81 97 PRO B N 1
ATOM 2589 C CA . PRO B 1 97 ? -14.234 0.517 16.188 1 95.81 97 PRO B CA 1
ATOM 2590 C C . PRO B 1 97 ? -14.031 -0.367 14.961 1 95.81 97 PRO B C 1
ATOM 2592 O O . PRO B 1 97 ? -13.07 -1.138 14.898 1 95.81 97 PRO B O 1
ATOM 2595 N N . ILE B 1 98 ? -14.852 -0.292 14 1 96.88 98 ILE B N 1
ATOM 2596 C CA . ILE B 1 98 ? -14.766 -1.096 12.781 1 96.88 98 ILE B CA 1
ATOM 2597 C C . ILE B 1 98 ? -13.547 -0.663 11.961 1 96.88 98 ILE B C 1
ATOM 2599 O O . ILE B 1 98 ? -12.742 -1.498 11.555 1 96.88 98 ILE B O 1
ATOM 2603 N N . VAL B 1 99 ? -13.422 0.606 11.82 1 96.62 99 VAL B N 1
ATOM 2604 C CA . VAL B 1 99 ? -12.32 1.171 11.047 1 96.62 99 VAL B CA 1
ATOM 2605 C C . VAL B 1 99 ? -10.992 0.909 11.75 1 96.62 99 VAL B C 1
ATOM 2607 O O . VAL B 1 99 ? -10.008 0.543 11.117 1 96.62 99 VAL B O 1
ATOM 2610 N N . GLU B 1 100 ? -11.039 1.061 13.039 1 92.19 100 GLU B N 1
ATOM 2611 C CA . GLU B 1 100 ? -9.828 0.856 13.828 1 92.19 100 GLU B CA 1
ATOM 2612 C C . GLU B 1 100 ? -9.398 -0.607 13.812 1 92.19 100 GLU B C 1
ATOM 2614 O O . GLU B 1 100 ? -8.211 -0.912 13.961 1 92.19 100 GLU B O 1
ATOM 2619 N N . PHE B 1 101 ? -10.328 -1.467 13.602 1 92.94 101 PHE B N 1
ATOM 2620 C CA . PHE B 1 101 ? -10.039 -2.896 13.594 1 92.94 101 PHE B CA 1
ATOM 2621 C C . PHE B 1 101 ? -9.359 -3.305 12.297 1 92.94 101 PHE B C 1
ATOM 2623 O O . PHE B 1 101 ? -8.32 -3.979 12.312 1 92.94 101 PHE B O 1
ATOM 2630 N N . TYR B 1 102 ? -9.922 -2.932 11.133 1 95.19 102 TYR B N 1
ATOM 2631 C CA . TYR B 1 102 ? -9.406 -3.527 9.898 1 95.19 102 TYR B CA 1
ATOM 2632 C C . TYR B 1 102 ? -8.312 -2.664 9.297 1 95.19 102 TYR B C 1
ATOM 2634 O O . TYR B 1 102 ? -7.52 -3.139 8.477 1 95.19 102 TYR B O 1
ATOM 2642 N N . ARG B 1 103 ? -8.188 -1.408 9.734 1 93.56 103 ARG B N 1
ATOM 2643 C CA . ARG B 1 103 ? -7.273 -0.457 9.109 1 93.56 103 ARG B CA 1
ATOM 2644 C C . ARG B 1 103 ? -5.824 -0.902 9.266 1 93.56 103 ARG B C 1
ATOM 2646 O O . ARG B 1 103 ? -5.031 -0.797 8.328 1 93.56 103 ARG B O 1
ATOM 2653 N N . PRO B 1 104 ? -5.477 -1.464 10.398 1 92.12 104 PRO B N 1
ATOM 2654 C CA . PRO B 1 104 ? -4.074 -1.853 10.57 1 92.12 104 PRO B CA 1
ATOM 2655 C C . PRO B 1 104 ? -3.711 -3.105 9.773 1 92.12 104 PRO B C 1
ATOM 2657 O O . PRO B 1 104 ? -2.527 -3.383 9.555 1 92.12 104 PRO B O 1
ATOM 2660 N N . ILE B 1 105 ? -4.637 -3.871 9.375 1 96.75 105 ILE B N 1
ATOM 2661 C CA . ILE B 1 105 ? -4.395 -5.098 8.625 1 96.75 105 ILE B CA 1
ATOM 2662 C C . ILE B 1 105 ? -4.102 -4.758 7.164 1 96.75 105 ILE B C 1
ATOM 2664 O O . ILE B 1 105 ? -4.906 -4.098 6.5 1 96.75 105 ILE B O 1
ATOM 2668 N N . PRO B 1 106 ? -2.955 -5.172 6.719 1 97.44 106 PRO B N 1
ATOM 2669 C CA . PRO B 1 106 ? -2.719 -4.953 5.289 1 97.44 106 PRO B CA 1
ATOM 2670 C C . PRO B 1 106 ? -3.867 -5.461 4.418 1 97.44 106 PRO B C 1
ATOM 2672 O O . PRO B 1 106 ? -4.34 -6.582 4.605 1 97.44 106 PRO B O 1
ATOM 2675 N N . PRO B 1 107 ? -4.254 -4.648 3.52 1 96.06 107 PRO B N 1
ATOM 2676 C CA . PRO B 1 107 ? -5.418 -5.023 2.713 1 96.06 107 PRO B CA 1
ATOM 2677 C C . PRO B 1 107 ? -5.254 -6.375 2.025 1 96.06 107 PRO B C 1
ATOM 2679 O O . PRO B 1 107 ? -6.191 -7.176 1.994 1 96.06 107 PRO B O 1
ATOM 2682 N N . LEU B 1 108 ? -4.105 -6.668 1.572 1 97.19 108 LEU B N 1
ATOM 2683 C CA . LEU B 1 108 ? -3.922 -7.898 0.811 1 97.19 108 LEU B CA 1
ATOM 2684 C C . LEU B 1 108 ? -3.922 -9.109 1.733 1 97.19 108 LEU B C 1
ATOM 2686 O O . LEU B 1 108 ? -4.051 -10.25 1.271 1 97.19 108 LEU B O 1
ATOM 2690 N N . ALA B 1 109 ? -3.779 -8.883 3.012 1 97.81 109 ALA B N 1
ATOM 2691 C CA . ALA B 1 109 ? -3.781 -9.992 3.965 1 97.81 109 ALA B CA 1
ATOM 2692 C C . ALA B 1 109 ? -5.137 -10.695 3.986 1 97.81 109 ALA B C 1
ATOM 2694 O O . ALA B 1 109 ? -5.215 -11.898 4.258 1 97.81 109 ALA B O 1
ATOM 2695 N N . TYR B 1 110 ? -6.215 -9.945 3.68 1 97.5 110 TYR B N 1
ATOM 2696 C CA . TYR B 1 110 ? -7.52 -10.586 3.773 1 97.5 110 TYR B CA 1
ATOM 2697 C C . TYR B 1 110 ? -8.117 -10.812 2.389 1 97.5 110 TYR B C 1
ATOM 2699 O O . TYR B 1 110 ? -9.281 -11.195 2.262 1 97.5 110 TYR B O 1
ATOM 2707 N N . LEU B 1 111 ? -7.316 -10.664 1.382 1 97.56 111 LEU B N 1
ATOM 2708 C CA . LEU B 1 111 ? -7.762 -10.992 0.034 1 97.56 111 LEU B CA 1
ATOM 2709 C C . LEU B 1 111 ? -8.078 -12.484 -0.083 1 97.56 111 LEU B C 1
ATOM 2711 O O . LEU B 1 111 ? -9.109 -12.859 -0.644 1 97.56 111 LEU B O 1
ATOM 2715 N N . PRO B 1 112 ? -7.23 -13.367 0.44 1 97.69 112 PRO B N 1
ATOM 2716 C CA . PRO B 1 112 ? -7.543 -14.789 0.309 1 97.69 112 PRO B CA 1
ATOM 2717 C C . PRO B 1 112 ? -8.898 -15.148 0.907 1 97.69 112 PRO B C 1
ATOM 2719 O O . PRO B 1 112 ? -9.625 -15.977 0.344 1 97.69 112 PRO B O 1
ATOM 2722 N N . LEU B 1 113 ? -9.188 -14.508 1.971 1 96.88 113 LEU B N 1
ATOM 2723 C CA . LEU B 1 113 ? -10.484 -14.742 2.592 1 96.88 113 LEU B CA 1
ATOM 2724 C C . LEU B 1 113 ? -11.609 -14.227 1.702 1 96.88 113 LEU B C 1
ATOM 2726 O O . LEU B 1 113 ? -12.648 -14.883 1.562 1 96.88 113 LEU B O 1
ATOM 2730 N N . MET B 1 114 ? -11.445 -13.07 1.095 1 96.88 114 MET B N 1
ATOM 2731 C CA . MET B 1 114 ? -12.438 -12.5 0.183 1 96.88 114 MET B CA 1
ATOM 2732 C C . MET B 1 114 ? -12.648 -13.414 -1.021 1 96.88 114 MET B C 1
ATOM 2734 O O . MET B 1 114 ? -13.781 -13.562 -1.499 1 96.88 114 MET B O 1
ATOM 2738 N N . VAL B 1 115 ? -11.57 -13.992 -1.448 1 96.56 115 VAL B N 1
ATOM 2739 C CA . VAL B 1 115 ? -11.656 -14.883 -2.604 1 96.56 115 VAL B CA 1
ATOM 2740 C C . VAL B 1 115 ? -12.406 -16.156 -2.223 1 96.56 115 VAL B C 1
ATOM 2742 O O . VAL B 1 115 ? -13.195 -16.672 -3.014 1 96.56 115 VAL B O 1
ATOM 2745 N N . VAL B 1 116 ? -12.148 -16.609 -1.031 1 95.25 116 VAL B N 1
ATOM 2746 C CA . VAL B 1 116 ? -12.859 -17.781 -0.551 1 95.25 116 VAL B CA 1
ATOM 2747 C C . VAL B 1 116 ? -14.352 -17.484 -0.456 1 95.25 116 VAL B C 1
ATOM 2749 O O . VAL B 1 116 ? -15.188 -18.312 -0.841 1 95.25 116 VAL B O 1
ATOM 2752 N N . TRP B 1 117 ? -14.719 -16.25 -0.037 1 95.5 117 TRP B N 1
ATOM 2753 C CA . TRP B 1 117 ? -16.109 -15.883 0.233 1 95.5 117 TRP B CA 1
ATOM 2754 C C . TRP B 1 117 ? -16.828 -15.508 -1.056 1 95.5 117 TRP B C 1
ATOM 2756 O O . TRP B 1 117 ? -18.016 -15.828 -1.229 1 95.5 117 TRP B O 1
ATOM 2766 N N . PHE B 1 118 ? -16.125 -14.875 -2.008 1 95.88 118 PHE B N 1
ATOM 2767 C CA . PHE B 1 118 ? -16.859 -14.227 -3.096 1 95.88 118 PHE B CA 1
ATOM 2768 C C . PHE B 1 118 ? -16.359 -14.727 -4.449 1 95.88 118 PHE B C 1
ATOM 2770 O O . PHE B 1 118 ? -16.906 -14.367 -5.488 1 95.88 118 PHE B O 1
ATOM 2777 N N . GLY B 1 119 ? -15.328 -15.531 -4.414 1 93.75 119 GLY B N 1
ATOM 2778 C CA . GLY B 1 119 ? -14.789 -16.062 -5.656 1 93.75 119 GLY B CA 1
ATOM 2779 C C . GLY B 1 119 ? -13.742 -15.172 -6.289 1 93.75 119 GLY B C 1
ATOM 2780 O O . GLY B 1 119 ? -13.422 -14.109 -5.75 1 93.75 119 GLY B O 1
ATOM 2781 N N . ILE B 1 120 ? -13.242 -15.617 -7.375 1 92.62 120 ILE B N 1
ATOM 2782 C CA . ILE B 1 120 ? -12.133 -14.945 -8.039 1 92.62 120 ILE B CA 1
ATOM 2783 C C . ILE B 1 120 ? -12.664 -13.875 -8.992 1 92.62 120 ILE B C 1
ATOM 2785 O O . ILE B 1 120 ? -11.898 -13.102 -9.562 1 92.62 120 ILE B O 1
ATOM 2789 N N . GLY B 1 121 ? -14 -13.805 -9.109 1 94.94 121 GLY B N 1
ATOM 2790 C CA . GLY B 1 121 ? -14.594 -12.766 -9.938 1 94.94 121 GLY B CA 1
ATOM 2791 C C . GLY B 1 121 ? -14.305 -11.359 -9.43 1 94.94 121 GLY B C 1
ATOM 2792 O O . GLY B 1 121 ? -13.438 -11.172 -8.578 1 94.94 121 GLY B O 1
ATOM 2793 N N . ASP B 1 122 ? -14.953 -10.352 -9.93 1 97.44 122 ASP B N 1
ATOM 2794 C CA . ASP B 1 122 ? -14.641 -8.953 -9.656 1 97.44 122 ASP B CA 1
ATOM 2795 C C . ASP B 1 122 ? -15.078 -8.562 -8.25 1 97.44 122 ASP B C 1
ATOM 2797 O O . ASP B 1 122 ? -14.531 -7.617 -7.668 1 97.44 122 ASP B O 1
ATOM 2801 N N . ALA B 1 123 ? -15.984 -9.297 -7.715 1 97.62 123 ALA B N 1
ATOM 2802 C CA . ALA B 1 123 ? -16.562 -8.914 -6.434 1 97.62 123 ALA B CA 1
ATOM 2803 C C . ALA B 1 123 ? -15.508 -8.867 -5.34 1 97.62 123 ALA B C 1
ATOM 2805 O O . ALA B 1 123 ? -15.469 -7.934 -4.539 1 97.62 123 ALA B O 1
ATOM 2806 N N . SER B 1 124 ? -14.672 -9.953 -5.266 1 97.81 124 SER B N 1
ATOM 2807 C CA . SER B 1 124 ? -13.641 -10.008 -4.242 1 97.81 124 SER B CA 1
ATOM 2808 C C . SER B 1 124 ? -12.656 -8.844 -4.383 1 97.81 124 SER B C 1
ATOM 2810 O O . SER B 1 124 ? -12.297 -8.203 -3.395 1 97.81 124 SER B O 1
ATOM 2812 N N . LYS B 1 125 ? -12.242 -8.445 -5.582 1 98.12 125 LYS B N 1
ATOM 2813 C CA . LYS B 1 125 ? -11.273 -7.383 -5.816 1 98.12 125 LYS B CA 1
ATOM 2814 C C . LYS B 1 125 ? -11.891 -6.012 -5.582 1 98.12 125 LYS B C 1
ATOM 2816 O O . LYS B 1 125 ? -11.273 -5.141 -4.965 1 98.12 125 LYS B O 1
ATOM 2821 N N . ILE B 1 126 ? -13.109 -5.836 -6.043 1 98.69 126 ILE B N 1
ATOM 2822 C CA . ILE B 1 126 ? -13.781 -4.551 -5.879 1 98.69 126 ILE B CA 1
ATOM 2823 C C . ILE B 1 126 ? -14.016 -4.277 -4.395 1 98.69 126 ILE B C 1
ATOM 2825 O O . ILE B 1 126 ? -13.789 -3.16 -3.92 1 98.69 126 ILE B O 1
ATOM 2829 N N . LEU B 1 127 ? -14.461 -5.293 -3.697 1 98.44 127 LEU B N 1
ATOM 2830 C CA . LEU B 1 127 ? -14.68 -5.133 -2.264 1 98.44 127 LEU B CA 1
ATOM 2831 C C . LEU B 1 127 ? -13.375 -4.785 -1.553 1 98.44 127 LEU B C 1
ATOM 2833 O O . LEU B 1 127 ? -13.352 -3.918 -0.678 1 98.44 127 LEU B O 1
ATOM 2837 N N . LEU B 1 128 ? -12.32 -5.469 -1.916 1 98.5 128 LEU B N 1
ATOM 2838 C CA . LEU B 1 128 ? -11.016 -5.215 -1.319 1 98.5 128 LEU B CA 1
ATOM 2839 C C . LEU B 1 128 ? -10.578 -3.771 -1.552 1 98.5 128 LEU B C 1
ATOM 2841 O O . LEU B 1 128 ? -10.156 -3.09 -0.617 1 98.5 128 LEU B O 1
ATOM 2845 N N . ILE B 1 129 ? -10.617 -3.328 -2.777 1 98.75 129 ILE B N 1
ATOM 2846 C CA . ILE B 1 129 ? -10.227 -1.976 -3.158 1 98.75 129 ILE B CA 1
ATOM 2847 C C . ILE B 1 129 ? -11.117 -0.96 -2.447 1 98.75 129 ILE B C 1
ATOM 2849 O O . ILE B 1 129 ? -10.633 0.067 -1.964 1 98.75 129 ILE B O 1
ATOM 2853 N N . TYR B 1 130 ? -12.422 -1.252 -2.324 1 98.75 130 TYR B N 1
ATOM 2854 C CA . TYR B 1 130 ? -13.383 -0.404 -1.628 1 98.75 130 TYR B CA 1
ATOM 2855 C C . TYR B 1 130 ? -12.992 -0.22 -0.166 1 98.75 130 TYR B C 1
ATOM 2857 O O . TYR B 1 130 ? -12.945 0.906 0.334 1 98.75 130 TYR B O 1
ATOM 2865 N N . LEU B 1 131 ? -12.711 -1.324 0.483 1 98.5 131 LEU B N 1
ATOM 2866 C CA . LEU B 1 131 ? -12.352 -1.264 1.896 1 98.5 131 LEU B CA 1
ATOM 2867 C C . LEU B 1 131 ? -11.062 -0.478 2.098 1 98.5 131 LEU B C 1
ATOM 2869 O O . LEU B 1 131 ? -10.93 0.276 3.064 1 98.5 131 LEU B O 1
ATOM 2873 N N . THR B 1 132 ? -10.164 -0.664 1.146 1 98.31 132 THR B N 1
ATOM 2874 C CA . THR B 1 132 ? -8.898 0.061 1.188 1 98.31 132 THR B CA 1
ATOM 2875 C C . THR B 1 132 ? -9.125 1.564 1.078 1 98.31 132 THR B C 1
ATOM 2877 O O . THR B 1 132 ? -8.484 2.352 1.776 1 98.31 132 THR B O 1
ATOM 2880 N N . MET B 1 133 ? -10.047 1.94 0.281 1 98.62 133 MET B N 1
ATOM 2881 C CA . MET B 1 133 ? -10.289 3.354 0 1 98.62 133 MET B CA 1
ATOM 2882 C C . MET B 1 133 ? -11.203 3.969 1.053 1 98.62 133 MET B C 1
ATOM 2884 O O . MET B 1 133 ? -11.117 5.164 1.339 1 98.62 133 MET B O 1
ATOM 2888 N N . PHE B 1 134 ? -12.078 3.201 1.658 1 98.75 134 PHE B N 1
ATOM 2889 C CA . PHE B 1 134 ? -13.133 3.695 2.539 1 98.75 134 PHE B CA 1
ATOM 2890 C C . PHE B 1 134 ? -12.531 4.387 3.76 1 98.75 134 PHE B C 1
ATOM 2892 O O . PHE B 1 134 ? -12.891 5.523 4.078 1 98.75 134 PHE B O 1
ATOM 2899 N N . ALA B 1 135 ? -11.633 3.779 4.391 1 98.12 135 ALA B N 1
ATOM 2900 C CA . ALA B 1 135 ? -11.156 4.242 5.695 1 98.12 135 ALA B CA 1
ATOM 2901 C C . ALA B 1 135 ? -10.469 5.598 5.578 1 98.12 135 ALA B C 1
ATOM 2903 O O . ALA B 1 135 ? -10.852 6.559 6.25 1 98.12 135 ALA B O 1
ATOM 2904 N N . PRO B 1 136 ? -9.461 5.75 4.695 1 97.25 136 PRO B N 1
ATOM 2905 C CA . PRO B 1 136 ? -8.812 7.062 4.617 1 97.25 136 PRO B CA 1
ATOM 2906 C C . PRO B 1 136 ? -9.758 8.164 4.137 1 97.25 136 PRO B C 1
ATOM 2908 O O . PRO B 1 136 ? -9.641 9.312 4.559 1 97.25 136 PRO B O 1
ATOM 2911 N N . LEU B 1 137 ? -10.648 7.82 3.305 1 98.19 137 LEU B N 1
ATOM 2912 C CA . LEU B 1 137 ? -11.609 8.805 2.816 1 98.19 137 LEU B CA 1
ATOM 2913 C C . LEU B 1 137 ? -12.57 9.227 3.924 1 98.19 137 LEU B C 1
ATOM 2915 O O . LEU B 1 137 ? -12.828 10.422 4.105 1 98.19 137 LEU B O 1
ATOM 2919 N N . ALA B 1 138 ? -13.047 8.305 4.68 1 98.31 138 ALA B N 1
ATOM 2920 C CA . ALA B 1 138 ? -13.961 8.602 5.785 1 98.31 138 ALA B CA 1
ATOM 2921 C C . ALA B 1 138 ? -13.258 9.406 6.875 1 98.31 138 ALA B C 1
ATOM 2923 O O . ALA B 1 138 ? -13.828 10.367 7.406 1 98.31 138 ALA B O 1
ATOM 2924 N N . ILE B 1 139 ? -12.109 9.07 7.184 1 97.12 139 ILE B N 1
ATOM 2925 C CA . ILE B 1 139 ? -11.344 9.727 8.234 1 97.12 139 ILE B CA 1
ATOM 2926 C C . ILE B 1 139 ? -11.047 11.172 7.832 1 97.12 139 ILE B C 1
ATOM 2928 O O . ILE B 1 139 ? -11.227 12.094 8.625 1 97.12 139 ILE B O 1
ATOM 2932 N N . ALA B 1 140 ? -10.594 11.344 6.586 1 97.06 140 ALA B N 1
ATOM 2933 C CA . ALA B 1 140 ? -10.297 12.688 6.105 1 97.06 140 ALA B CA 1
ATOM 2934 C C . ALA B 1 140 ? -11.555 13.547 6.078 1 97.06 140 ALA B C 1
ATOM 2936 O O . ALA B 1 140 ? -11.516 14.727 6.434 1 97.06 140 ALA B O 1
ATOM 2937 N N . THR B 1 141 ? -12.609 12.93 5.668 1 96.88 141 THR B N 1
ATOM 2938 C CA . THR B 1 141 ? -13.883 13.648 5.637 1 96.88 141 THR B CA 1
ATOM 2939 C C . THR B 1 141 ? -14.312 14.055 7.043 1 96.88 141 THR B C 1
ATOM 2941 O O . THR B 1 141 ? -14.711 15.195 7.273 1 96.88 141 THR B O 1
ATOM 2944 N N . ALA B 1 142 ? -14.258 13.172 7.984 1 96.12 142 ALA B N 1
ATOM 2945 C CA . ALA B 1 142 ? -14.617 13.453 9.367 1 96.12 142 ALA B CA 1
ATOM 2946 C C . ALA B 1 142 ? -13.75 14.562 9.945 1 96.12 142 ALA B C 1
ATOM 2948 O O . ALA B 1 142 ? -14.25 15.461 10.633 1 96.12 142 ALA B O 1
ATOM 2949 N N . ALA B 1 143 ? -12.477 14.492 9.633 1 94.88 143 ALA B N 1
ATOM 2950 C CA . ALA B 1 143 ? -11.547 15.516 10.109 1 94.88 143 ALA B CA 1
ATOM 2951 C C . ALA B 1 143 ? -11.906 16.891 9.539 1 94.88 143 ALA B C 1
ATOM 2953 O O . ALA B 1 143 ? -11.914 17.891 10.266 1 94.88 143 ALA B O 1
ATOM 2954 N N . GLY B 1 144 ? -12.172 16.953 8.305 1 93.12 144 GLY B N 1
ATOM 2955 C CA . GLY B 1 144 ? -12.555 18.219 7.672 1 93.12 144 GLY B CA 1
ATOM 2956 C C . GLY B 1 144 ? -13.867 18.766 8.188 1 93.12 144 GLY B C 1
ATOM 2957 O O . GLY B 1 144 ? -14.008 19.984 8.367 1 93.12 144 GLY B O 1
ATOM 2958 N N . ALA B 1 145 ? -14.758 17.922 8.445 1 91.75 145 ALA B N 1
ATOM 2959 C CA . ALA B 1 145 ? -16.094 18.344 8.906 1 91.75 145 ALA B CA 1
ATOM 2960 C C . ALA B 1 145 ? -16.047 18.781 10.359 1 91.75 145 ALA B C 1
ATOM 2962 O O . ALA B 1 145 ? -16.859 19.609 10.781 1 91.75 145 ALA B O 1
ATOM 2963 N N . SER B 1 146 ? -15.211 18.172 11.117 1 89.94 146 SER B N 1
ATOM 2964 C CA . SER B 1 146 ? -15.094 18.516 12.531 1 89.94 146 SER B CA 1
ATOM 2965 C C . SER B 1 146 ? -14.445 19.891 12.711 1 89.94 146 SER B C 1
ATOM 2967 O O . SER B 1 146 ? -14.57 20.5 13.766 1 89.94 146 SER B O 1
ATOM 2969 N N . GLY B 1 147 ? -13.75 20.281 11.703 1 81.62 147 GLY B N 1
ATOM 2970 C CA . GLY B 1 147 ? -13.039 21.547 11.797 1 81.62 147 GLY B CA 1
ATOM 2971 C C . GLY B 1 147 ? -13.945 22.75 11.625 1 81.62 147 GLY B C 1
ATOM 2972 O O . GLY B 1 147 ? -13.516 23.891 11.852 1 81.62 147 GLY B O 1
ATOM 2973 N N . VAL B 1 148 ? -15.141 22.547 11.398 1 75.62 148 VAL B N 1
ATOM 2974 C CA . VAL B 1 148 ? -16.047 23.672 11.211 1 75.62 148 VAL B CA 1
ATOM 2975 C C . VAL B 1 148 ? -16.391 24.297 12.562 1 75.62 148 VAL B C 1
ATOM 2977 O O . VAL B 1 148 ? -16.828 23.594 13.484 1 75.62 148 VAL B O 1
ATOM 2980 N N . SER B 1 149 ? -16.016 25.531 12.703 1 72.81 149 SER B N 1
ATOM 2981 C CA . SER B 1 149 ? -16.219 26.25 13.953 1 72.81 149 SER B CA 1
ATOM 2982 C C . SER B 1 149 ? -17.688 26.25 14.367 1 72.81 149 SER B C 1
ATOM 2984 O O . SER B 1 149 ? -18.578 26.344 13.523 1 72.81 149 SER B O 1
ATOM 2986 N N . GLU B 1 150 ? -17.766 25.984 15.531 1 73.88 150 GLU B N 1
ATOM 2987 C CA . GLU B 1 150 ? -19.094 26.031 16.125 1 73.88 150 GLU B CA 1
ATOM 2988 C C . GLU B 1 150 ? -19.781 27.375 15.875 1 73.88 150 GLU B C 1
ATOM 2990 O O . GLU B 1 150 ? -20.984 27.422 15.656 1 73.88 150 GLU B O 1
ATOM 2995 N N . SER B 1 151 ? -18.922 28.281 15.875 1 69.19 151 SER B N 1
ATOM 2996 C CA . SER B 1 151 ? -19.438 29.625 15.672 1 69.19 151 SER B CA 1
ATOM 2997 C C . SER B 1 151 ? -20.078 29.766 14.297 1 69.19 151 SER B C 1
ATOM 2999 O O . SER B 1 151 ? -21.125 30.406 14.156 1 69.19 151 SER B O 1
ATOM 3001 N N . ARG B 1 152 ? -19.516 29.125 13.344 1 73.62 152 ARG B N 1
ATOM 3002 C CA . ARG B 1 152 ? -20.062 29.188 11.992 1 73.62 152 ARG B CA 1
ATOM 3003 C C . ARG B 1 152 ? -21.375 28.406 11.891 1 73.62 152 ARG B C 1
ATOM 3005 O O . ARG B 1 152 ? -22.312 28.828 11.219 1 73.62 152 ARG B O 1
ATOM 3012 N N . LEU B 1 153 ? -21.391 27.453 12.594 1 74.06 153 LEU B N 1
ATOM 3013 C CA . LEU B 1 153 ? -22.594 26.625 12.57 1 74.06 153 LEU B CA 1
ATOM 3014 C C . LEU B 1 153 ? -23.75 27.312 13.281 1 74.06 153 LEU B C 1
ATOM 3016 O O . LEU B 1 153 ? -24.875 27.281 12.797 1 74.06 153 LEU B O 1
ATOM 3020 N N . ARG B 1 154 ? -23.406 27.938 14.328 1 74.12 154 ARG B N 1
ATOM 3021 C CA . ARG B 1 154 ? -24.422 28.656 15.102 1 74.12 154 ARG B CA 1
ATOM 3022 C C . ARG B 1 154 ? -24.938 29.875 14.336 1 74.12 154 ARG B C 1
ATOM 3024 O O . ARG B 1 154 ? -26.141 30.156 14.336 1 74.12 154 ARG B O 1
ATOM 3031 N N . ALA B 1 155 ? -23.984 30.5 13.766 1 74.5 155 ALA B N 1
ATOM 3032 C CA . ALA B 1 155 ? -24.359 31.672 12.992 1 74.5 155 ALA B CA 1
ATOM 3033 C C . ALA B 1 155 ? -25.312 31.297 11.859 1 74.5 155 ALA B C 1
ATOM 3035 O O . ALA B 1 155 ? -26.328 31.969 11.648 1 74.5 155 ALA B O 1
ATOM 3036 N N . ALA B 1 156 ? -25.109 30.281 11.25 1 75.19 156 ALA B N 1
ATOM 3037 C CA . ALA B 1 156 ? -25.953 29.844 10.148 1 75.19 156 ALA B CA 1
ATOM 3038 C C . ALA B 1 156 ? -27.312 29.375 10.656 1 75.19 156 ALA B C 1
ATOM 3040 O O . ALA B 1 156 ? -28.344 29.625 10.031 1 75.19 156 ALA B O 1
ATOM 3041 N N . ALA B 1 157 ? -27.266 28.766 11.781 1 76.69 157 ALA B N 1
ATOM 3042 C CA . ALA B 1 157 ? -28.516 28.281 12.383 1 76.69 157 ALA B CA 1
ATOM 3043 C C . ALA B 1 157 ? -29.391 29.453 12.836 1 76.69 157 ALA B C 1
ATOM 3045 O O . ALA B 1 157 ? -30.609 29.391 12.734 1 76.69 157 ALA B O 1
ATOM 3046 N N . SER B 1 158 ? -28.703 30.391 13.297 1 84.31 158 SER B N 1
ATOM 3047 C CA . SER B 1 158 ? -29.438 31.562 13.758 1 84.31 158 SER B CA 1
ATOM 3048 C C . SER B 1 158 ? -30.141 32.25 12.594 1 84.31 158 SER B C 1
ATOM 3050 O O . SER B 1 158 ? -31.156 32.938 12.797 1 84.31 158 SER B O 1
ATOM 3052 N N . LEU B 1 159 ? -29.594 32.094 11.469 1 86.5 159 LEU B N 1
ATOM 3053 C CA . LEU B 1 159 ? -30.188 32.719 10.281 1 86.5 159 LEU B CA 1
ATOM 3054 C C . LEU B 1 159 ? -31.266 31.812 9.695 1 86.5 159 LEU B C 1
ATOM 3056 O O . LEU B 1 159 ? -31.812 32.094 8.633 1 86.5 159 LEU B O 1
ATOM 3060 N N . GLY B 1 160 ? -31.562 30.688 10.414 1 83.12 160 GLY B N 1
ATOM 3061 C CA . GLY B 1 160 ? -32.656 29.812 10.023 1 83.12 160 GLY B CA 1
ATOM 3062 C C . GLY B 1 160 ? -32.25 28.688 9.102 1 83.12 160 GLY B C 1
ATOM 3063 O O . GLY B 1 160 ? -33.062 28.078 8.438 1 83.12 160 GLY B O 1
ATOM 3064 N N . ALA B 1 161 ? -31.016 28.531 9 1 81.69 161 ALA B N 1
ATOM 3065 C CA . ALA B 1 161 ? -30.547 27.469 8.117 1 81.69 161 ALA B CA 1
ATOM 3066 C C . ALA B 1 161 ? -30.984 26.094 8.625 1 81.69 161 ALA B C 1
ATOM 3068 O O . ALA B 1 161 ? -30.953 25.844 9.828 1 81.69 161 ALA B O 1
ATOM 3069 N N . THR B 1 162 ? -31.531 25.312 7.648 1 85.38 162 THR B N 1
ATOM 3070 C CA . THR B 1 162 ? -31.875 23.938 7.973 1 85.38 162 THR B CA 1
ATOM 3071 C C . THR B 1 162 ? -30.625 23.078 8.078 1 85.38 162 THR B C 1
ATOM 3073 O O . THR B 1 162 ? -29.547 23.484 7.664 1 85.38 162 THR B O 1
ATOM 3076 N N . ARG B 1 163 ? -30.75 21.922 8.648 1 80.5 163 ARG B N 1
ATOM 3077 C CA . ARG B 1 163 ? -29.625 21.016 8.812 1 80.5 163 ARG B CA 1
ATOM 3078 C C . ARG B 1 163 ? -28.984 20.672 7.461 1 80.5 163 ARG B C 1
ATOM 3080 O O . ARG B 1 163 ? -27.766 20.594 7.344 1 80.5 163 ARG B O 1
ATOM 3087 N N . VAL B 1 164 ? -29.844 20.5 6.5 1 84.38 164 VAL B N 1
ATOM 3088 C CA . VAL B 1 164 ? -29.375 20.156 5.16 1 84.38 164 VAL B CA 1
ATOM 3089 C C . VAL B 1 164 ? -28.641 21.344 4.547 1 84.38 164 VAL B C 1
ATOM 3091 O O . VAL B 1 164 ? -27.641 21.172 3.85 1 84.38 164 VAL B O 1
ATOM 3094 N N . GLN B 1 165 ? -29.141 22.516 4.836 1 81.56 165 GLN B N 1
ATOM 3095 C CA . GLN B 1 165 ? -28.484 23.719 4.344 1 81.56 165 GLN B CA 1
ATOM 3096 C C . GLN B 1 165 ? -27.141 23.922 5.012 1 81.56 165 GLN B C 1
ATOM 3098 O O . GLN B 1 165 ? -26.156 24.297 4.352 1 81.56 165 GLN B O 1
ATOM 3103 N N . LEU B 1 166 ? -27.109 23.656 6.215 1 79.81 166 LEU B N 1
ATOM 3104 C CA . LEU B 1 166 ? -25.859 23.781 6.945 1 79.81 166 LEU B CA 1
ATOM 3105 C C . LEU B 1 166 ? -24.828 22.781 6.418 1 79.81 166 LEU B C 1
ATOM 3107 O O . LEU B 1 166 ? -23.656 23.141 6.199 1 79.81 166 LEU B O 1
ATOM 3111 N N . LEU B 1 167 ? -25.281 21.562 6.164 1 79.38 167 LEU B N 1
ATOM 3112 C CA . LEU B 1 167 ? -24.406 20.516 5.648 1 79.38 167 LEU B CA 1
ATOM 3113 C C . LEU B 1 167 ? -23.891 20.891 4.254 1 79.38 167 LEU B C 1
ATOM 3115 O O . LEU B 1 167 ? -22.688 20.812 3.99 1 79.38 167 LEU B O 1
ATOM 3119 N N . ARG B 1 168 ? -24.719 21.328 3.465 1 83.19 168 ARG B N 1
ATOM 3120 C CA . ARG B 1 168 ? -24.406 21.547 2.055 1 83.19 168 ARG B CA 1
ATOM 3121 C C . ARG B 1 168 ? -23.625 22.844 1.854 1 83.19 168 ARG B C 1
ATOM 3123 O O . ARG B 1 168 ? -22.766 22.922 0.976 1 83.19 168 ARG B O 1
ATOM 3130 N N . HIS B 1 169 ? -23.875 23.812 2.754 1 82.75 169 HIS B N 1
ATOM 3131 C CA . HIS B 1 169 ? -23.344 25.141 2.447 1 82.75 169 HIS B CA 1
ATOM 3132 C C . HIS B 1 169 ? -22.25 25.531 3.436 1 82.75 169 HIS B C 1
ATOM 3134 O O . HIS B 1 169 ? -21.5 26.469 3.195 1 82.75 169 HIS B O 1
ATOM 3140 N N . VAL B 1 170 ? -22.156 24.812 4.379 1 80.31 170 VAL B N 1
ATOM 3141 C CA . VAL B 1 170 ? -21.156 25.219 5.371 1 80.31 170 VAL B CA 1
ATOM 3142 C C . VAL B 1 170 ? -20.188 24.062 5.621 1 80.31 170 VAL B C 1
ATOM 3144 O O . VAL B 1 170 ? -19 24.188 5.348 1 80.31 170 VAL B O 1
ATOM 3147 N N . VAL B 1 171 ? -20.703 22.938 5.926 1 83.81 171 VAL B N 1
ATOM 3148 C CA . VAL B 1 171 ? -19.859 21.812 6.348 1 83.81 171 VAL B CA 1
ATOM 3149 C C . VAL B 1 171 ? -19.109 21.25 5.145 1 83.81 171 VAL B C 1
ATOM 3151 O O . VAL B 1 171 ? -17.875 21.141 5.168 1 83.81 171 VAL B O 1
ATOM 3154 N N . LEU B 1 172 ? -19.844 21 4.098 1 85.06 172 LEU B N 1
ATOM 3155 C CA . LEU B 1 172 ? -19.25 20.328 2.938 1 85.06 172 LEU B CA 1
ATOM 3156 C C . LEU B 1 172 ? -18.203 21.203 2.275 1 85.06 172 LEU B C 1
ATOM 3158 O O . LEU B 1 172 ? -17.094 20.734 1.997 1 85.06 172 LEU B O 1
ATOM 3162 N N . PRO B 1 173 ? -18.547 22.438 2.098 1 83.75 173 PRO B N 1
ATOM 3163 C CA . PRO B 1 173 ? -17.516 23.312 1.504 1 83.75 173 PRO B CA 1
ATOM 3164 C C . PRO B 1 173 ? -16.297 23.469 2.402 1 83.75 173 PRO B C 1
ATOM 3166 O O . PRO B 1 173 ? -15.164 23.547 1.906 1 83.75 173 PRO B O 1
ATOM 3169 N N . SER B 1 174 ? -16.5 23.5 3.664 1 84.31 174 SER B N 1
ATOM 3170 C CA . SER B 1 174 ? -15.398 23.672 4.594 1 84.31 174 SER B CA 1
ATOM 3171 C C . SER B 1 174 ? -14.547 22.406 4.676 1 84.31 174 SER B C 1
ATOM 3173 O O . SER B 1 174 ? -13.352 22.469 4.953 1 84.31 174 SER B O 1
ATOM 3175 N N . ALA B 1 175 ? -15.156 21.297 4.348 1 91.25 175 ALA B N 1
ATOM 3176 C CA . ALA B 1 175 ? -14.477 20 4.461 1 91.25 175 ALA B CA 1
ATOM 3177 C C . ALA B 1 175 ? -13.852 19.594 3.131 1 91.25 175 ALA B C 1
ATOM 3179 O O . ALA B 1 175 ? -13.102 18.625 3.064 1 91.25 175 ALA B O 1
ATOM 3180 N N . LEU B 1 176 ? -14.109 20.344 2.092 1 91.94 176 LEU B N 1
ATOM 3181 C CA . LEU B 1 176 ? -13.766 19.953 0.728 1 91.94 176 LEU B CA 1
ATOM 3182 C C . LEU B 1 176 ? -12.266 19.734 0.585 1 91.94 176 LEU B C 1
ATOM 3184 O O . LEU B 1 176 ? -11.828 18.734 0.012 1 91.94 176 LEU B O 1
ATOM 3188 N N . PRO B 1 177 ? -11.43 20.641 1.193 1 91.56 177 PRO B N 1
ATOM 3189 C CA . PRO B 1 177 ? -9.984 20.406 1.069 1 91.56 177 PRO B CA 1
ATOM 3190 C C . PRO B 1 177 ? -9.547 19.094 1.697 1 91.56 177 PRO B C 1
ATOM 3192 O O . PRO B 1 177 ? -8.75 18.359 1.105 1 91.56 177 PRO B O 1
ATOM 3195 N N . ASP B 1 178 ? -10.102 18.75 2.805 1 94.38 178 ASP B N 1
ATOM 3196 C CA . ASP B 1 178 ? -9.766 17.5 3.48 1 94.38 178 ASP B CA 1
ATOM 3197 C C . ASP B 1 178 ? -10.32 16.297 2.721 1 94.38 178 ASP B C 1
ATOM 3199 O O . ASP B 1 178 ? -9.68 15.242 2.662 1 94.38 178 ASP B O 1
ATOM 3203 N N . ILE B 1 179 ? -11.469 16.484 2.209 1 95.94 179 ILE B N 1
ATOM 3204 C CA . ILE B 1 179 ? -12.07 15.422 1.416 1 95.94 179 ILE B CA 1
ATOM 3205 C C . ILE B 1 179 ? -11.195 15.117 0.203 1 95.94 179 ILE B C 1
ATOM 3207 O O . ILE B 1 179 ? -10.945 13.953 -0.115 1 95.94 179 ILE B O 1
ATOM 3211 N N . LEU B 1 180 ? -10.695 16.172 -0.469 1 94.94 180 LEU B N 1
ATOM 3212 C CA . LEU B 1 180 ? -9.852 15.984 -1.644 1 94.94 180 LEU B CA 1
ATOM 3213 C C . LEU B 1 180 ? -8.539 15.312 -1.266 1 94.94 180 LEU B C 1
ATOM 3215 O O . LEU B 1 180 ? -8.016 14.484 -2.02 1 94.94 180 LEU B O 1
ATOM 3219 N N . THR B 1 181 ? -8.055 15.672 -0.094 1 93.88 181 THR B N 1
ATOM 3220 C CA . THR B 1 181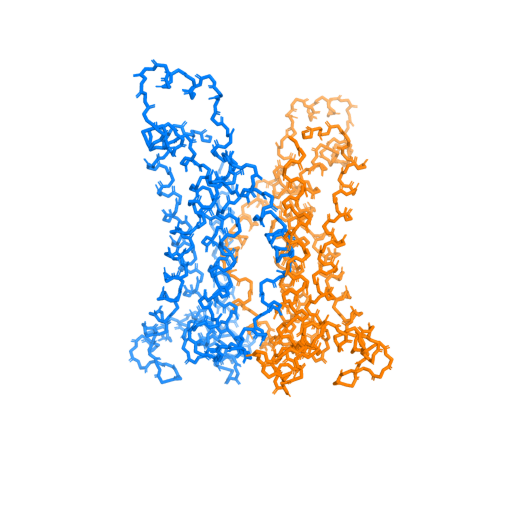 ? -6.871 14.992 0.417 1 93.88 181 THR B CA 1
ATOM 3221 C C . THR B 1 181 ? -7.156 13.508 0.646 1 93.88 181 THR B C 1
ATOM 3223 O O . THR B 1 181 ? -6.348 12.648 0.284 1 93.88 181 THR B O 1
ATOM 3226 N N . GLY B 1 182 ? -8.305 13.234 1.207 1 96.31 182 GLY B N 1
ATOM 3227 C CA . GLY B 1 182 ? -8.734 11.859 1.405 1 96.31 182 GLY B CA 1
ATOM 3228 C C . GLY B 1 182 ? -8.891 11.094 0.107 1 96.31 182 GLY B C 1
ATOM 3229 O O . GLY B 1 182 ? -8.523 9.922 0.022 1 96.31 182 GLY B O 1
ATOM 3230 N N . VAL B 1 183 ? -9.375 11.781 -0.887 1 96.94 183 VAL B N 1
ATOM 3231 C CA . VAL B 1 183 ? -9.562 11.18 -2.203 1 96.94 183 VAL B CA 1
ATOM 3232 C C . VAL B 1 183 ? -8.203 10.82 -2.807 1 96.94 183 VAL B C 1
ATOM 3234 O O . VAL B 1 183 ? -8.031 9.727 -3.357 1 96.94 183 VAL B O 1
ATOM 3237 N N . ARG B 1 184 ? -7.285 11.711 -2.691 1 95 184 ARG B N 1
ATOM 3238 C CA . ARG B 1 184 ? -5.945 11.469 -3.213 1 95 184 ARG B CA 1
ATOM 3239 C C . ARG B 1 184 ? -5.301 10.258 -2.541 1 95 184 ARG B C 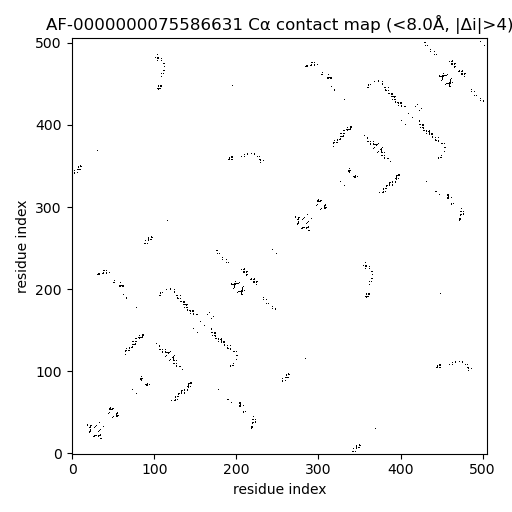1
ATOM 3241 O O . ARG B 1 184 ? -4.766 9.383 -3.217 1 95 184 ARG B O 1
ATOM 3248 N N . ILE B 1 185 ? -5.43 10.18 -1.27 1 94.25 185 ILE B N 1
ATOM 3249 C CA . ILE B 1 185 ? -4.848 9.078 -0.507 1 94.25 185 ILE B CA 1
ATOM 3250 C C . ILE B 1 185 ? -5.559 7.773 -0.859 1 94.25 185 ILE B C 1
ATOM 3252 O O . ILE B 1 185 ? -4.91 6.754 -1.108 1 94.25 185 ILE B O 1
ATOM 3256 N N . ALA B 1 186 ? -6.832 7.828 -0.926 1 97.38 186 ALA B N 1
ATOM 3257 C CA . ALA B 1 186 ? -7.645 6.652 -1.224 1 97.38 186 ALA B CA 1
ATOM 3258 C C . ALA B 1 186 ? -7.348 6.117 -2.621 1 97.38 186 ALA B C 1
ATOM 3260 O O . ALA B 1 186 ? -7.195 4.906 -2.811 1 97.38 186 ALA B O 1
ATOM 3261 N N . LEU B 1 187 ? -7.246 7.012 -3.562 1 96.62 187 LEU B N 1
ATOM 3262 C CA . LEU B 1 187 ? -7.012 6.586 -4.938 1 96.62 187 LEU B CA 1
ATOM 3263 C C . LEU B 1 187 ? -5.613 5.996 -5.094 1 96.62 187 LEU B C 1
ATOM 3265 O O . LEU B 1 187 ? -5.43 5.008 -5.809 1 96.62 187 LEU B O 1
ATOM 3269 N N . GLY B 1 188 ? -4.637 6.613 -4.457 1 95 188 GLY B N 1
ATOM 3270 C CA . GLY B 1 188 ? -3.295 6.051 -4.473 1 95 188 GLY B CA 1
ATOM 3271 C C . GLY B 1 188 ? -3.225 4.66 -3.875 1 95 188 GLY B C 1
ATOM 3272 O O . GLY B 1 188 ? -2.688 3.736 -4.496 1 95 188 GLY B O 1
ATOM 3273 N N . ALA B 1 189 ? -3.834 4.5 -2.703 1 96.06 189 ALA B N 1
ATOM 3274 C CA . ALA B 1 189 ? -3.865 3.203 -2.033 1 96.06 189 ALA B CA 1
ATOM 3275 C C . ALA B 1 189 ? -4.676 2.189 -2.836 1 96.06 189 ALA B C 1
ATOM 3277 O O . ALA B 1 189 ? -4.301 1.019 -2.928 1 96.06 189 ALA B O 1
ATOM 3278 N N . GLY B 1 190 ? -5.766 2.676 -3.41 1 97.94 190 GLY B N 1
ATOM 3279 C CA . GLY B 1 190 ? -6.613 1.812 -4.219 1 97.94 190 GLY B CA 1
ATOM 3280 C C . GLY B 1 190 ? -5.91 1.277 -5.453 1 97.94 190 GLY B C 1
ATOM 3281 O O . GLY B 1 190 ? -6.07 0.108 -5.809 1 97.94 190 GLY B O 1
ATOM 3282 N N . TRP B 1 191 ? -5.215 2.16 -6.102 1 97.75 191 TRP B N 1
ATOM 3283 C CA . TRP B 1 191 ? -4.48 1.748 -7.293 1 97.75 191 TRP B CA 1
ATOM 3284 C C . TRP B 1 191 ? -3.441 0.686 -6.953 1 97.75 191 TRP B C 1
ATOM 3286 O O . TRP B 1 191 ? -3.326 -0.325 -7.648 1 97.75 191 TRP B O 1
ATOM 3296 N N . SER B 1 192 ? -2.703 0.866 -5.867 1 97.62 192 SER B N 1
ATOM 3297 C CA . SER B 1 192 ? -1.706 -0.101 -5.418 1 97.62 192 SER B CA 1
ATOM 3298 C C . SER B 1 192 ? -2.352 -1.436 -5.062 1 97.62 192 SER B C 1
ATOM 3300 O O . SER B 1 192 ? -1.851 -2.494 -5.441 1 97.62 192 SER B O 1
ATOM 3302 N N . THR B 1 193 ? -3.475 -1.362 -4.387 1 97.94 193 THR B N 1
ATOM 3303 C CA . THR B 1 193 ? -4.195 -2.562 -3.98 1 97.94 193 THR B CA 1
ATOM 3304 C C . THR B 1 193 ? -4.746 -3.301 -5.199 1 97.94 193 THR B C 1
ATOM 3306 O O . THR B 1 193 ? -4.711 -4.531 -5.25 1 97.94 193 THR B O 1
ATOM 3309 N N . LEU B 1 194 ? -5.242 -2.535 -6.156 1 98.31 194 LEU B N 1
ATOM 3310 C CA . LEU B 1 194 ? -5.801 -3.113 -7.375 1 98.31 194 LEU B CA 1
ATOM 3311 C C . LEU B 1 194 ? -4.754 -3.938 -8.117 1 98.31 194 LEU B C 1
ATOM 3313 O O . LEU B 1 194 ? -5 -5.098 -8.461 1 98.31 194 LEU B O 1
ATOM 3317 N N . VAL B 1 195 ? -3.609 -3.342 -8.312 1 98 195 VAL B N 1
ATOM 3318 C CA . VAL B 1 195 ? -2.557 -4.008 -9.07 1 98 195 VAL B CA 1
ATOM 3319 C C . VAL B 1 195 ? -2.113 -5.273 -8.336 1 98 195 VAL B C 1
ATOM 3321 O O . VAL B 1 195 ? -1.965 -6.332 -8.953 1 98 195 VAL B O 1
ATOM 3324 N N . ALA B 1 196 ? -1.989 -5.156 -7.055 1 97.62 196 ALA B N 1
ATOM 3325 C CA . ALA B 1 196 ? -1.566 -6.297 -6.246 1 97.62 196 ALA B CA 1
ATOM 3326 C C . ALA B 1 196 ? -2.621 -7.402 -6.262 1 97.62 196 ALA B C 1
ATOM 3328 O O . ALA B 1 196 ? -2.291 -8.578 -6.398 1 97.62 196 ALA B O 1
ATOM 3329 N N . ALA B 1 197 ? -3.863 -7.035 -6.133 1 98.12 197 ALA B N 1
ATOM 3330 C CA . ALA B 1 197 ? -4.953 -8.008 -6.125 1 98.12 197 ALA B CA 1
ATOM 3331 C C . ALA B 1 197 ? -5.008 -8.781 -7.441 1 98.12 197 ALA B C 1
ATOM 3333 O O . ALA B 1 197 ? -5.305 -9.977 -7.453 1 98.12 197 ALA B O 1
ATOM 3334 N N . GLU B 1 198 ? -4.715 -8.109 -8.539 1 98.06 198 GLU B N 1
ATOM 3335 C CA . GLU B 1 198 ? -4.77 -8.727 -9.859 1 98.06 198 GLU B CA 1
ATOM 3336 C C . GLU B 1 198 ? -3.631 -9.727 -10.047 1 98.06 198 GLU B C 1
ATOM 3338 O O . GLU B 1 198 ? -3.719 -10.625 -10.883 1 98.06 198 GLU B O 1
ATOM 3343 N N . LEU B 1 199 ? -2.537 -9.562 -9.242 1 97.12 199 LEU B N 1
ATOM 3344 C CA . LEU B 1 199 ? -1.441 -10.523 -9.305 1 97.12 199 LEU B CA 1
ATOM 3345 C C . LEU B 1 199 ? -1.847 -11.844 -8.664 1 97.12 199 LEU B C 1
ATOM 3347 O O . LEU B 1 199 ? -1.266 -12.891 -8.977 1 97.12 199 LEU B O 1
ATOM 3351 N N . ILE B 1 200 ? -2.844 -11.727 -7.773 1 94.06 200 ILE B N 1
ATOM 3352 C CA . ILE B 1 200 ? -3.131 -12.875 -6.922 1 94.06 200 ILE B CA 1
ATOM 3353 C C . ILE B 1 200 ? -4.391 -13.578 -7.422 1 94.06 200 ILE B C 1
ATOM 3355 O O . ILE B 1 200 ? -4.453 -14.812 -7.438 1 94.06 200 ILE B O 1
ATOM 3359 N N . ALA B 1 201 ? -5.332 -12.781 -7.789 1 93.19 201 ALA B N 1
ATOM 3360 C CA . ALA B 1 201 ? -6.656 -13.367 -7.992 1 93.19 201 ALA B CA 1
ATOM 3361 C C . ALA B 1 201 ? -7.387 -12.688 -9.148 1 93.19 201 ALA B C 1
ATOM 3363 O O . ALA B 1 201 ? -8.453 -12.094 -8.945 1 93.19 201 ALA B O 1
ATOM 3364 N N . ALA B 1 202 ? -6.922 -12.867 -10.383 1 95.62 202 ALA B N 1
ATOM 3365 C CA . ALA B 1 202 ? -7.594 -12.297 -11.547 1 95.62 202 ALA B CA 1
ATOM 3366 C C . ALA B 1 202 ? -7.285 -13.094 -12.812 1 95.62 202 ALA B C 1
ATOM 3368 O O . ALA B 1 202 ? -6.301 -13.836 -12.852 1 95.62 202 ALA B O 1
ATOM 3369 N N . THR B 1 203 ? -8.156 -12.953 -13.789 1 95.56 203 THR B N 1
ATOM 3370 C CA . THR B 1 203 ? -7.934 -13.555 -15.102 1 95.56 203 THR B CA 1
ATOM 3371 C C . THR B 1 203 ? -7.785 -12.477 -16.172 1 95.56 203 THR B C 1
ATOM 3373 O O . THR B 1 203 ? -7.547 -12.789 -17.344 1 95.56 203 THR B O 1
ATOM 3376 N N . ARG B 1 204 ? -8.023 -11.281 -15.742 1 97.12 204 ARG B N 1
ATOM 3377 C CA . ARG B 1 204 ? -7.836 -10.094 -16.562 1 97.12 204 ARG B CA 1
ATOM 3378 C C . ARG B 1 204 ? -7.367 -8.914 -15.727 1 97.12 204 ARG B C 1
ATOM 3380 O O . ARG B 1 204 ? -7.652 -8.844 -14.531 1 97.12 204 ARG B O 1
ATOM 3387 N N . GLY B 1 205 ? -6.664 -7.984 -16.422 1 98.31 205 GLY B N 1
ATOM 3388 C CA . GLY B 1 205 ? -6.125 -6.828 -15.719 1 98.31 205 GLY B CA 1
ATOM 3389 C C . GLY B 1 205 ? -4.637 -6.633 -15.945 1 98.31 205 GLY B C 1
ATOM 3390 O O . GLY B 1 205 ? -3.93 -7.578 -16.297 1 98.31 205 GLY B O 1
ATOM 3391 N N . LEU B 1 206 ? -4.188 -5.48 -15.711 1 98.62 206 LEU B N 1
ATOM 3392 C CA . LEU B 1 206 ? -2.781 -5.164 -15.938 1 98.62 206 LEU B CA 1
ATOM 3393 C C . LEU B 1 206 ? -1.886 -5.977 -15.008 1 98.62 206 LEU B C 1
ATOM 3395 O O . LEU B 1 206 ? -0.852 -6.496 -15.438 1 98.62 206 LEU B O 1
ATOM 3399 N N . GLY B 1 207 ? -2.301 -6.023 -13.727 1 98.38 207 GLY B N 1
ATOM 3400 C CA . GLY B 1 207 ? -1.533 -6.84 -12.805 1 98.38 207 GLY B CA 1
ATOM 3401 C C . GLY B 1 207 ? -1.481 -8.305 -13.195 1 98.38 207 GLY B C 1
ATOM 3402 O O . GLY B 1 207 ? -0.431 -8.945 -13.094 1 98.38 207 GLY B O 1
ATOM 3403 N N . PHE B 1 208 ? -2.576 -8.836 -13.625 1 98.19 208 PHE B N 1
ATOM 3404 C CA . PHE B 1 208 ? -2.645 -10.219 -14.086 1 98.19 208 PHE B CA 1
ATOM 3405 C C . PHE B 1 208 ? -1.726 -10.43 -15.289 1 98.19 208 PHE B C 1
ATOM 3407 O O . PHE B 1 208 ? -1.009 -11.438 -15.352 1 98.19 208 PHE B O 1
ATOM 3414 N N . MET B 1 209 ? -1.804 -9.469 -16.188 1 98.38 209 MET B N 1
ATOM 3415 C CA . MET B 1 209 ? -0.981 -9.578 -17.391 1 98.38 209 MET B CA 1
ATOM 3416 C C . MET B 1 209 ? 0.5 -9.641 -17.031 1 98.38 209 MET B C 1
ATOM 3418 O O . MET B 1 209 ? 1.235 -10.477 -17.562 1 98.38 209 MET B O 1
ATOM 3422 N N . VAL B 1 210 ? 0.917 -8.82 -16.094 1 98.38 210 VAL B N 1
ATOM 3423 C CA . VAL B 1 210 ? 2.309 -8.773 -15.656 1 98.38 210 VAL B CA 1
ATOM 3424 C C . VAL B 1 210 ? 2.684 -10.078 -14.969 1 98.38 210 VAL B C 1
ATOM 3426 O O . VAL B 1 210 ? 3.742 -10.656 -15.242 1 98.38 210 VAL B O 1
ATOM 3429 N N . TYR B 1 211 ? 1.832 -10.555 -14.172 1 97.69 211 TYR B N 1
ATOM 3430 C CA . TYR B 1 211 ? 2.092 -11.789 -13.445 1 97.69 211 TYR B CA 1
ATOM 3431 C C . TYR B 1 211 ? 2.174 -12.977 -14.391 1 97.69 211 TYR B C 1
ATOM 3433 O O . TYR B 1 211 ? 3.115 -13.773 -14.328 1 97.69 211 TYR B O 1
ATOM 3441 N N . SER B 1 212 ? 1.189 -13.125 -15.281 1 97.31 212 SER B N 1
ATOM 3442 C CA . SER B 1 212 ? 1.149 -14.219 -16.25 1 97.31 212 SER B CA 1
ATOM 3443 C C . SER B 1 212 ? 2.395 -14.227 -17.125 1 97.31 212 SER B C 1
ATOM 3445 O O . SER B 1 212 ? 3.004 -15.273 -17.344 1 97.31 212 SER B O 1
ATOM 3447 N N . ALA B 1 213 ? 2.756 -13.039 -17.547 1 97.56 213 ALA B N 1
ATOM 3448 C CA . ALA B 1 213 ? 3.934 -12.922 -18.406 1 97.56 213 ALA B CA 1
ATOM 3449 C C . ALA B 1 213 ? 5.195 -13.367 -17.672 1 97.56 213 ALA B C 1
ATOM 3451 O O . ALA B 1 213 ? 6.098 -13.953 -18.281 1 97.56 213 ALA B O 1
ATOM 3452 N N . SER B 1 214 ? 5.285 -13.07 -16.406 1 96.56 214 SER B N 1
ATOM 3453 C CA . SER B 1 214 ? 6.469 -13.438 -15.625 1 96.56 214 SER B CA 1
ATOM 3454 C C . SER B 1 214 ? 6.57 -14.945 -15.453 1 96.56 214 SER B C 1
ATOM 3456 O O . SER B 1 214 ? 7.672 -15.5 -15.406 1 96.56 214 SER B O 1
ATOM 3458 N N . ARG B 1 215 ? 5.469 -15.555 -15.367 1 94.06 215 ARG B N 1
ATOM 3459 C CA . ARG B 1 215 ? 5.449 -17.016 -15.219 1 94.06 215 ARG B CA 1
ATOM 3460 C C . ARG B 1 215 ? 5.98 -17.703 -16.469 1 94.06 215 ARG B C 1
ATOM 3462 O O . ARG B 1 215 ? 6.551 -18.781 -16.391 1 94.06 215 ARG B O 1
ATOM 3469 N N . PHE B 1 216 ? 5.812 -17.078 -17.578 1 92.81 216 PHE B N 1
ATOM 3470 C CA . PHE B 1 216 ? 6.285 -17.609 -18.844 1 92.81 216 PHE B CA 1
ATOM 3471 C C . PHE B 1 216 ? 7.613 -16.984 -19.25 1 92.81 216 PHE B C 1
ATOM 3473 O O . PHE B 1 216 ? 8.109 -17.219 -20.344 1 92.81 216 PHE B O 1
ATOM 3480 N N . LEU B 1 217 ? 8.156 -16.141 -18.422 1 93.06 217 LEU B N 1
ATOM 3481 C CA . LEU B 1 217 ? 9.453 -15.5 -18.594 1 93.06 217 LEU B CA 1
ATOM 3482 C C . LEU B 1 217 ? 9.469 -14.617 -19.844 1 93.06 217 LEU B C 1
ATOM 3484 O O . LEU B 1 217 ? 10.484 -14.531 -20.531 1 93.06 217 LEU B O 1
ATOM 3488 N N . VAL B 1 218 ? 8.305 -14.102 -20.125 1 95.31 218 VAL B N 1
ATOM 3489 C CA . VAL B 1 218 ? 8.211 -13.109 -21.203 1 95.31 218 VAL B CA 1
ATOM 3490 C C . VAL B 1 218 ? 8.43 -11.711 -20.625 1 95.31 218 VAL B C 1
ATOM 3492 O O . VAL B 1 218 ? 7.488 -10.922 -20.531 1 95.31 218 VAL B O 1
ATOM 3495 N N . THR B 1 219 ? 9.609 -11.352 -20.453 1 96.5 219 THR B N 1
ATOM 3496 C CA . THR B 1 219 ? 9.992 -10.203 -19.656 1 96.5 219 THR B CA 1
ATOM 3497 C C . THR B 1 219 ? 9.695 -8.898 -20.391 1 96.5 219 THR B C 1
ATOM 3499 O O . THR B 1 219 ? 9.516 -7.852 -19.781 1 96.5 219 THR B O 1
ATOM 3502 N N . ASP B 1 220 ? 9.703 -8.938 -21.672 1 96.81 220 ASP B N 1
ATOM 3503 C CA . ASP B 1 220 ? 9.352 -7.719 -22.391 1 96.81 220 ASP B CA 1
ATOM 3504 C C . ASP B 1 220 ? 7.918 -7.289 -22.094 1 96.81 220 ASP B C 1
ATOM 3506 O O . ASP B 1 220 ? 7.637 -6.102 -21.938 1 96.81 220 ASP B O 1
ATOM 3510 N N . VAL B 1 221 ? 7.023 -8.305 -21.953 1 97.31 221 VAL B N 1
ATOM 3511 C CA . VAL B 1 221 ? 5.645 -8.023 -21.594 1 97.31 221 VAL B CA 1
ATOM 3512 C C . VAL B 1 221 ? 5.586 -7.555 -20.141 1 97.31 221 VAL B C 1
ATOM 3514 O O . VAL B 1 221 ? 4.82 -6.648 -19.797 1 97.31 221 VAL B O 1
ATOM 3517 N N . VAL B 1 222 ? 6.379 -8.148 -19.281 1 98.12 222 VAL B N 1
ATOM 3518 C CA . VAL B 1 222 ? 6.434 -7.773 -17.875 1 98.12 222 VAL B CA 1
ATOM 3519 C C . VAL B 1 222 ? 6.816 -6.305 -17.734 1 98.12 222 VAL B C 1
ATOM 3521 O O . VAL B 1 222 ? 6.109 -5.523 -17.094 1 98.12 222 VAL B O 1
ATOM 3524 N N . ILE B 1 223 ? 7.875 -5.91 -18.391 1 97.81 223 ILE B N 1
ATOM 3525 C CA . ILE B 1 223 ? 8.398 -4.551 -18.297 1 97.81 223 ILE B CA 1
ATOM 3526 C C . ILE B 1 223 ? 7.426 -3.574 -18.953 1 97.81 223 ILE B C 1
ATOM 3528 O O . ILE B 1 223 ? 7.152 -2.502 -18.406 1 97.81 223 ILE B O 1
ATOM 3532 N N . ALA B 1 224 ? 6.875 -3.949 -20.094 1 97.88 224 ALA B N 1
ATOM 3533 C CA . ALA B 1 224 ? 5.879 -3.111 -20.75 1 97.88 224 ALA B CA 1
ATOM 3534 C C . ALA B 1 224 ? 4.684 -2.854 -19.844 1 97.88 224 ALA B C 1
ATOM 3536 O O . ALA B 1 224 ? 4.215 -1.718 -19.734 1 97.88 224 ALA B O 1
ATOM 3537 N N . GLY B 1 225 ? 4.203 -3.922 -19.219 1 98.19 225 GLY B N 1
ATOM 3538 C CA . GLY B 1 225 ? 3.08 -3.791 -18.297 1 98.19 225 GLY B CA 1
ATOM 3539 C C . GLY B 1 225 ? 3.379 -2.898 -17.109 1 98.19 225 GLY B C 1
ATOM 3540 O O . GLY B 1 225 ? 2.547 -2.078 -16.719 1 98.19 225 GLY B O 1
ATOM 3541 N N . ILE B 1 226 ? 4.535 -3 -16.547 1 98.25 226 ILE B N 1
ATOM 3542 C CA . ILE B 1 226 ? 4.957 -2.193 -15.398 1 98.25 226 ILE B CA 1
ATOM 3543 C C . ILE B 1 226 ? 5.012 -0.722 -15.805 1 98.25 226 ILE B C 1
ATOM 3545 O O . ILE B 1 226 ? 4.578 0.151 -15.047 1 98.25 226 ILE B O 1
ATOM 3549 N N . LEU B 1 227 ? 5.512 -0.468 -16.969 1 97.25 227 LEU B N 1
ATOM 3550 C CA . LEU B 1 227 ? 5.59 0.903 -17.469 1 97.25 227 LEU B CA 1
ATOM 3551 C C . LEU B 1 227 ? 4.199 1.493 -17.656 1 97.25 227 LEU B C 1
ATOM 3553 O O . LEU B 1 227 ? 3.963 2.66 -17.328 1 97.25 227 LEU B O 1
ATOM 3557 N N . VAL B 1 228 ? 3.275 0.692 -18.141 1 98.25 228 VAL B N 1
ATOM 3558 C CA . VAL B 1 228 ? 1.899 1.143 -18.312 1 98.25 228 VAL B CA 1
ATOM 3559 C C . VAL B 1 228 ? 1.267 1.428 -16.953 1 98.25 228 VAL B C 1
ATOM 3561 O O . VAL B 1 228 ? 0.615 2.459 -16.766 1 98.25 228 VAL B O 1
ATOM 3564 N N . ILE B 1 229 ? 1.488 0.561 -16.031 1 98.56 229 ILE B N 1
ATOM 3565 C CA . ILE B 1 229 ? 0.969 0.723 -14.672 1 98.56 229 ILE B CA 1
ATOM 3566 C C . ILE B 1 229 ? 1.511 2.014 -14.062 1 98.56 229 ILE B C 1
ATOM 3568 O O . ILE B 1 229 ? 0.759 2.793 -13.469 1 98.56 229 ILE B O 1
ATOM 3572 N N . GLY B 1 230 ? 2.812 2.211 -14.211 1 97.69 230 GLY B N 1
ATOM 3573 C CA . GLY B 1 230 ? 3.434 3.43 -13.719 1 97.69 230 GLY B CA 1
ATOM 3574 C C . GLY B 1 230 ? 2.902 4.684 -14.383 1 97.69 230 GLY B C 1
ATOM 3575 O O . GLY B 1 230 ? 2.666 5.695 -13.719 1 97.69 230 GLY B O 1
ATOM 3576 N N . ALA B 1 231 ? 2.686 4.648 -15.68 1 97.06 231 ALA B N 1
ATOM 3577 C CA . ALA B 1 231 ? 2.164 5.785 -16.438 1 97.06 231 ALA B CA 1
ATOM 3578 C C . ALA B 1 231 ? 0.765 6.164 -15.961 1 97.06 231 ALA B C 1
ATOM 3580 O O . ALA B 1 231 ? 0.445 7.348 -15.836 1 97.06 231 ALA B O 1
ATOM 3581 N N . ILE B 1 232 ? -0.002 5.18 -15.695 1 97.31 232 ILE B N 1
ATOM 3582 C CA . ILE B 1 232 ? -1.36 5.43 -15.227 1 97.31 232 ILE B CA 1
ATOM 3583 C C . ILE B 1 232 ? -1.32 6.012 -13.812 1 97.31 232 ILE B C 1
ATOM 3585 O O . ILE B 1 232 ? -2.057 6.949 -13.5 1 97.31 232 ILE B O 1
ATOM 3589 N N . ALA B 1 233 ? -0.473 5.395 -13.008 1 96.25 233 ALA B N 1
ATOM 3590 C CA . ALA B 1 233 ? -0.317 5.922 -11.648 1 96.25 233 ALA B CA 1
ATOM 3591 C C . ALA B 1 233 ? 0.07 7.398 -11.68 1 96.25 233 ALA B C 1
ATOM 3593 O O . ALA B 1 233 ? -0.484 8.203 -10.93 1 96.25 233 ALA B O 1
ATOM 3594 N N . LEU B 1 234 ? 1.005 7.773 -12.523 1 94.81 234 LEU B N 1
ATOM 3595 C CA . LEU B 1 234 ? 1.443 9.156 -12.672 1 94.81 234 LEU B CA 1
ATOM 3596 C C . LEU B 1 234 ? 0.306 10.031 -13.188 1 94.81 234 LEU B C 1
ATOM 3598 O O . LEU B 1 234 ? 0.109 11.148 -12.703 1 94.81 234 LEU B O 1
ATOM 3602 N N . ALA B 1 235 ? -0.39 9.516 -14.133 1 95.31 235 ALA B N 1
ATOM 3603 C CA . ALA B 1 235 ? -1.52 10.25 -14.688 1 95.31 235 ALA B CA 1
ATOM 3604 C C . ALA B 1 235 ? -2.58 10.516 -13.625 1 95.31 235 ALA B C 1
ATOM 3606 O O . ALA B 1 235 ? -3.143 11.617 -13.562 1 95.31 235 ALA B O 1
ATOM 3607 N N . LEU B 1 236 ? -2.84 9.531 -12.828 1 92.62 236 LEU B N 1
ATOM 3608 C CA . LEU B 1 2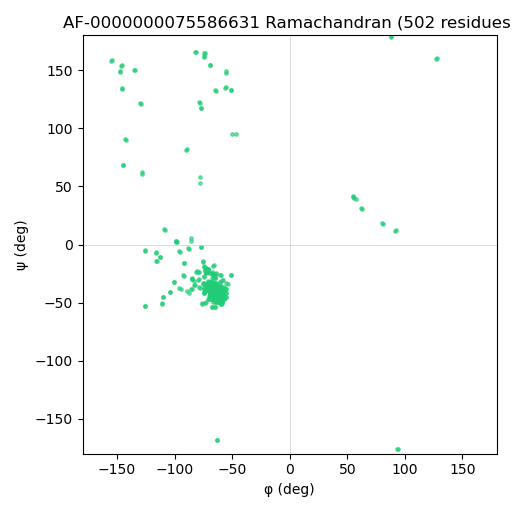36 ? -3.799 9.688 -11.742 1 92.62 236 LEU B CA 1
ATOM 3609 C C . LEU B 1 236 ? -3.316 10.734 -10.742 1 92.62 236 LEU B C 1
ATOM 3611 O O . LEU B 1 236 ? -4.098 11.57 -10.281 1 92.62 236 LEU B O 1
ATOM 3615 N N . GLU B 1 237 ? -2.094 10.648 -10.438 1 90.62 237 GLU B N 1
ATOM 3616 C CA . GLU B 1 237 ? -1.505 11.594 -9.5 1 90.62 237 GLU B CA 1
ATOM 3617 C C . GLU B 1 237 ? -1.601 13.023 -10.016 1 90.62 237 GLU B C 1
ATOM 3619 O O . GLU B 1 237 ? -2.023 13.93 -9.297 1 90.62 237 GLU B O 1
ATOM 3624 N N . ILE B 1 238 ? -1.234 13.289 -11.25 1 92.25 238 ILE B N 1
ATOM 3625 C CA . ILE B 1 238 ? -1.259 14.609 -11.867 1 92.25 238 ILE B CA 1
ATOM 3626 C C . ILE B 1 238 ? -2.701 15.102 -11.984 1 92.25 238 ILE B C 1
ATOM 3628 O O . ILE B 1 238 ? -2.99 16.266 -11.719 1 92.25 238 ILE B O 1
ATOM 3632 N N . GLY B 1 239 ? -3.529 14.18 -12.383 1 93.06 239 GLY B N 1
ATOM 3633 C CA . GLY B 1 239 ? -4.938 14.523 -12.5 1 93.06 239 GLY B CA 1
ATOM 3634 C C . GLY B 1 239 ? -5.551 14.969 -11.188 1 93.06 239 GLY B C 1
ATOM 3635 O O . GLY B 1 239 ? -6.293 15.953 -11.141 1 93.06 239 GLY B O 1
ATOM 3636 N N . LEU B 1 240 ? -5.238 14.312 -10.148 1 90.12 240 LEU B N 1
ATOM 3637 C CA . LEU B 1 240 ? -5.785 14.641 -8.836 1 90.12 240 LEU B CA 1
ATOM 3638 C C . LEU B 1 240 ? -5.219 15.969 -8.328 1 90.12 240 LEU B C 1
ATOM 3640 O O . LEU B 1 240 ? -5.938 16.75 -7.707 1 90.12 240 LEU B O 1
ATOM 3644 N N . ARG B 1 241 ? -3.982 16.203 -8.547 1 89.31 241 ARG B N 1
ATOM 3645 C CA . ARG B 1 241 ? -3.381 17.484 -8.172 1 89.31 241 ARG B CA 1
ATOM 3646 C C . ARG B 1 241 ? -4.047 18.641 -8.906 1 89.31 241 ARG B C 1
ATOM 3648 O O . ARG B 1 241 ? -4.293 19.688 -8.328 1 89.31 241 ARG B O 1
ATOM 3655 N N . ALA B 1 242 ? -4.27 18.391 -10.164 1 91.31 242 ALA B N 1
ATOM 3656 C CA . ALA B 1 242 ? -4.941 19.406 -10.961 1 91.31 242 ALA B CA 1
ATOM 3657 C C . ALA B 1 242 ? -6.352 19.672 -10.445 1 91.31 242 ALA B C 1
ATOM 3659 O O . ALA B 1 242 ? -6.789 20.828 -10.383 1 91.31 242 ALA B O 1
ATOM 3660 N N . LEU B 1 243 ? -6.973 18.609 -10.062 1 89.88 243 LEU B N 1
ATOM 3661 C CA . LEU B 1 243 ? -8.32 18.734 -9.508 1 89.88 243 LEU B CA 1
ATOM 3662 C C . LEU B 1 243 ? -8.297 19.5 -8.195 1 89.88 243 LEU B C 1
ATOM 3664 O O . LEU B 1 243 ? -9.156 20.359 -7.949 1 89.88 243 LEU B O 1
ATOM 3668 N N . GLN B 1 244 ? -7.383 19.219 -7.383 1 88.88 244 GLN B N 1
ATOM 3669 C CA . GLN B 1 244 ? -7.242 19.891 -6.098 1 88.88 244 GLN B CA 1
ATOM 3670 C C . GLN B 1 244 ? -6.98 21.391 -6.293 1 88.88 244 GLN B C 1
ATOM 3672 O O . GLN B 1 244 ? -7.562 22.219 -5.602 1 88.88 244 GLN B O 1
ATOM 3677 N N . ARG B 1 245 ? -6.156 21.797 -7.207 1 89.19 245 ARG B N 1
ATOM 3678 C CA . ARG B 1 245 ? -5.824 23.203 -7.477 1 89.19 245 ARG B CA 1
ATOM 3679 C C . ARG B 1 245 ? -7.039 23.953 -8 1 89.19 245 ARG B C 1
ATOM 3681 O O . ARG B 1 245 ? -7.219 25.141 -7.688 1 89.19 245 ARG B O 1
ATOM 3688 N N . ARG B 1 246 ? -7.812 23.266 -8.688 1 90.06 246 ARG B N 1
ATOM 3689 C CA . ARG B 1 246 ? -8.977 23.906 -9.289 1 90.06 246 ARG B CA 1
ATOM 3690 C C . ARG B 1 246 ? -10.086 24.094 -8.266 1 90.06 246 ARG B C 1
ATOM 3692 O O . ARG B 1 246 ? -10.766 25.125 -8.266 1 90.06 246 ARG B O 1
ATOM 3699 N N . LEU B 1 247 ? -10.195 23.125 -7.402 1 87.62 247 LEU B N 1
ATOM 3700 C CA . LEU B 1 247 ? -11.336 23.141 -6.496 1 87.62 247 LEU B CA 1
ATOM 3701 C C . LEU B 1 247 ? -10.984 23.844 -5.191 1 87.62 247 LEU B C 1
ATOM 3703 O O . LEU B 1 247 ? -11.875 24.312 -4.473 1 87.62 247 LEU B O 1
ATOM 3707 N N . THR B 1 248 ? -9.781 23.828 -4.875 1 82.88 248 THR B N 1
ATOM 3708 C CA . THR B 1 248 ? -9.383 24.484 -3.637 1 82.88 248 THR B CA 1
ATOM 3709 C C . THR B 1 248 ? -8.227 25.453 -3.883 1 82.88 248 THR B C 1
ATOM 3711 O O . THR B 1 248 ? -7.176 25.344 -3.254 1 82.88 248 THR B O 1
ATOM 3714 N N . PRO B 1 249 ? -8.43 26.406 -4.68 1 73.38 249 PRO B N 1
ATOM 3715 C CA . PRO B 1 249 ? -7.355 27.359 -4.992 1 73.38 249 PRO B CA 1
ATOM 3716 C C . PRO B 1 249 ? -6.945 28.203 -3.791 1 73.38 249 PRO B C 1
ATOM 3718 O O . PRO B 1 249 ? -5.859 28.797 -3.785 1 73.38 249 PRO B O 1
ATOM 3721 N N . TRP B 1 250 ? -7.762 28.266 -2.797 1 70.69 250 TRP B N 1
ATOM 3722 C CA . TRP B 1 250 ? -7.492 29.109 -1.641 1 70.69 250 TRP B CA 1
ATOM 3723 C C . TRP B 1 250 ? -6.539 28.422 -0.669 1 70.69 250 TRP B C 1
ATOM 3725 O O . TRP B 1 250 ? -5.992 29.062 0.231 1 70.69 250 TRP B O 1
ATOM 3735 N N . ARG B 1 251 ? -6.512 27.125 -0.734 1 63 251 ARG B N 1
ATOM 3736 C CA . ARG B 1 251 ? -5.605 26.438 0.182 1 63 251 ARG B CA 1
ATOM 3737 C C . ARG B 1 251 ? -4.168 26.516 -0.311 1 63 251 ARG B C 1
ATOM 3739 O O . ARG B 1 251 ? -3.816 25.891 -1.318 1 63 251 ARG B O 1
ATOM 3746 N N . VAL B 1 252 ? -3.797 27.609 -0.45 1 50.31 252 VAL B N 1
ATOM 3747 C CA . VAL B 1 252 ? -2.422 27.844 -0.875 1 50.31 252 VAL B CA 1
ATOM 3748 C C . VAL B 1 252 ? -1.466 27.047 0.003 1 50.31 252 VAL B C 1
ATOM 3750 O O . VAL B 1 252 ? -1.489 27.156 1.23 1 50.31 252 VAL B O 1
ATOM 3753 N N . ASP B 1 253 ? -1.108 25.844 -0.503 1 42.06 253 ASP B N 1
ATOM 3754 C CA . ASP B 1 253 ? 0.066 25.297 0.16 1 42.06 253 ASP B CA 1
ATOM 3755 C C . ASP B 1 253 ? 1.245 26.266 0.097 1 42.06 253 ASP B C 1
ATOM 3757 O O . ASP B 1 253 ? 1.41 26.984 -0.888 1 42.06 253 ASP B O 1
#

=== Feature glossary ===
Reading guide. The protein is described through the following features:

Foldseek 3Di. A 3Di character summarizes, for each residue, the relative orientation of the Cα frame of its nearest spatial neighbor. Because it encodes fold topology rather than chemistry, 3Di alignments detect remote structural similarity that sequence alignment misses.

Contact-map, Ramachandran, and PAE plots. Plot images: a contact map (which residues are close in 3D, as an N×N binary image), a Ramachandran scatter (backbone torsion angles, revealing secondary-structure composition at a glance), and — for AlphaFold structures — a PAE heatmap (pairwise prediction confidence).

Radius of gyration, Cα contacts, bounding box. Radius of gyration (Rg) is the root-mean-square distance of Cα atoms from their centroid — a single number for overall size and compactness. A globular domain of N residues has Rg ≈ 2.2·N^0.38 Å; an extended or disordered chain has a much larger Rg. The Cα contact count is the number of residue pairs whose Cα atoms are within 8 Å and are more than four positions apart in sequence — a standard proxy for tertiary packing density. The bounding box is the smallest axis-aligned box enclosing all Cα atoms.

Secondary structure (8-state, DSSP). Eight-state secondary structure (DSSP): H is the canonical α-helix, G the tighter 3₁₀-helix, I the wider π-helix; E/B are β-structure, T and S are turns and bends, and '-' is everything else. DSSP derives these from the pattern of main-chain N–H···O=C hydrogen bonds, not from the sequence.

B-factor. B-factor (Debye–Waller factor) reflects atomic displacement in the crystal lattice. It is an experimental observable (units Å²), not a prediction; low values mean the atom is pinned down, high values mean it moves or is heterogeneous across the crystal.

pLDDT. pLDDT is the predicted lDDT-Cα score: AlphaFold's confidence that the local environment of each residue (all inter-atomic distances within 15 Å) is correctly placed. It is a per-residue number between 0 and 100, with higher meaning more reliable.

Nearest PDB structures. Nearest PDB neighbors are the top structural matches found by Foldseek when searching this structure against the entire Protein Data Bank. Each hit reports a TM-score (0 to 1; >0.5 almost always implies the same fold) and an E-value. These are *structural* homologs — they may share no detectable sequence similarity.

Solvent-accessible surface area. Accessible surface area quantifies burial. A residue with SASA near zero is packed into the hydrophobic core; one with SASA >100 Å² sits on the surface. Computed here via the Shrake–Rupley numerical algorithm with a 1.4 Å probe.

Rendered structure images. Structure images are PyMOL renders from six orthogonal camera directions. Cartoon representation draws helices as coils and strands as arrows; sticks shows the backbone as bonds; surface shows the solvent-excluded envelope. Rainbow coloring maps sequence position to hue (blue→red, N→C); chain coloring assigns a distinct color per polypeptide.

Backbone torsions (φ/ψ). φ (phi) and ψ (psi) are the two rotatable backbone dihedrals per residue: φ is the C(i-1)–N–Cα–C torsion, ψ is the N–Cα–C–N(i+1) torsion, both in degrees on (−180°, 180°]. α-helical residues cluster near (−60°, −45°); β-strand residues near (−120°, +130°). A Ramachandran plot is simply a scatter of (φ, ψ) for every residue.

Predicted aligned error. Predicted Aligned Error (PAE) is an AlphaFold confidence matrix: entry (i, j) is the expected error in the position of residue j, in ångströms, when the prediction is superimposed on the true structure at residue i. Low PAE within a block of residues means that block is internally rigid and well-predicted; high PAE between two blocks means their relative placement is uncertain even if each block individually is confident.

mmCIF coordinates. Structure coordinates are given as an mmCIF _atom_site loop: one row per atom with element, residue name, chain id, sequence number, and x/y/z position in Å. Only the four main-chain atoms per residue are included here; side chains are omitted to keep the record compact.

InterPro / GO / CATH / organism. Database cross-references. InterPro integrates a dozen domain/family signature databases into unified entries with residue-range hits. GO terms attach function/process/location labels with evidence codes. CATH codes position the fold in a four-level structural taxonomy. Organism is the NCBI-taxonomy species name.

Secondary structure (3-state, P-SEA). SS3 is a coarse helix/strand/coil call (letters a/b/c) made by the P-SEA algorithm from inter-Cα distances and dihedrals. It is less detailed than DSSP but needs only Cα positions.

Sequence. Sequence gives the chain of amino acids in standard one-letter code (A=alanine, C=cysteine, …, Y=tyrosine), read N→C. It is the only feature that is directly encoded by the gene; all structural features are derived from the folded form of this sequence.